Protein 5DBV (pdb70)

Structure (mmCIF, N/CA/C/O backbone):
data_5DBV
#
_entry.id   5DBV
#
_cell.length_a   138.264
_cell.length_b   138.264
_cell.length_c   84.445
_cell.angle_alpha   90.00
_cell.angle_beta   90.00
_cell.angle_gamma   90.00
#
_symmetry.space_group_name_H-M   'I 41 2 2'
#
loop_
_entity.id
_entity.type
_entity.pdbx_description
1 polymer 'Aldehyde Dehydrogenase'
2 non-polymer 'SULFATE ION'
3 non-polymer 'COENZYME A'
4 non-polymer 'ACETATE ION'
5 water water
#
loop_
_atom_site.group_PDB
_atom_site.id
_atom_site.type_symbol
_atom_site.label_atom_id
_atom_site.label_alt_id
_atom_site.label_comp_id
_atom_site.label_asym_id
_atom_site.label_entity_id
_atom_site.label_seq_id
_atom_site.pdbx_PDB_ins_code
_atom_site.Cartn_x
_atom_site.Cartn_y
_atom_site.Cartn_z
_atom_site.occupancy
_atom_site.B_iso_or_equiv
_atom_site.auth_seq_id
_atom_site.auth_comp_id
_atom_site.auth_asym_id
_atom_site.auth_atom_id
_atom_site.pdbx_PDB_model_num
ATOM 1 N N . LEU A 1 12 ? -13.908 23.412 30.598 1.00 45.64 29 LEU A N 1
ATOM 2 C CA . LEU A 1 12 ? -12.598 23.059 30.046 1.00 49.03 29 LEU A CA 1
ATOM 3 C C . LEU A 1 12 ? -12.708 22.572 28.595 1.00 48.02 29 LEU A C 1
ATOM 4 O O . LEU A 1 12 ? -13.094 21.436 28.326 1.00 40.76 29 LEU A O 1
ATOM 19 N N . GLY A 1 13 ? -12.320 23.441 27.667 1.00 30.53 30 GLY A N 1
ATOM 20 C CA . GLY A 1 13 ? -12.621 23.285 26.260 1.00 27.98 30 GLY A CA 1
ATOM 21 C C . GLY A 1 13 ? -14.033 23.719 25.907 1.00 26.20 30 GLY A C 1
ATOM 22 O O . GLY A 1 13 ? -14.386 23.766 24.735 1.00 25.89 30 GLY A O 1
ATOM 26 N N . VAL A 1 14 ? -14.833 24.040 26.918 1.00 30.92 31 VAL A N 1
ATOM 27 C CA . VAL A 1 14 ? -16.217 24.450 26.703 1.00 30.40 31 VAL A CA 1
ATOM 28 C C . VAL A 1 14 ? -16.357 25.943 26.903 1.00 33.06 31 VAL A C 1
ATOM 29 O O . VAL A 1 14 ? -15.940 26.490 27.930 1.00 35.57 31 VAL A O 1
ATOM 42 N N . PHE A 1 15 ? -16.977 26.596 25.921 1.00 35.11 32 PHE A N 1
ATOM 43 C CA . PHE A 1 15 ? -17.082 28.058 25.894 1.00 31.64 32 PHE A CA 1
ATOM 44 C C . PHE A 1 15 ? -18.533 28.530 25.880 1.00 36.63 32 PHE A C 1
ATOM 45 O O . PHE A 1 15 ? -19.455 27.759 25.604 1.00 34.33 32 PHE A O 1
ATOM 62 N N . ASP A 1 16 ? -18.722 29.807 26.192 1.00 35.48 33 ASP A N 1
ATOM 63 C CA . ASP A 1 16 ? -20.046 30.411 26.218 1.00 55.57 33 ASP A CA 1
ATOM 64 C C . ASP A 1 16 ? -20.594 30.626 24.812 1.00 40.34 33 ASP A C 1
ATOM 65 O O . ASP A 1 16 ? -21.796 30.542 24.604 1.00 46.38 33 ASP A O 1
ATOM 74 N N . ASP A 1 17 ? -19.732 30.921 23.846 1.00 36.02 34 ASP A N 1
ATOM 75 C CA . ASP A 1 17 ? -20.223 31.146 22.484 1.00 39.98 34 ASP A CA 1
ATOM 76 C C . ASP A 1 17 ? -19.288 30.545 21.455 1.00 33.80 34 ASP A C 1
ATOM 77 O O . ASP A 1 17 ? -18.116 30.289 21.730 1.00 32.90 34 ASP A O 1
ATOM 86 N N . MET A 1 18 ? -19.843 30.320 20.271 1.00 33.50 35 MET A N 1
ATOM 87 C CA . MET A 1 18 ? -19.209 29.494 19.253 1.00 31.80 35 MET A CA 1
ATOM 88 C C . MET A 1 18 ? -17.976 30.193 18.688 1.00 32.01 35 MET A C 1
ATOM 89 O O . MET A 1 18 ? -16.984 29.553 18.354 1.00 30.63 35 MET A O 1
ATOM 103 N N . ASN A 1 19 ? -18.013 31.513 18.596 1.00 33.91 36 ASN A N 1
ATOM 104 C CA . ASN A 1 19 ? -16.849 32.221 18.060 1.00 34.37 36 ASN A CA 1
ATOM 105 C C . ASN A 1 19 ? -15.628 32.059 18.972 1.00 33.60 36 ASN A C 1
ATOM 106 O O . ASN A 1 19 ? -14.523 31.846 18.489 1.00 32.78 36 ASN A O 1
ATOM 117 N N . GLN A 1 20 ? -15.844 32.162 20.288 1.00 34.13 37 GLN A N 1
ATOM 118 C CA . GLN A 1 20 ? -14.792 31.876 21.268 1.00 33.61 37 GLN A CA 1
ATOM 119 C C . GLN A 1 20 ? -14.223 30.461 21.091 1.00 31.36 37 GLN A C 1
ATOM 120 O O . GLN A 1 20 ? -13.003 30.272 21.070 1.00 30.78 37 GLN A O 1
ATOM 134 N N . ALA A 1 21 ? -15.109 29.466 20.995 1.00 30.28 38 ALA A N 1
ATOM 135 C CA . ALA A 1 21 ? -14.682 28.076 20.823 1.00 28.36 38 ALA A CA 1
ATOM 136 C C . ALA A 1 21 ? -13.769 27.910 19.632 1.00 27.62 38 ALA A C 1
ATOM 137 O O . ALA A 1 21 ? -12.759 27.223 19.694 1.00 26.64 38 ALA A O 1
ATOM 144 N N . ILE A 1 22 ? -14.170 28.521 18.525 1.00 28.27 39 ILE A N 1
ATOM 145 C CA . ILE A 1 22 ? -13.436 28.390 17.273 1.00 27.83 39 ILE A CA 1
ATOM 146 C C . ILE A 1 22 ? -12.072 29.086 17.371 1.00 28.33 39 ILE A C 1
ATOM 147 O O . ILE A 1 22 ? -11.047 28.534 16.952 1.00 27.50 39 ILE A O 1
ATOM 163 N N . GLU A 1 23 ? -12.039 30.287 17.941 1.00 29.87 40 GLU A N 1
ATOM 164 C CA . GLU A 1 23 ? -10.766 30.971 18.075 1.00 30.55 40 GLU A CA 1
ATOM 165 C C . GLU A 1 23 ? -9.821 30.137 18.953 1.00 29.52 40 GLU A C 1
ATOM 166 O O . GLU A 1 23 ? -8.636 30.013 18.655 1.00 29.25 40 GLU A O 1
ATOM 178 N N . ALA A 1 24 ? -10.366 29.539 20.009 1.00 29.09 41 ALA A N 1
ATOM 179 C CA . ALA A 1 24 ? -9.540 28.752 20.915 1.00 30.07 41 ALA A CA 1
ATOM 180 C C . ALA A 1 24 ? -8.967 27.554 20.205 1.00 26.83 41 ALA A C 1
ATOM 181 O O . ALA A 1 24 ? -7.789 27.213 20.348 1.00 27.71 41 ALA A O 1
ATOM 188 N N . ALA A 1 25 ? -9.802 26.908 19.418 1.00 25.94 42 ALA A N 1
ATOM 189 C CA . ALA A 1 25 ? -9.361 25.731 18.686 1.00 24.65 42 ALA A CA 1
ATOM 190 C C . ALA A 1 25 ? -8.336 26.129 17.644 1.00 24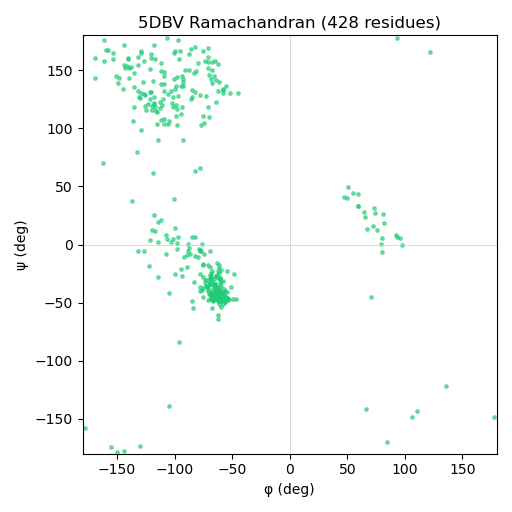.92 42 ALA A C 1
ATOM 191 O O . ALA A 1 25 ? -7.404 25.388 17.351 1.00 24.31 42 ALA A O 1
ATOM 198 N N . LYS A 1 26 ? -8.506 27.315 17.093 1.00 26.03 43 LYS A N 1
ATOM 199 C CA . LYS A 1 26 ? -7.612 27.804 16.049 1.00 26.55 43 LYS A CA 1
ATOM 200 C C . LYS A 1 26 ? -6.231 28.045 16.652 1.00 26.92 43 LYS A C 1
ATOM 201 O O . LYS A 1 26 ? -5.229 27.658 16.066 1.00 26.67 43 LYS A O 1
ATOM 220 N N . GLU A 1 27 ? -6.172 28.625 17.848 1.00 27.66 44 GLU A N 1
ATOM 221 C CA . GLU A 1 27 ? -4.890 28.844 18.527 1.00 28.25 44 GLU A CA 1
ATOM 222 C C . GLU A 1 27 ? -4.201 27.493 18.834 1.00 27.10 44 GLU A C 1
ATOM 223 O O . GLU A 1 27 ? -2.991 27.311 18.600 1.00 27.24 44 GLU A O 1
ATOM 235 N N . ALA A 1 28 ? -4.984 26.529 19.309 1.00 26.56 45 ALA A N 1
ATOM 236 C CA . ALA A 1 28 ? -4.450 25.225 19.675 1.00 26.01 45 ALA A CA 1
ATOM 237 C C . ALA A 1 28 ? -3.876 24.526 18.441 1.00 24.55 45 ALA A C 1
ATOM 238 O O . ALA A 1 28 ? -2.835 23.867 18.521 1.00 24.69 45 ALA A O 1
ATOM 245 N N . GLN A 1 29 ? -4.525 24.714 17.293 1.00 24.32 46 GLN A N 1
ATOM 246 C CA . GLN A 1 29 ? -4.154 23.996 16.084 1.00 23.85 46 GLN A CA 1
ATOM 247 C C . GLN A 1 29 ? -2.773 24.449 15.569 1.00 24.63 46 GLN A C 1
ATOM 248 O O . GLN A 1 29 ? -2.071 23.664 14.939 1.00 24.40 46 GLN A O 1
ATOM 262 N N . LEU A 1 30 ? -2.382 25.698 15.842 1.00 25.71 47 LEU A N 1
ATOM 263 C CA . LEU A 1 30 ? -1.056 26.171 15.441 1.00 26.61 47 LEU A CA 1
ATOM 264 C C . LEU A 1 30 ? 0.041 25.381 16.142 1.00 26.53 47 LEU A C 1
ATOM 265 O O . LEU A 1 30 ? 1.169 25.262 15.637 1.00 27.03 47 LEU A O 1
ATOM 281 N N . VAL A 1 31 ? -0.292 24.854 17.308 1.00 26.10 48 VAL A N 1
ATOM 282 C CA . VAL A 1 31 ? 0.634 23.996 18.043 1.00 26.28 48 VAL A CA 1
ATOM 283 C C . VAL A 1 31 ? 0.525 22.547 17.545 1.00 26.30 48 VAL A C 1
ATOM 284 O O . VAL A 1 31 ? 1.543 21.901 17.287 1.00 26.26 48 VAL A O 1
ATOM 297 N N . VAL A 1 32 ? -0.698 22.043 17.446 1.00 24.35 49 VAL A N 1
ATOM 298 C CA . VAL A 1 32 ? -0.910 20.652 17.044 1.00 23.92 49 VAL A CA 1
ATOM 299 C C . VAL A 1 32 ? -0.245 20.373 15.696 1.00 25.10 49 VAL A C 1
ATOM 300 O O . VAL A 1 32 ? 0.346 19.308 15.498 1.00 25.64 49 VAL A O 1
ATOM 313 N N . LYS A 1 33 ? -0.333 21.312 14.762 1.00 23.97 50 LYS A N 1
ATOM 314 C CA . LYS A 1 33 ? 0.139 21.037 13.412 1.00 24.31 50 LYS A CA 1
ATOM 315 C C . LYS A 1 33 ? 1.641 20.879 13.383 1.00 28.74 50 LYS A C 1
ATOM 316 O O . LYS A 1 33 ? 2.210 20.264 12.456 1.00 26.77 50 LYS A O 1
ATOM 335 N N . LYS A 1 34 ? 2.285 21.456 14.388 1.00 25.64 51 LYS A N 1
ATOM 336 C CA . LYS A 1 34 ? 3.744 21.392 14.499 1.00 26.64 51 LYS A CA 1
ATOM 337 C C . LYS A 1 34 ? 4.206 20.300 15.455 1.00 31.72 51 LYS A C 1
ATOM 338 O O . LYS A 1 34 ? 5.410 20.069 15.595 1.00 34.81 51 LYS A O 1
ATOM 357 N N . MET A 1 35 ? 3.261 19.629 16.108 1.00 26.44 52 MET A N 1
ATOM 358 C CA . MET A 1 35 ? 3.590 18.508 16.967 1.00 25.76 52 MET A CA 1
ATOM 359 C C . MET A 1 35 ? 4.048 17.303 16.175 1.00 26.74 52 MET A C 1
ATOM 360 O O . MET A 1 35 ? 3.545 17.057 15.074 1.00 25.65 52 MET A O 1
ATOM 374 N N . SER A 1 36 ? 4.976 16.545 16.756 1.00 28.87 53 SER A N 1
ATOM 375 C CA . SER A 1 36 ? 5.425 15.286 16.168 1.00 30.22 53 SER A CA 1
ATOM 376 C C . SER A 1 36 ? 4.303 14.271 16.290 1.00 26.45 53 SER A C 1
ATOM 377 O O . SER A 1 36 ? 3.376 14.445 17.091 1.00 26.54 53 SER A O 1
ATOM 385 N N . MET A 1 37 ? 4.379 13.208 15.487 1.00 26.46 54 MET A N 1
ATOM 386 C CA . MET A 1 37 ? 3.424 12.111 15.592 1.00 25.86 54 MET A CA 1
ATOM 387 C C . MET A 1 37 ? 3.530 11.479 16.981 1.00 26.16 54 MET A C 1
ATOM 388 O O . MET A 1 37 ? 2.509 11.127 17.583 1.00 25.40 54 MET A O 1
ATOM 402 N N . ASP A 1 38 ? 4.741 11.391 17.529 1.00 28.31 55 ASP A N 1
ATOM 403 C CA A ASP A 1 38 ? 4.912 10.826 18.863 0.47 30.09 55 ASP A CA 1
ATOM 404 C CA B ASP A 1 38 ? 4.897 10.821 18.864 0.53 30.06 55 ASP A CA 1
ATOM 405 C C . ASP A 1 38 ? 4.180 11.687 19.894 1.00 29.57 55 ASP A C 1
ATOM 406 O O . ASP A 1 38 ? 3.523 11.157 20.792 1.00 27.21 55 ASP A O 1
ATOM 423 N N . GLN A 1 39 ? 4.264 13.013 19.741 1.00 27.59 56 GLN A N 1
ATOM 424 C CA . GLN A 1 39 ? 3.587 13.950 20.662 1.00 35.91 56 GLN A CA 1
ATOM 425 C C . GLN A 1 39 ? 2.064 13.826 20.558 1.00 32.19 56 GLN A C 1
ATOM 426 O O . GLN A 1 39 ? 1.375 13.742 21.578 1.00 30.74 56 GLN A O 1
ATOM 440 N N . ARG A 1 40 ? 1.541 13.813 19.330 1.00 24.34 57 ARG A N 1
ATOM 441 C CA . ARG A 1 40 ? 0.106 13.579 19.115 1.00 25.70 57 ARG A CA 1
ATOM 442 C C . ARG A 1 40 ? -0.331 12.260 19.727 1.00 30.89 57 ARG A C 1
ATOM 443 O O . ARG A 1 40 ? -1.371 12.172 20.371 1.00 26.80 57 ARG A O 1
ATOM 464 N N . GLU A 1 41 ? 0.473 11.226 19.518 1.00 28.17 58 GLU A N 1
ATOM 465 C CA . GLU A 1 41 ? 0.122 9.889 19.948 1.00 29.46 58 GLU A CA 1
ATOM 466 C C . GLU A 1 41 ? 0.139 9.802 21.482 1.00 29.26 58 GLU A C 1
ATOM 467 O O . GLU A 1 41 ? -0.637 9.046 22.074 1.00 32.00 58 GLU A O 1
ATOM 479 N N . LYS A 1 42 ? 0.975 10.603 22.136 1.00 31.21 59 LYS A N 1
ATOM 480 C CA . LYS A 1 42 ? 0.989 10.637 23.603 1.00 37.14 59 LYS A CA 1
ATOM 481 C C . LYS A 1 42 ? -0.359 11.161 24.115 1.00 28.65 59 LYS A C 1
ATOM 482 O O . LYS A 1 42 ? -0.941 10.629 25.074 1.00 31.82 59 LYS A O 1
ATOM 501 N N . ILE A 1 43 ? -0.860 12.196 23.468 1.00 28.58 60 ILE A N 1
ATOM 502 C CA . ILE A 1 43 ? -2.159 12.746 23.827 1.00 28.45 60 ILE A CA 1
ATOM 503 C C . ILE A 1 43 ? -3.265 11.745 23.496 1.00 27.48 60 ILE A C 1
ATOM 504 O O . ILE A 1 43 ? -4.166 11.503 24.301 1.00 27.84 60 ILE A O 1
ATOM 520 N N . ILE A 1 44 ? -3.206 11.183 22.297 1.00 24.47 61 ILE A N 1
ATOM 521 C CA . ILE A 1 44 ? -4.202 10.196 21.893 1.00 25.02 61 ILE A CA 1
ATOM 522 C C . ILE A 1 44 ? -4.233 9.022 22.879 1.00 26.28 61 ILE A C 1
ATOM 523 O O . ILE A 1 44 ? -5.296 8.550 23.260 1.00 25.41 61 ILE A O 1
ATOM 539 N N . SER A 1 45 ? -3.065 8.552 23.301 1.00 25.94 62 SER A N 1
ATOM 540 C CA . SER A 1 45 ? -3.007 7.464 24.273 1.00 27.48 62 SER A CA 1
ATOM 541 C C . SER A 1 45 ? -3.680 7.855 25.574 1.00 27.41 62 SER A C 1
ATOM 542 O O . SER A 1 45 ? -4.391 7.036 26.186 1.00 27.07 62 SER A O 1
ATOM 550 N N . ALA A 1 46 ? -3.456 9.095 25.994 1.00 26.33 63 ALA A N 1
ATOM 551 C CA . ALA A 1 46 ? -4.070 9.598 27.216 1.00 28.13 63 ALA A CA 1
ATOM 552 C C . ALA A 1 46 ? -5.588 9.648 27.053 1.00 26.69 63 ALA A C 1
ATOM 553 O O . ALA A 1 46 ? -6.324 9.312 27.980 1.00 28.48 63 ALA A O 1
ATOM 560 N N . ILE A 1 47 ? -6.057 10.037 25.873 1.00 23.47 64 ILE A N 1
ATOM 561 C CA . ILE A 1 47 ? -7.499 10.069 25.591 1.00 28.76 64 ILE A CA 1
ATOM 562 C C . ILE A 1 47 ? -8.110 8.656 25.628 1.00 23.16 64 ILE A C 1
ATOM 563 O O . ILE A 1 47 ? -9.190 8.446 26.199 1.00 24.93 64 ILE A O 1
ATOM 579 N N . ARG A 1 48 ? -7.423 7.691 25.026 1.00 23.89 65 ARG A N 1
ATOM 580 C CA . ARG A 1 48 ? -7.893 6.318 25.041 1.00 24.88 65 ARG A CA 1
ATOM 581 C C . ARG A 1 48 ? -8.011 5.825 26.477 1.00 25.73 65 ARG A C 1
ATOM 582 O O . ARG A 1 48 ? -8.991 5.189 26.834 1.00 23.98 65 ARG A O 1
ATOM 603 N N . LYS A 1 49 ? -6.981 6.101 27.275 1.00 24.86 66 LYS A N 1
ATOM 604 C CA . LYS A 1 49 ? -6.925 5.644 28.667 1.00 26.29 66 LYS A CA 1
ATOM 605 C C . LYS A 1 49 ? -8.066 6.253 29.461 1.00 26.08 66 LYS A C 1
ATOM 606 O O . LYS A 1 49 ? -8.737 5.548 30.231 1.00 26.80 66 LYS A O 1
ATOM 625 N N . LYS A 1 50 ? -8.293 7.551 29.274 1.00 30.42 67 LYS A N 1
ATOM 626 C CA . LYS A 1 50 ? -9.322 8.254 30.053 1.00 32.81 67 LYS A CA 1
ATOM 627 C C . LYS A 1 50 ? -10.721 7.815 29.641 1.00 32.55 67 LYS A C 1
ATOM 628 O O . LYS A 1 50 ? -11.625 7.734 30.479 1.00 32.02 67 LYS A O 1
ATOM 647 N N . THR A 1 51 ? -10.886 7.534 28.355 1.00 27.91 68 THR A N 1
ATOM 648 C CA . THR A 1 51 ? -12.145 7.041 27.843 1.00 25.27 68 THR A CA 1
ATOM 649 C C . THR A 1 51 ? -12.489 5.704 28.518 1.00 24.52 68 THR A C 1
ATOM 650 O O . THR A 1 51 ? -13.623 5.482 28.966 1.00 27.41 68 THR A O 1
ATOM 661 N N . ILE A 1 52 ? -11.513 4.815 28.615 1.00 26.51 69 ILE A N 1
ATOM 662 C CA . ILE A 1 52 ? -11.740 3.548 29.313 1.00 26.09 69 ILE A CA 1
ATOM 663 C C . ILE A 1 52 ? -12.032 3.771 30.794 1.00 27.51 69 ILE A C 1
ATOM 664 O O . ILE A 1 52 ? -12.969 3.180 31.357 1.00 29.50 69 ILE A O 1
ATOM 680 N N . GLU A 1 53 ? -11.242 4.637 31.413 1.00 27.34 70 GLU A N 1
ATOM 681 C CA . GLU A 1 53 ? -11.379 4.910 32.838 1.00 29.87 70 GLU A CA 1
ATOM 682 C C . GLU A 1 53 ? -12.773 5.474 33.182 1.00 30.15 70 GLU A C 1
ATOM 683 O O . GLU A 1 53 ? -13.325 5.194 34.270 1.00 29.72 70 GLU A O 1
ATOM 695 N N . HIS A 1 54 ? -13.345 6.239 32.259 1.00 27.12 71 HIS A N 1
ATOM 696 C CA . HIS A 1 54 ? -14.611 6.915 32.516 1.00 33.37 71 HIS A CA 1
ATOM 697 C C . HIS A 1 54 ? -15.748 6.402 31.645 1.00 28.05 71 HIS A C 1
ATOM 698 O O . HIS A 1 54 ? -16.762 7.079 31.489 1.00 28.17 71 HIS A O 1
ATOM 712 N N . ALA A 1 55 ? -15.591 5.204 31.084 1.00 27.81 72 ALA A N 1
ATOM 713 C CA . ALA A 1 55 ? -16.602 4.642 30.198 1.00 26.28 72 ALA A CA 1
ATOM 714 C C . ALA A 1 55 ? -17.928 4.442 30.947 1.00 27.07 72 ALA A C 1
ATOM 715 O O . ALA A 1 55 ? -18.998 4.694 30.403 1.00 25.10 72 ALA A O 1
ATOM 722 N N . GLU A 1 56 ? -17.859 3.970 32.192 1.00 27.06 73 GLU A N 1
ATOM 723 C CA . GLU A 1 56 ? -19.087 3.752 32.965 1.00 29.55 73 GLU A CA 1
ATOM 724 C C . GLU A 1 56 ? -19.808 5.083 33.180 1.00 27.75 73 GLU A C 1
ATOM 725 O O . GLU A 1 56 ? -21.036 5.161 33.054 1.00 27.72 73 GLU A O 1
ATOM 737 N N . THR A 1 57 ? -19.048 6.131 33.480 1.00 29.03 74 THR A N 1
ATOM 738 C CA . THR A 1 57 ? -19.645 7.435 33.725 1.00 28.46 74 THR A CA 1
ATOM 739 C C . THR A 1 57 ? -20.287 7.980 32.425 1.00 32.99 74 THR A C 1
ATOM 740 O O . THR A 1 57 ? -21.442 8.431 32.442 1.00 30.90 74 THR A O 1
ATOM 751 N N . LEU A 1 58 ? -19.546 7.937 31.319 1.00 26.37 75 LEU A N 1
ATOM 752 C CA . LEU A 1 58 ? -20.057 8.400 30.032 1.00 24.06 75 LEU A CA 1
ATOM 753 C C . LEU A 1 58 ? -21.326 7.634 29.667 1.00 27.47 75 LEU A C 1
ATOM 754 O O . LEU A 1 58 ? -22.296 8.218 29.173 1.00 25.24 75 LEU A O 1
ATOM 770 N N . ALA A 1 59 ? -21.326 6.331 29.934 1.00 24.51 76 ALA A N 1
ATOM 771 C CA . ALA A 1 59 ? -22.444 5.480 29.530 1.00 25.67 76 ALA A CA 1
ATOM 772 C C . ALA A 1 59 ? -23.670 5.834 30.374 1.00 25.62 76 ALA A C 1
ATOM 773 O O . ALA A 1 59 ? -24.767 6.040 29.838 1.00 25.55 76 ALA A O 1
ATOM 780 N N . ARG A 1 60 ? -23.474 5.951 31.692 1.00 26.70 77 ARG A N 1
ATOM 781 C CA . ARG A 1 60 ? -24.560 6.281 32.610 1.00 35.16 77 ARG A CA 1
ATOM 782 C C . ARG A 1 60 ? -25.140 7.650 32.279 1.00 28.97 77 ARG A C 1
ATOM 783 O O . ARG A 1 60 ? -26.364 7.857 32.323 1.00 28.42 77 ARG A O 1
ATOM 804 N N . MET A 1 61 ? -24.257 8.597 31.950 1.00 27.42 78 MET A N 1
ATOM 805 C CA . MET A 1 61 ? -24.687 9.956 31.692 1.00 26.99 78 MET A CA 1
ATOM 806 C C . MET A 1 61 ? -25.596 10.011 30.492 1.00 26.33 78 MET A C 1
ATOM 807 O O . MET A 1 61 ? -26.606 10.699 30.499 1.00 27.82 78 MET A O 1
ATOM 821 N N . ALA A 1 62 ? -25.236 9.277 29.447 1.00 25.25 79 ALA A N 1
ATOM 822 C CA . ALA A 1 62 ? -26.032 9.287 28.226 1.00 24.80 79 ALA A CA 1
ATOM 823 C C . ALA A 1 62 ? -27.439 8.735 28.424 1.00 25.71 79 ALA A C 1
ATOM 824 O O . ALA A 1 62 ? -28.429 9.277 27.906 1.00 26.06 79 ALA A O 1
ATOM 831 N N . VAL A 1 63 ? -27.542 7.626 29.142 1.00 27.60 80 VAL A N 1
ATOM 832 C CA . VAL A 1 63 ? -28.860 7.046 29.401 1.00 27.26 80 VAL A CA 1
ATOM 833 C C . VAL A 1 63 ? -29.681 7.979 30.276 1.00 28.44 80 VAL A C 1
ATOM 834 O O . VAL A 1 63 ? -30.872 8.167 30.046 1.00 29.15 80 VAL A O 1
ATOM 847 N N . GLU A 1 64 ? -29.059 8.565 31.296 1.00 28.89 81 GLU A N 1
ATOM 848 C CA . GLU A 1 64 ? -29.785 9.446 32.177 1.00 30.27 81 GLU A CA 1
ATOM 849 C C . GLU A 1 64 ? -30.264 10.680 31.434 1.00 30.20 81 GLU A C 1
ATOM 850 O O . GLU A 1 64 ? -31.406 11.125 31.607 1.00 31.38 81 GLU A O 1
ATOM 862 N N . GLU A 1 65 ? -29.380 11.243 30.621 1.00 29.00 82 GLU A N 1
ATOM 863 C CA . GLU A 1 65 ? -29.676 12.510 29.989 1.00 31.07 82 GLU A CA 1
ATOM 864 C C . GLU A 1 65 ? -30.670 12.369 28.851 1.00 29.04 82 GLU A C 1
ATOM 865 O O . GLU A 1 65 ? -31.589 13.165 28.750 1.00 30.09 82 GLU A O 1
ATOM 877 N N . THR A 1 66 ? -30.473 11.362 27.993 1.00 28.02 83 THR A N 1
ATOM 878 C CA . THR A 1 66 ? -31.287 11.190 26.793 1.00 28.02 83 THR A CA 1
ATOM 879 C C . THR A 1 66 ? -32.453 10.239 26.981 1.00 33.56 83 THR A C 1
ATOM 880 O O . THR A 1 66 ? -33.423 10.280 26.202 1.00 29.52 83 THR A O 1
ATOM 891 N N . GLY A 1 67 ? -32.353 9.378 27.990 1.00 29.19 84 GLY A N 1
ATOM 892 C CA . GLY A 1 67 ? -33.373 8.375 28.245 1.00 30.13 84 GLY A CA 1
ATOM 893 C C . GLY A 1 67 ? -33.236 7.169 27.316 1.00 29.45 84 GLY A C 1
ATOM 894 O O . GLY A 1 67 ? -34.013 6.210 27.409 1.00 30.24 84 GLY A O 1
ATOM 898 N N . MET A 1 68 ? -32.226 7.211 26.455 1.00 28.18 85 MET A N 1
ATOM 899 C CA . MET A 1 68 ? -32.048 6.201 25.393 1.00 27.69 85 MET A CA 1
ATOM 900 C C . MET A 1 68 ? -30.865 5.271 25.624 1.00 26.92 85 MET A C 1
ATOM 901 O O . MET A 1 68 ? -29.850 5.681 26.185 1.00 29.77 85 MET A O 1
ATOM 915 N N . GLY A 1 69 ? -30.997 4.030 25.163 1.00 27.15 86 GLY A N 1
ATOM 916 C CA . GLY A 1 69 ? -29.890 3.098 25.146 1.00 26.63 86 GLY A CA 1
ATOM 917 C C . GLY A 1 69 ? -29.746 2.412 26.486 1.00 27.26 86 GLY A C 1
ATOM 918 O O . GLY A 1 69 ? -30.632 2.522 27.372 1.00 28.21 86 GLY A O 1
ATOM 922 N N . ASN A 1 70 ? -28.642 1.693 26.656 1.00 26.95 87 ASN A N 1
ATOM 923 C CA . ASN A 1 70 ? -28.402 1.073 27.945 1.00 31.45 87 ASN A CA 1
ATOM 924 C C . ASN A 1 70 ? -26.942 1.095 28.329 1.00 27.20 87 ASN A C 1
ATOM 925 O O . ASN A 1 70 ? -26.032 1.108 27.492 1.00 26.33 87 ASN A O 1
ATOM 936 N N . VAL A 1 71 ? -26.724 1.111 29.638 1.00 24.86 88 VAL A N 1
ATOM 937 C CA . VAL A 1 71 ? -25.394 1.430 30.136 1.00 25.43 88 VAL A CA 1
ATOM 938 C C . VAL A 1 71 ? -24.339 0.402 29.744 1.00 24.61 88 VAL A C 1
ATOM 939 O O . VAL A 1 71 ? -23.239 0.778 29.349 1.00 24.16 88 VAL A O 1
ATOM 952 N N . GLY A 1 72 ? -24.647 -0.884 29.887 1.00 25.11 89 GLY A N 1
ATOM 953 C CA . GLY A 1 72 ? -23.648 -1.892 29.595 1.00 25.19 89 GLY A CA 1
ATOM 954 C C . GLY A 1 72 ? -23.172 -1.816 28.150 1.00 24.89 89 GLY A C 1
ATOM 955 O O . GLY A 1 72 ? -21.977 -1.931 27.879 1.00 24.20 89 GLY A O 1
ATOM 959 N N . HIS A 1 73 ? -24.087 -1.601 27.210 1.00 23.99 90 HIS A N 1
ATOM 960 C CA . HIS A 1 73 ? -23.667 -1.561 25.807 1.00 23.33 90 HIS A CA 1
ATOM 961 C C . HIS A 1 73 ? -22.887 -0.292 25.490 1.00 25.42 90 HIS A C 1
ATOM 962 O O . HIS A 1 73 ? -21.906 -0.329 24.741 1.00 22.93 90 HIS A O 1
ATOM 976 N N . LYS A 1 74 ? -23.270 0.828 26.086 1.00 22.56 91 LYS A N 1
ATOM 977 C CA . LYS A 1 74 ? -22.508 2.034 25.885 1.00 22.04 91 LYS A CA 1
ATOM 978 C C . LYS A 1 74 ? -21.104 1.911 26.487 1.00 22.18 91 LYS A C 1
ATOM 979 O O . LYS A 1 74 ? -20.164 2.497 25.965 1.00 21.72 91 LYS A O 1
ATOM 998 N N . ILE A 1 75 ? -20.938 1.133 27.548 1.00 24.02 92 ILE A N 1
ATOM 999 C CA . ILE A 1 75 ? -19.575 0.892 28.039 1.00 23.20 92 ILE A CA 1
ATOM 1000 C C . ILE A 1 75 ? -18.761 0.189 26.948 1.00 22.85 92 ILE A C 1
ATOM 1001 O O . ILE A 1 75 ? -17.633 0.609 26.617 1.00 22.57 92 ILE A O 1
ATOM 1017 N N . LEU A 1 76 ? -19.338 -0.834 26.328 1.00 24.30 93 LEU A N 1
ATOM 1018 C CA . LEU A 1 76 ? -18.591 -1.551 25.290 1.00 23.26 93 LEU A CA 1
ATOM 1019 C C . LEU A 1 76 ? -18.288 -0.658 24.104 1.00 28.07 93 LEU A C 1
ATOM 1020 O O . LEU A 1 76 ? -17.202 -0.767 23.499 1.00 21.99 93 LEU A O 1
ATOM 1036 N N . LYS A 1 77 ? -19.223 0.226 23.752 1.00 22.23 94 LYS A N 1
ATOM 1037 C CA . LYS A 1 77 ? -18.997 1.127 22.608 1.00 20.59 94 LYS A CA 1
ATOM 1038 C C . LYS A 1 77 ? -17.810 2.065 22.871 1.00 25.18 94 LYS A C 1
ATOM 1039 O O . LYS A 1 77 ? -17.016 2.356 21.960 1.00 22.55 94 LYS A O 1
ATOM 1058 N N . HIS A 1 78 ? -17.679 2.545 24.105 1.00 23.48 95 HIS A N 1
ATOM 1059 C CA . HIS A 1 78 ? -16.566 3.431 24.455 1.00 24.67 95 HIS A CA 1
ATOM 1060 C C . HIS A 1 78 ? -15.239 2.664 24.520 1.00 24.32 95 HIS A C 1
ATOM 1061 O O . HIS A 1 78 ? -14.167 3.199 24.178 1.00 23.68 95 HIS A O 1
ATOM 1075 N N . GLN A 1 79 ? -15.295 1.423 24.986 1.00 24.48 96 GLN A N 1
ATOM 1076 C CA . GLN A 1 79 ? -14.113 0.559 24.974 1.00 22.25 96 GLN A CA 1
ATOM 1077 C C . GLN A 1 79 ? -13.639 0.318 23.541 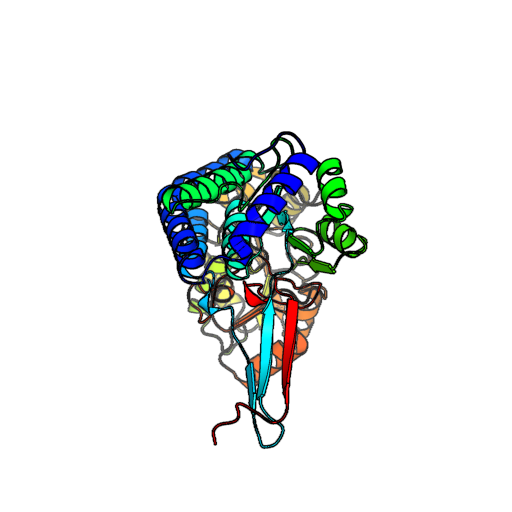1.00 21.56 96 GLN A C 1
ATOM 1078 O O . GLN A 1 79 ? -12.452 0.394 23.244 1.00 23.92 96 GLN A O 1
ATOM 1092 N N . LEU A 1 80 ? -14.595 0.092 22.654 1.00 25.15 97 LEU A N 1
ATOM 1093 C CA . LEU A 1 80 ? -14.308 -0.057 21.232 1.00 23.19 97 LEU A CA 1
ATOM 1094 C C . LEU A 1 80 ? -13.672 1.201 20.624 1.00 24.95 97 LEU A C 1
ATOM 1095 O O . LEU A 1 80 ? -12.696 1.139 19.869 1.00 23.91 97 LEU A O 1
ATOM 1111 N N . VAL A 1 81 ? -14.233 2.356 20.938 1.00 20.37 98 VAL A N 1
ATOM 1112 C CA . VAL A 1 81 ? -13.664 3.612 20.473 1.00 19.89 98 VAL A CA 1
ATOM 1113 C C . VAL A 1 81 ? -12.226 3.721 20.951 1.00 22.47 98 VAL A C 1
ATOM 1114 O O . VAL A 1 81 ? -11.313 4.003 20.179 1.00 21.95 98 VAL A O 1
ATOM 1127 N N . ALA A 1 82 ? -12.019 3.512 22.240 1.00 21.72 99 ALA A N 1
ATOM 1128 C CA . ALA A 1 82 ? -10.672 3.636 22.771 1.00 20.57 99 ALA A CA 1
ATOM 1129 C C . ALA A 1 82 ? -9.680 2.653 22.154 1.00 22.97 99 ALA A C 1
ATOM 1130 O O . ALA A 1 82 ? -8.554 3.029 21.894 1.00 25.50 99 ALA A O 1
ATOM 1137 N N . GLU A 1 83 ? -10.079 1.397 21.962 1.00 21.10 100 GLU A N 1
ATOM 1138 C CA . GLU A 1 83 ? -9.161 0.370 21.463 1.00 21.58 100 GLU A CA 1
ATOM 1139 C C . GLU A 1 83 ? -8.920 0.436 19.964 1.00 23.00 100 GLU A C 1
ATOM 1140 O O . GLU A 1 83 ? -7.801 0.165 19.515 1.00 26.51 100 GLU A O 1
ATOM 1152 N N . LYS A 1 84 ? -9.961 0.775 19.201 1.00 21.46 101 LYS A N 1
ATOM 1153 C CA . LYS A 1 84 ? -9.937 0.559 17.752 1.00 20.08 101 LYS A CA 1
ATOM 1154 C C . LYS A 1 84 ? -10.116 1.782 16.845 1.00 22.63 101 LYS A C 1
ATOM 1155 O O . LYS A 1 84 ? -10.126 1.646 15.628 1.00 22.28 101 LYS A O 1
ATOM 1174 N N . THR A 1 85 ? -10.199 2.977 17.407 1.00 19.82 102 THR A N 1
ATOM 1175 C CA . THR A 1 85 ? -10.127 4.173 16.592 1.00 18.35 102 THR A CA 1
ATOM 1176 C C . THR A 1 85 ? -8.683 4.371 16.118 1.00 19.25 102 THR A C 1
ATOM 1177 O O . THR A 1 85 ? -7.752 4.401 16.943 1.00 21.53 102 THR A O 1
ATOM 1188 N N . PRO A 1 86 ? -8.483 4.539 14.795 1.00 20.79 103 PRO A N 1
ATOM 1189 C CA . PRO A 1 86 ? -7.077 4.729 14.405 1.00 21.55 103 PRO A CA 1
ATOM 1190 C C . PRO A 1 86 ? -6.453 6.025 14.923 1.00 17.53 103 PRO A C 1
ATOM 1191 O O . PRO A 1 86 ? -7.103 7.079 14.976 1.00 19.72 103 PRO A O 1
ATOM 1202 N N . GLY A 1 87 ? -5.162 5.941 15.256 1.00 20.48 104 GLY A N 1
ATOM 1203 C CA . GLY A 1 87 ? -4.354 7.114 15.585 1.00 23.22 104 GLY A CA 1
ATOM 1204 C C . GLY A 1 87 ? -3.390 7.520 14.473 1.00 25.35 104 GLY A C 1
ATOM 1205 O O . GLY A 1 87 ? -3.739 7.484 13.285 1.00 20.23 104 GLY A O 1
ATOM 1209 N N . THR A 1 88 ? -2.167 7.902 14.836 1.00 21.48 105 THR A N 1
ATOM 1210 C CA . THR A 1 88 ? -1.298 8.512 13.851 1.00 19.83 105 THR A CA 1
ATOM 1211 C C . THR A 1 88 ? -0.825 7.498 12.818 1.00 21.16 105 THR A C 1
ATOM 1212 O O . THR A 1 88 ? -0.375 7.898 11.744 1.00 20.44 105 THR A O 1
ATOM 1223 N N . GLU A 1 89 ? -0.938 6.206 13.122 1.00 23.68 106 GLU A N 1
ATOM 1224 C CA . GLU A 1 89 ? -0.594 5.166 12.161 1.00 25.28 106 GLU A CA 1
ATOM 1225 C C . GLU A 1 89 ? -1.478 5.228 10.895 1.00 26.62 106 GLU A C 1
ATOM 1226 O O . GLU A 1 89 ? -1.120 4.707 9.843 1.00 24.36 106 GLU A O 1
ATOM 1238 N N . ASP A 1 90 ? -2.603 5.911 10.993 1.00 24.60 107 ASP A N 1
ATOM 1239 C CA . ASP A 1 90 ? -3.518 6.064 9.865 1.00 18.07 107 ASP A CA 1
ATOM 1240 C C . ASP A 1 90 ? -3.113 7.185 8.921 1.00 18.81 107 ASP A C 1
ATOM 1241 O O . ASP A 1 90 ? -3.677 7.329 7.829 1.00 21.22 107 ASP A O 1
ATOM 1250 N N . ILE A 1 91 ? -2.131 7.977 9.345 1.00 20.18 108 ILE A N 1
ATOM 1251 C CA . ILE A 1 91 ? -1.579 9.045 8.503 1.00 17.87 108 ILE A CA 1
ATOM 1252 C C . ILE A 1 91 ? -0.362 8.501 7.771 1.00 19.39 108 ILE A C 1
ATOM 1253 O O . ILE A 1 91 ? 0.645 8.143 8.382 1.00 22.49 108 ILE A O 1
ATOM 1269 N N . THR A 1 92 ? -0.503 8.372 6.458 1.00 17.54 109 THR A N 1
ATOM 1270 C CA . THR A 1 92 ? 0.449 7.627 5.653 1.00 18.09 109 THR A CA 1
ATOM 1271 C C . THR A 1 92 ? 0.903 8.482 4.467 1.00 20.18 109 THR A C 1
ATOM 1272 O O . THR A 1 92 ? 0.277 9.471 4.108 1.00 20.83 109 THR A O 1
ATOM 1283 N N . THR A 1 93 ? 1.994 8.031 3.868 1.00 17.35 110 THR A N 1
ATOM 1284 C CA . THR A 1 93 ? 2.713 8.745 2.835 1.00 17.31 110 THR A CA 1
ATOM 1285 C C . THR A 1 93 ? 2.891 7.843 1.626 1.00 20.44 110 THR A C 1
ATOM 1286 O O . THR A 1 93 ? 3.154 6.647 1.803 1.00 21.31 110 THR A O 1
ATOM 1297 N N . THR A 1 94 ? 2.747 8.387 0.417 1.00 20.26 111 THR A N 1
ATOM 1298 C CA . THR A 1 94 ? 3.121 7.617 -0.775 1.00 22.32 111 THR A CA 1
ATOM 1299 C C . THR A 1 94 ? 4.332 8.241 -1.414 1.00 22.19 111 THR A C 1
ATOM 1300 O O . THR A 1 94 ? 4.552 9.457 -1.337 1.00 21.73 111 THR A O 1
ATOM 1311 N N . ALA A 1 95 ? 5.134 7.390 -2.036 1.00 20.02 112 ALA A N 1
ATOM 1312 C CA . ALA A 1 95 ? 6.334 7.825 -2.723 1.00 19.37 112 ALA A CA 1
ATOM 1313 C C . ALA A 1 95 ? 6.447 7.152 -4.078 1.00 21.00 112 ALA A C 1
ATOM 1314 O O . ALA A 1 95 ? 6.249 5.936 -4.196 1.00 21.62 112 ALA A O 1
ATOM 1321 N N . TRP A 1 96 ? 6.801 7.951 -5.079 1.00 19.91 113 TRP A N 1
ATOM 1322 C CA . TRP A 1 96 ? 7.118 7.481 -6.415 1.00 20.60 113 TRP A CA 1
ATOM 1323 C C . TRP A 1 96 ? 8.502 8.021 -6.777 1.00 20.97 113 TRP A C 1
ATOM 1324 O O . TRP A 1 96 ? 8.749 9.224 -6.662 1.00 20.92 113 TRP A O 1
ATOM 1345 N N . SER A 1 97 ? 9.396 7.153 -7.215 1.00 21.96 114 SER A N 1
ATOM 1346 C CA . SER A 1 97 ? 10.735 7.599 -7.523 1.00 22.43 114 SER A CA 1
ATOM 1347 C C . SER A 1 97 ? 11.260 6.980 -8.783 1.00 23.41 114 SER A C 1
ATOM 1348 O O . SER A 1 97 ? 10.907 5.858 -9.141 1.00 24.07 114 SER A O 1
ATOM 1356 N N . GLY A 1 98 ? 12.161 7.724 -9.403 1.00 23.61 115 GLY A N 1
ATOM 1357 C CA . GLY A 1 98 ? 12.858 7.282 -10.601 1.00 24.63 115 GLY A CA 1
ATOM 1358 C C . GLY A 1 98 ? 13.862 8.312 -11.069 1.00 30.71 115 GLY A C 1
ATOM 1359 O O . GLY A 1 98 ? 14.326 9.162 -10.294 1.00 24.38 115 GLY A O 1
ATOM 1363 N N . ASP A 1 99 ? 14.217 8.241 -12.345 1.00 28.47 116 ASP A N 1
ATOM 1364 C CA . ASP A 1 99 ? 15.228 9.124 -12.873 1.00 27.84 116 ASP A CA 1
ATOM 1365 C C . ASP A 1 99 ? 14.824 10.599 -12.741 1.00 30.33 116 ASP A C 1
ATOM 1366 O O . ASP A 1 99 ? 15.689 11.482 -12.621 1.00 31.43 116 ASP A O 1
ATOM 1375 N N . ARG A 1 100 ? 13.524 10.869 -12.783 1.00 23.74 117 ARG A N 1
ATOM 1376 C CA . ARG A 1 100 ? 13.021 12.249 -12.643 1.00 27.94 117 ARG A CA 1
ATOM 1377 C C . ARG A 1 100 ? 12.907 12.704 -11.202 1.00 27.24 117 ARG A C 1
ATOM 1378 O O . ARG A 1 100 ? 12.387 13.803 -10.925 1.00 26.60 117 ARG A O 1
ATOM 1399 N N . GLY A 1 101 ? 13.394 11.881 -10.274 1.00 25.76 118 GLY A N 1
ATOM 1400 C CA . GLY A 1 101 ? 13.445 12.286 -8.879 1.00 22.24 118 GLY A CA 1
ATOM 1401 C C . GLY A 1 101 ? 12.491 11.559 -7.962 1.00 21.53 118 GLY A C 1
ATOM 1402 O O . GLY A 1 101 ? 12.272 10.354 -8.094 1.00 23.40 118 GLY A O 1
ATOM 1406 N N . LEU A 1 102 ? 11.954 12.289 -6.998 1.00 20.82 119 LEU A N 1
ATOM 1407 C CA . LEU A 1 102 ? 11.119 11.715 -5.948 1.00 20.43 119 LEU A CA 1
ATOM 1408 C C . LEU A 1 102 ? 9.868 12.522 -5.824 1.00 19.55 119 LEU A C 1
ATOM 1409 O O . LEU A 1 102 ? 9.961 13.739 -5.691 1.00 19.27 119 LEU A O 1
ATOM 1425 N N . THR A 1 103 ? 8.704 11.875 -5.883 1.00 19.26 120 THR A N 1
ATOM 1426 C CA . THR A 1 103 ? 7.434 12.546 -5.607 1.00 18.52 120 THR A CA 1
ATOM 1427 C C . THR A 1 103 ? 6.753 11.904 -4.393 1.00 20.80 120 THR A C 1
ATOM 1428 O O . THR A 1 103 ? 6.575 10.678 -4.295 1.00 18.54 120 THR A O 1
ATOM 1439 N N . LEU A 1 104 ? 6.410 12.753 -3.441 1.00 17.78 121 LEU A N 1
ATOM 1440 C CA . LEU A 1 104 ? 5.719 12.347 -2.224 1.00 19.68 121 LEU A CA 1
ATOM 1441 C C . LEU A 1 104 ? 4.311 12.848 -2.242 1.00 20.73 121 LEU A C 1
ATOM 1442 O O . LEU A 1 104 ? 4.061 13.930 -2.770 1.00 18.39 121 LEU A O 1
ATOM 1458 N N . VAL A 1 105 ? 3.395 12.072 -1.680 1.00 17.82 122 VAL A N 1
ATOM 1459 C CA . VAL A 1 105 ? 2.034 12.556 -1.441 1.00 18.82 122 VAL A CA 1
ATOM 1460 C C . VAL A 1 105 ? 1.806 12.382 0.060 1.00 21.52 122 VAL A C 1
ATOM 1461 O O . VAL A 1 105 ? 1.886 11.261 0.598 1.00 20.84 122 VAL A O 1
ATOM 1474 N N . GLU A 1 106 ? 1.512 13.500 0.707 1.00 18.63 123 GLU A N 1
ATOM 1475 C CA . GLU A 1 106 ? 1.316 13.563 2.145 1.00 18.88 123 GLU A CA 1
ATOM 1476 C C . GLU A 1 106 ? -0.097 13.990 2.506 1.00 22.37 123 GLU A C 1
ATOM 1477 O O . GLU A 1 106 ? -0.813 14.600 1.702 1.00 19.51 123 GLU A O 1
ATOM 1489 N N . MET A 1 107 ? -0.475 13.662 3.742 1.00 19.00 124 MET A N 1
ATOM 1490 C CA . MET A 1 107 ? -1.747 14.043 4.304 1.00 16.84 124 MET A CA 1
ATOM 1491 C C . MET A 1 107 ? -1.540 15.172 5.294 1.00 18.15 124 MET A C 1
ATOM 1492 O O . MET A 1 107 ? -1.041 14.936 6.391 1.00 22.83 124 MET A O 1
ATOM 1506 N N . GLY A 1 108 ? -1.922 16.387 4.921 1.00 19.26 125 GLY A N 1
ATOM 1507 C CA . GLY A 1 108 ? -1.750 17.541 5.793 1.00 20.12 125 GLY A CA 1
ATOM 1508 C C . GLY A 1 108 ? -3.043 17.912 6.487 1.00 19.28 125 GLY A C 1
ATOM 1509 O O . GLY A 1 108 ? -4.127 17.459 6.131 1.00 18.86 125 GLY A O 1
ATOM 1513 N N . PRO A 1 109 ? -2.938 18.729 7.530 1.00 18.65 126 PRO A N 1
ATOM 1514 C CA . PRO A 1 109 ? -4.167 19.129 8.205 1.00 20.76 126 PRO A CA 1
ATOM 1515 C C . PRO A 1 109 ? -5.046 20.025 7.344 1.00 21.89 126 PRO A C 1
ATOM 1516 O O . PRO A 1 109 ? -4.541 20.774 6.502 1.00 21.41 126 PRO A O 1
ATOM 1527 N N . PHE A 1 110 ? -6.353 19.934 7.565 1.00 20.04 127 PHE A N 1
ATOM 1528 C CA . PHE A 1 110 ? -7.260 21.000 7.178 1.00 18.77 127 PHE A CA 1
ATOM 1529 C C . PHE A 1 110 ? -7.115 22.255 8.041 1.00 21.33 127 PHE A C 1
ATOM 1530 O O . PHE A 1 110 ? -7.046 23.369 7.517 1.00 21.10 127 PHE A O 1
ATOM 1547 N N . GLY A 1 111 ? -7.080 22.069 9.358 1.00 20.82 128 GLY A N 1
ATOM 1548 C CA . GLY A 1 111 ? -7.055 23.175 10.305 1.00 18.81 128 GLY A CA 1
ATOM 1549 C C . GLY A 1 111 ? -8.006 22.916 11.453 1.00 20.75 128 GLY A C 1
ATOM 1550 O O . GLY A 1 111 ? -7.886 21.913 12.153 1.00 20.26 128 GLY A O 1
ATOM 1554 N N . VAL A 1 112 ? -8.953 23.830 11.634 1.00 24.50 129 VAL A N 1
ATOM 1555 C CA . VAL A 1 112 ? -10.024 23.653 12.601 1.00 21.52 129 VAL A CA 1
ATOM 1556 C C . VAL A 1 112 ? -11.241 23.036 11.903 1.00 23.67 129 VAL A C 1
ATOM 1557 O O . VAL A 1 112 ? -11.821 23.645 11.015 1.00 25.11 129 VAL A O 1
ATOM 1570 N N . ILE A 1 113 ? -11.633 21.847 12.348 1.00 21.58 130 ILE A N 1
ATOM 1571 C CA . ILE A 1 113 ? -12.757 21.135 11.787 1.00 20.98 130 ILE A CA 1
ATOM 1572 C C . ILE A 1 113 ? -13.976 21.331 12.679 1.00 22.69 130 ILE A C 1
ATOM 1573 O O . ILE A 1 113 ? -13.890 21.265 13.923 1.00 22.83 130 ILE A O 1
ATOM 1589 N N . GLY A 1 114 ? -15.113 21.635 12.073 1.00 19.68 131 GLY A N 1
ATOM 1590 C CA . GLY A 1 114 ? -16.341 21.696 12.837 1.00 20.27 131 GLY A CA 1
ATOM 1591 C C . GLY A 1 114 ? -17.005 20.335 12.820 1.00 22.17 131 GLY A C 1
ATOM 1592 O O . GLY A 1 114 ? -16.845 19.573 11.871 1.00 23.11 131 GLY A O 1
ATOM 1596 N N . ALA A 1 115 ? -17.747 20.008 13.871 1.00 23.02 132 ALA A N 1
ATOM 1597 C CA . ALA A 1 115 ? -18.358 18.695 13.919 1.00 20.67 132 ALA A CA 1
ATOM 1598 C C . ALA A 1 115 ? -19.700 18.826 14.602 1.00 24.18 132 ALA A C 1
ATOM 1599 O O . ALA A 1 115 ? -19.839 19.478 15.637 1.00 24.55 132 ALA A O 1
ATOM 1606 N N . ILE A 1 116 ? -20.679 18.208 13.980 1.00 21.43 133 ILE A N 1
ATOM 1607 C CA . ILE A 1 116 ? -22.042 18.169 14.485 1.00 23.03 133 ILE A CA 1
ATOM 1608 C C . ILE A 1 116 ? -22.332 16.719 14.864 1.00 30.33 133 ILE A C 1
ATOM 1609 O O . ILE A 1 116 ? -22.202 15.803 14.045 1.00 27.59 133 ILE A O 1
ATOM 1625 N N . THR A 1 117 ? -22.693 16.510 16.120 1.00 23.11 134 THR A N 1
ATOM 1626 C CA . THR A 1 117 ? -22.735 15.156 16.678 1.00 24.12 134 THR A CA 1
ATOM 1627 C C . THR A 1 117 ? -24.137 14.784 17.189 1.00 22.93 134 THR A C 1
ATOM 1628 O O . THR A 1 117 ? -24.967 15.655 17.393 1.00 24.13 134 THR A O 1
ATOM 1639 N N . PRO A 1 118 ? -24.400 13.468 17.349 1.00 21.05 135 PRO A N 1
ATOM 1640 C CA . PRO A 1 118 ? -25.768 13.003 17.587 1.00 24.86 135 PRO A CA 1
ATOM 1641 C C . PRO A 1 118 ? -26.050 12.791 19.064 1.00 27.60 135 PRO A C 1
ATOM 1642 O O . PRO A 1 118 ? -25.142 12.949 19.882 1.00 23.84 135 PRO A O 1
ATOM 1653 N N . CYS A 1 119 ? -27.287 12.448 19.408 1.00 22.11 136 CYS A N 1
ATOM 1654 C CA . CYS A 1 119 ? -27.604 12.142 20.792 1.00 22.50 136 CYS A CA 1
ATOM 1655 C C . CYS A 1 119 ? -27.726 10.636 21.048 1.00 23.85 136 CYS A C 1
ATOM 1656 O O . CYS A 1 119 ? -27.948 10.208 22.185 1.00 24.16 136 CYS A O 1
ATOM 1664 N N . THR A 1 120 ? -27.487 9.846 20.006 1.00 25.95 137 THR A N 1
ATOM 1665 C CA . THR A 1 120 ? -27.508 8.391 20.091 1.00 23.52 137 THR A CA 1
ATOM 1666 C C . THR A 1 120 ? -26.162 7.834 20.577 1.00 21.85 137 THR A C 1
ATOM 1667 O O . THR A 1 120 ? -26.112 7.065 21.570 1.00 22.88 137 THR A O 1
ATOM 1678 N N . ASN A 1 121 ? -25.085 8.209 19.872 1.00 22.86 138 ASN A N 1
ATOM 1679 C CA . ASN A 1 121 ? -23.709 7.898 20.279 1.00 23.84 138 ASN A CA 1
ATOM 1680 C C . ASN A 1 121 ? -22.914 9.196 20.518 1.00 19.76 138 ASN A C 1
ATOM 1681 O O . ASN A 1 121 ? -21.920 9.465 19.848 1.00 22.95 138 ASN A O 1
ATOM 1692 N N . PRO A 1 122 ? -23.352 10.015 21.485 1.00 20.66 139 PRO A N 1
ATOM 1693 C CA . PRO A 1 122 ? -22.801 11.383 21.608 1.00 20.45 139 PRO A CA 1
ATOM 1694 C C . PRO A 1 122 ? -21.299 11.451 21.902 1.00 22.47 139 PRO A C 1
ATOM 1695 O O . PRO A 1 122 ? -20.515 11.976 21.100 1.00 21.42 139 PRO A O 1
ATOM 1706 N N . SER A 1 123 ? -20.893 10.886 23.027 1.00 21.41 140 SER A N 1
ATOM 1707 C CA . SER A 1 123 ? -19.497 10.927 23.425 1.00 23.29 140 SER A CA 1
ATOM 1708 C C . SER A 1 123 ? -18.654 9.968 22.569 1.00 19.75 140 SER A C 1
ATOM 1709 O O . SER A 1 123 ? -17.481 10.239 22.311 1.00 21.76 140 SER A O 1
ATOM 1717 N N . GLU A 1 124 ? -19.248 8.868 22.112 1.00 20.81 141 GLU A N 1
ATOM 1718 C CA . GLU A 1 124 ? -18.519 7.981 21.204 1.00 18.88 141 GLU A CA 1
ATOM 1719 C C . GLU A 1 124 ? -18.089 8.748 19.976 1.00 19.77 141 GLU A C 1
ATOM 1720 O O . GLU A 1 124 ? -16.944 8.625 19.522 1.00 23.61 141 GLU A O 1
ATOM 1732 N N . THR A 1 125 ? -19.013 9.524 19.403 1.00 19.51 142 THR A N 1
ATOM 1733 C CA . THR A 1 125 ? -18.691 10.269 18.190 1.00 21.20 142 THR A CA 1
ATOM 1734 C C . THR A 1 125 ? -17.639 11.347 18.462 1.00 21.10 142 THR A C 1
ATOM 1735 O O . THR A 1 125 ? -16.688 11.524 17.717 1.00 20.00 142 THR A O 1
ATOM 1746 N N . ILE A 1 126 ? -17.807 12.062 19.550 1.00 19.85 143 ILE A N 1
ATOM 1747 C CA . ILE A 1 126 ? -16.899 13.134 19.899 1.00 21.40 143 ILE A CA 1
ATOM 1748 C C . ILE A 1 126 ? -15.479 12.616 20.108 1.00 22.21 143 ILE A C 1
ATOM 1749 O O . ILE A 1 126 ? -14.525 13.171 19.558 1.00 23.03 143 ILE A O 1
ATOM 1765 N N . ILE A 1 127 ? -15.339 11.562 20.894 1.00 20.23 144 ILE A N 1
ATOM 1766 C CA . ILE A 1 127 ? -14.018 11.020 21.198 1.00 18.94 144 ILE A CA 1
ATOM 1767 C C . ILE A 1 127 ? -13.411 10.399 19.923 1.00 22.41 144 ILE A C 1
ATOM 1768 O O . ILE A 1 127 ? -12.244 10.610 19.635 1.00 20.44 144 ILE A O 1
ATOM 1784 N N . CYS A 1 128 ? -14.213 9.678 19.142 1.00 19.41 145 CYS A N 1
ATOM 1785 C CA . CYS A 1 128 ? -13.711 9.014 17.950 1.00 17.85 145 CYS A CA 1
ATOM 1786 C C . CYS A 1 128 ? -13.243 10.061 16.907 1.00 20.18 145 CYS A C 1
ATOM 1787 O O . CYS A 1 128 ? -12.163 9.944 16.337 1.00 19.64 145 CYS A O 1
ATOM 1795 N N . ASN A 1 129 ? -14.064 11.084 16.699 1.00 18.31 146 ASN A N 1
ATOM 1796 C CA . ASN A 1 129 ? -13.718 12.189 15.798 1.00 21.84 146 ASN A CA 1
ATOM 1797 C C . ASN A 1 129 ? -12.409 12.838 16.268 1.00 21.87 146 ASN A C 1
ATOM 1798 O O . ASN A 1 129 ? -11.506 13.102 15.479 1.00 18.32 146 ASN A O 1
ATOM 1809 N N . THR A 1 130 ? -12.319 13.121 17.567 1.00 20.67 147 THR A N 1
ATOM 1810 C CA . THR A 1 130 ? -11.175 13.875 18.083 1.00 19.18 147 THR A CA 1
ATOM 1811 C C . THR A 1 130 ? -9.852 13.130 17.894 1.00 22.05 147 THR A C 1
ATOM 1812 O O . THR A 1 130 ? -8.841 13.714 17.474 1.00 20.61 147 THR A O 1
ATOM 1823 N N . ILE A 1 131 ? -9.844 11.839 18.227 1.00 20.25 148 ILE A N 1
ATOM 1824 C CA . ILE A 1 131 ? -8.645 11.031 18.052 1.00 19.41 148 ILE A CA 1
ATOM 1825 C C . ILE A 1 131 ? -8.197 11.108 16.603 1.00 21.74 148 ILE A C 1
ATOM 1826 O O . ILE A 1 131 ? -7.024 11.374 16.318 1.00 21.59 148 ILE A O 1
ATOM 1842 N N . GLY A 1 132 ? -9.137 10.888 15.686 1.00 18.49 149 GLY A N 1
ATOM 1843 C CA . GLY A 1 132 ? -8.805 10.920 14.266 1.00 18.60 149 GLY A CA 1
ATOM 1844 C C . GLY A 1 132 ? -8.316 12.297 13.819 1.00 17.27 149 GLY A C 1
ATOM 1845 O O . GLY A 1 132 ? -7.314 12.443 13.108 1.00 18.90 149 GLY A O 1
ATOM 1849 N N . MET A 1 133 ? -9.020 13.328 14.254 1.00 18.67 150 MET A N 1
ATOM 1850 C CA . MET A 1 133 ? -8.739 14.661 13.745 1.00 19.60 150 MET A CA 1
ATOM 1851 C C . MET A 1 133 ? -7.402 15.163 14.289 1.00 22.94 150 MET A C 1
ATOM 1852 O O . MET A 1 133 ? -6.622 15.786 13.559 1.00 21.43 150 MET A O 1
ATOM 1866 N N . LEU A 1 134 ? -7.134 14.889 15.563 1.00 21.35 151 LEU A N 1
ATOM 1867 C CA . LEU A 1 134 ? -5.861 15.263 16.197 1.00 19.09 151 LEU A CA 1
ATOM 1868 C C . LEU A 1 134 ? -4.686 14.557 15.516 1.00 19.50 151 LEU A C 1
ATOM 1869 O O . LEU A 1 134 ? -3.640 15.151 15.298 1.00 21.49 151 LEU A O 1
ATOM 1885 N N . ALA A 1 135 ? -4.867 13.283 15.174 1.00 20.08 152 ALA A N 1
ATOM 1886 C CA . ALA A 1 135 ? -3.792 12.526 14.543 1.00 19.10 152 ALA A CA 1
ATOM 1887 C C . ALA A 1 135 ? -3.300 13.191 13.263 1.00 24.75 152 ALA A C 1
ATOM 1888 O O . ALA A 1 135 ? -2.089 13.206 12.954 1.00 21.27 152 ALA A O 1
ATOM 1895 N N . GLY A 1 136 ? -4.236 13.751 12.521 1.00 19.42 153 GLY A N 1
ATOM 1896 C CA . GLY A 1 136 ? -3.894 14.440 11.290 1.00 21.58 153 GLY A CA 1
ATOM 1897 C C . GLY A 1 136 ? -3.470 15.887 11.438 1.00 21.86 153 GLY A C 1
ATOM 1898 O O . GLY A 1 136 ? -3.284 16.572 10.420 1.00 20.27 153 GLY A O 1
ATOM 1902 N N . GLY A 1 137 ? -3.310 16.386 12.666 1.00 20.70 154 GLY A N 1
ATOM 1903 C CA . GLY A 1 137 ? -2.826 17.742 12.842 1.00 19.99 154 GLY A CA 1
ATOM 1904 C C . GLY A 1 137 ? -3.889 18.831 12.961 1.00 21.82 154 GLY A C 1
ATOM 1905 O O . GLY A 1 137 ? -3.577 20.037 12.947 1.00 24.08 154 GLY A O 1
ATOM 1909 N N . ASN A 1 138 ? -5.141 18.401 13.065 1.00 20.22 155 ASN A N 1
ATOM 1910 C CA . ASN A 1 138 ? -6.272 19.295 13.235 1.00 17.86 155 ASN A CA 1
ATOM 1911 C C . ASN A 1 138 ? -6.679 19.487 14.707 1.00 22.15 155 ASN A C 1
ATOM 1912 O O . ASN A 1 138 ? -6.288 18.714 15.589 1.00 21.38 155 ASN A O 1
ATOM 1923 N N . THR A 1 139 ? -7.508 20.498 14.952 1.00 19.05 156 THR A N 1
ATOM 1924 C CA . THR A 1 139 ? -8.317 20.558 16.160 1.00 19.80 156 THR A CA 1
ATOM 1925 C C . THR A 1 139 ? -9.765 20.532 15.730 1.00 19.76 156 THR A C 1
ATOM 1926 O O . THR A 1 139 ? -10.061 20.608 14.517 1.00 21.13 156 THR A O 1
ATOM 1937 N N . VAL A 1 140 ? -10.664 20.408 16.696 1.00 20.86 157 VAL A N 1
ATOM 1938 C CA . VAL A 1 140 ? -12.082 20.253 16.395 1.00 20.38 157 VAL A CA 1
ATOM 1939 C C . VAL A 1 140 ? -12.951 21.062 17.352 1.00 20.60 157 VAL A C 1
ATOM 1940 O O . VAL A 1 140 ? -12.640 21.217 18.561 1.00 23.16 157 VAL A O 1
ATOM 1953 N N . VAL A 1 141 ? -14.032 21.599 16.793 1.00 21.89 158 VAL A N 1
ATOM 1954 C CA . VAL A 1 141 ? -15.057 22.324 17.535 1.00 22.61 158 VAL A CA 1
ATOM 1955 C C . VAL A 1 141 ? -16.360 21.604 17.302 1.00 22.85 158 VAL A C 1
ATOM 1956 O O . VAL A 1 141 ? -16.772 21.382 16.133 1.00 22.83 158 VAL A O 1
ATOM 1969 N N . PHE A 1 142 ? -17.001 21.226 18.402 1.00 23.47 159 PHE A N 1
ATOM 1970 C CA . PHE A 1 142 ? -18.297 20.573 18.375 1.00 24.14 159 PHE A CA 1
ATOM 1971 C C . PHE A 1 142 ? -19.468 21.477 18.620 1.00 27.39 159 PHE A C 1
ATOM 1972 O O . PHE A 1 142 ? -19.420 22.386 19.439 1.00 25.91 159 PHE A O 1
ATOM 1989 N N . ASN A 1 143 ? -20.545 21.171 17.917 1.00 24.24 160 ASN A N 1
ATOM 1990 C CA . ASN A 1 143 ? -21.863 21.646 18.290 1.00 23.94 160 ASN A CA 1
ATOM 1991 C C . ASN A 1 143 ? -22.688 20.436 18.686 1.00 24.86 160 ASN A C 1
ATOM 1992 O O . ASN A 1 143 ? -23.332 19.820 17.840 1.00 26.25 160 ASN A O 1
ATOM 2003 N N . PRO A 1 144 ? -22.660 20.071 19.984 1.00 26.35 161 PRO A N 1
ATOM 2004 C CA . PRO A 1 144 ? -23.316 18.818 20.358 1.00 28.64 161 PRO A CA 1
ATOM 2005 C C . PRO A 1 144 ? -24.827 18.824 20.151 1.00 25.09 161 PRO A C 1
ATOM 2006 O O . PRO A 1 144 ? -25.452 19.878 20.123 1.00 28.03 161 PRO A O 1
ATOM 2017 N N . HIS A 1 145 ? -25.407 17.634 20.036 1.00 27.10 162 HIS A N 1
ATOM 2018 C CA . HIS A 1 145 ? -26.857 17.514 20.013 1.00 24.31 162 HIS A CA 1
ATOM 2019 C C . HIS A 1 145 ? -27.498 18.108 21.278 1.00 28.46 162 HIS A C 1
ATOM 2020 O O . HIS A 1 145 ? -27.060 17.811 22.387 1.00 31.44 162 HIS A O 1
ATOM 2034 N N . PRO A 1 146 ? -28.560 18.912 21.120 1.00 34.60 163 PRO A N 1
ATOM 2035 C CA . PRO A 1 146 ? -29.152 19.563 22.305 1.00 33.37 163 PRO A CA 1
ATOM 2036 C C . PRO A 1 146 ? -29.753 18.588 23.352 1.00 32.90 163 PRO A C 1
ATOM 2037 O O . PRO A 1 146 ? -30.000 18.993 24.498 1.00 37.68 163 PRO A O 1
ATOM 2048 N N . ALA A 1 147 ? -29.971 17.333 22.967 1.00 27.87 164 ALA A N 1
ATOM 2049 C CA . ALA A 1 147 ? -30.543 16.340 23.886 1.00 31.97 164 ALA A CA 1
ATOM 2050 C C . ALA A 1 147 ? -29.462 15.618 24.689 1.00 30.27 164 ALA A C 1
ATOM 2051 O O . ALA A 1 147 ? -29.770 14.881 25.634 1.00 35.04 164 ALA A O 1
ATOM 2058 N N . ALA A 1 148 ? -28.202 15.845 24.326 1.00 27.90 165 ALA A N 1
ATOM 2059 C CA . ALA A 1 148 ? -27.086 15.128 24.927 1.00 26.44 165 ALA A CA 1
ATOM 2060 C C . ALA A 1 148 ? -25.934 16.089 25.223 1.00 27.05 165 ALA A C 1
ATOM 2061 O O . ALA A 1 148 ? -24.755 15.721 25.096 1.00 28.15 165 ALA A O 1
ATOM 2068 N N . ILE A 1 149 ? -26.283 17.309 25.641 1.00 30.31 166 ILE A N 1
ATOM 2069 C CA . ILE A 1 149 ? -25.285 18.358 25.845 1.00 29.65 166 ILE A CA 1
ATOM 2070 C C . ILE A 1 149 ? -24.353 18.034 26.996 1.00 32.79 166 ILE A C 1
ATOM 20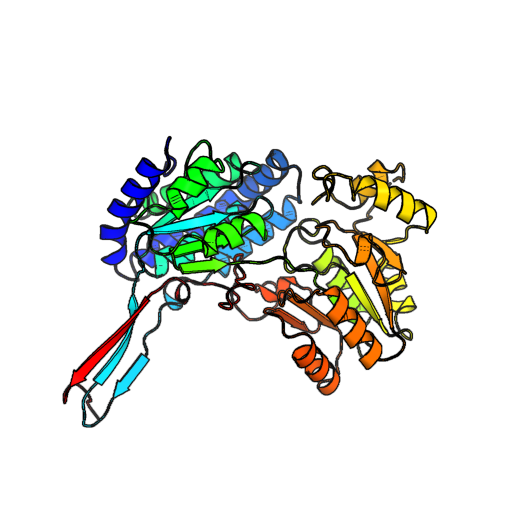71 O O . ILE A 1 149 ? -23.146 18.170 26.849 1.00 27.56 166 ILE A O 1
ATOM 2087 N N . LYS A 1 150 ? -24.893 17.627 28.147 1.00 27.79 167 LYS A N 1
ATOM 2088 C CA . LYS A 1 150 ? -24.032 17.394 29.299 1.00 34.23 167 LYS A CA 1
ATOM 2089 C C . LYS A 1 150 ? -23.083 16.222 29.050 1.00 27.13 167 LYS A C 1
ATOM 2090 O O . LYS A 1 150 ? -21.891 16.295 29.374 1.00 30.14 167 LYS A O 1
ATOM 2109 N N . THR A 1 151 ? -23.601 15.146 28.465 1.00 29.63 168 THR A N 1
ATOM 2110 C CA . THR A 1 151 ? -22.775 13.988 28.127 1.00 26.43 168 THR A CA 1
ATOM 2111 C C . THR A 1 151 ? -21.673 14.382 27.155 1.00 30.19 168 THR A C 1
ATOM 2112 O O . THR A 1 151 ? -20.506 14.045 27.367 1.00 26.46 168 THR A O 1
ATOM 2123 N N . SER A 1 152 ? -22.049 15.099 26.100 1.00 26.52 169 SER A N 1
ATOM 2124 C CA . SER A 1 152 ? -21.098 15.539 25.073 1.00 24.32 169 SER A CA 1
ATOM 2125 C C . SER A 1 152 ? -19.989 16.432 25.643 1.00 26.92 169 SER A C 1
ATOM 2126 O O . SER A 1 152 ? -18.800 16.211 25.378 1.00 28.03 169 SER A O 1
ATOM 2134 N N . ASN A 1 153 ? -20.372 17.435 26.432 1.00 27.92 170 ASN A N 1
ATOM 2135 C CA . ASN A 1 153 ? -19.382 18.350 26.998 1.00 26.81 170 ASN A CA 1
ATOM 2136 C C . ASN A 1 153 ? -18.512 17.688 28.051 1.00 29.35 170 ASN A C 1
ATOM 2137 O O . ASN A 1 153 ? -17.345 18.046 28.182 1.00 30.36 170 ASN A O 1
ATOM 2148 N N . PHE A 1 154 ? -19.038 16.683 28.747 1.00 29.40 171 PHE A N 1
ATOM 2149 C CA . PHE A 1 154 ? -18.210 15.901 29.664 1.00 29.62 171 PHE A CA 1
ATOM 2150 C C . PHE A 1 154 ? -17.084 15.226 28.888 1.00 24.82 171 PHE A C 1
ATOM 2151 O O . PHE A 1 154 ? -15.913 15.218 29.322 1.00 29.64 171 PHE A O 1
ATOM 2168 N N . ALA A 1 155 ? -17.439 14.663 27.736 1.00 25.15 172 ALA A N 1
ATOM 2169 C CA . ALA A 1 155 ? -16.437 14.029 26.876 1.00 28.42 172 ALA A CA 1
ATOM 2170 C C . ALA A 1 155 ? -15.378 15.028 26.390 1.00 25.75 172 ALA A C 1
ATOM 2171 O O . ALA A 1 155 ? -14.179 14.734 26.411 1.00 26.17 172 ALA A O 1
ATOM 2178 N N . VAL A 1 156 ? -15.813 16.205 25.950 1.00 26.91 173 VAL A N 1
ATOM 2179 C CA . VAL A 1 156 ? -14.878 17.283 25.634 1.00 28.51 173 VAL A CA 1
ATOM 2180 C C . VAL A 1 156 ? -13.950 17.619 26.799 1.00 32.14 173 VAL A C 1
ATOM 2181 O O . VAL A 1 156 ? -12.732 17.748 26.610 1.00 29.15 173 VAL A O 1
ATOM 2194 N N . GLN A 1 157 ? -14.510 17.746 28.005 1.00 27.70 174 GLN A N 1
ATOM 2195 C CA . GLN A 1 157 ? -13.698 18.045 29.174 1.00 30.29 174 GLN A CA 1
ATOM 2196 C C . GLN A 1 157 ? -12.672 16.939 29.431 1.00 29.68 174 GLN A C 1
ATOM 2197 O O . GLN A 1 157 ? -11.506 17.222 29.713 1.00 31.17 174 GLN A O 1
ATOM 2211 N N . LEU A 1 158 ? -13.094 15.685 29.303 1.00 30.53 175 LEU A N 1
ATOM 2212 C CA . LEU A 1 158 ? -12.194 14.543 29.472 1.00 26.51 175 LEU A CA 1
ATOM 2213 C C . LEU A 1 158 ? -11.027 14.618 28.475 1.00 26.76 175 LEU A C 1
ATOM 2214 O O . LEU A 1 158 ? -9.851 14.442 28.829 1.00 26.38 175 LEU A O 1
ATOM 2230 N N . ILE A 1 159 ? -11.353 14.929 27.238 1.00 25.74 176 ILE A N 1
ATOM 2231 C CA . ILE A 1 159 ? -10.358 15.037 26.190 1.00 27.82 176 ILE A CA 1
ATOM 2232 C C . ILE A 1 159 ? -9.316 16.093 26.556 1.00 24.61 176 ILE A C 1
ATOM 2233 O O . ILE A 1 159 ? -8.099 15.865 26.441 1.00 27.43 176 ILE A O 1
ATOM 2249 N N . ASN A 1 160 ? -9.776 17.253 27.014 1.00 27.26 177 ASN A N 1
ATOM 2250 C CA . ASN A 1 160 ? -8.849 18.296 27.410 1.00 26.24 177 ASN A CA 1
ATOM 2251 C C . ASN A 1 160 ? -8.041 17.926 28.670 1.00 27.36 177 ASN A C 1
ATOM 2252 O O . ASN A 1 160 ? -6.872 18.275 28.753 1.00 32.11 177 ASN A O 1
ATOM 2263 N N . GLU A 1 161 ? -8.636 17.195 29.608 1.00 27.41 178 GLU A N 1
ATOM 2264 C CA . GLU A 1 161 ? -7.884 16.706 30.774 1.00 29.30 178 GLU A CA 1
ATOM 2265 C C . GLU A 1 161 ? -6.765 15.761 30.312 1.00 32.25 178 GLU A C 1
ATOM 2266 O O . GLU A 1 161 ? -5.622 15.838 30.795 1.00 34.08 178 GLU A O 1
ATOM 2278 N N . ALA A 1 162 ? -7.089 14.894 29.356 1.00 30.68 179 ALA A N 1
ATOM 2279 C CA . ALA A 1 162 ? -6.111 13.970 28.797 1.00 30.73 179 ALA A CA 1
ATOM 2280 C C . ALA A 1 162 ? -4.964 14.745 28.184 1.00 31.95 179 ALA A C 1
ATOM 2281 O O . ALA A 1 162 ? -3.799 14.428 28.426 1.00 33.80 179 ALA A O 1
ATOM 2288 N N . SER A 1 163 ? -5.279 15.775 27.402 1.00 31.62 180 SER A N 1
ATOM 2289 C CA . SER A 1 163 ? -4.232 16.565 26.769 1.00 33.31 180 SER A CA 1
ATOM 2290 C C . SER A 1 163 ? -3.367 17.298 27.813 1.00 31.19 180 SER A C 1
ATOM 2291 O O . SER A 1 163 ? -2.135 17.329 27.705 1.00 37.67 180 SER A O 1
ATOM 2299 N N . LEU A 1 164 ? -4.005 17.910 28.801 1.00 36.63 181 LEU A N 1
ATOM 2300 C CA . LEU A 1 164 ? -3.272 18.505 29.913 1.00 36.91 181 LEU A CA 1
ATOM 2301 C C . LEU A 1 164 ? -2.342 17.502 30.580 1.00 42.50 181 LEU A C 1
ATOM 2302 O O . LEU A 1 164 ? -1.207 17.845 30.918 1.00 43.02 181 LEU A O 1
ATOM 2318 N N . SER A 1 165 ? -2.802 16.262 30.754 1.00 37.95 182 SER A N 1
ATOM 2319 C CA . SER A 1 165 ? -2.009 15.280 31.486 1.00 42.06 182 SER A CA 1
ATOM 2320 C C . SER A 1 165 ? -0.765 14.917 30.695 1.00 44.89 182 SER A C 1
ATOM 2321 O O . SER A 1 165 ? 0.232 14.485 31.268 1.00 45.42 182 SER A O 1
ATOM 2329 N N . ALA A 1 166 ? -0.846 15.106 29.380 1.00 39.52 183 ALA A N 1
ATOM 2330 C CA . ALA A 1 166 ? 0.253 14.815 28.467 1.00 36.57 183 ALA A CA 1
ATOM 2331 C C . ALA A 1 166 ? 1.031 16.092 28.073 1.00 40.44 183 ALA A C 1
ATOM 2332 O O . ALA A 1 166 ? 1.822 16.076 27.143 1.00 48.99 183 ALA A O 1
ATOM 2339 N N . GLY A 1 167 ? 0.807 17.186 28.801 1.00 45.04 184 GLY A N 1
ATOM 2340 C CA . GLY A 1 167 ? 1.546 18.422 28.579 1.00 48.74 184 GLY A CA 1
ATOM 2341 C C . GLY A 1 167 ? 0.911 19.491 27.681 1.00 47.86 184 GLY A C 1
ATOM 2342 O O . GLY A 1 167 ? 1.551 20.508 27.389 1.00 40.91 184 GLY A O 1
ATOM 2346 N N . GLY A 1 168 ? -0.327 19.282 27.238 1.00 32.21 185 GLY A N 1
ATOM 2347 C CA . GLY A 1 168 ? -1.042 20.283 26.482 1.00 30.01 185 GLY A CA 1
ATOM 2348 C C . GLY A 1 168 ? -0.866 20.080 24.994 1.00 30.98 185 GLY A C 1
ATOM 2349 O O . GLY A 1 168 ? -0.101 19.208 24.571 1.00 43.82 185 GLY A O 1
ATOM 2353 N N . PRO A 1 169 ? -1.515 20.919 24.182 1.00 32.33 186 PRO A N 1
ATOM 2354 C CA . PRO A 1 169 ? -2.198 22.122 24.663 1.00 35.82 186 PRO A CA 1
ATOM 2355 C C . PRO A 1 169 ? -3.616 21.843 25.087 1.00 31.44 186 PRO A C 1
ATOM 2356 O O . PRO A 1 169 ? -4.199 20.812 24.743 1.00 34.10 186 PRO A O 1
ATOM 2367 N N . VAL A 1 170 ? -4.170 22.785 25.821 1.00 26.48 187 VAL A N 1
ATOM 2368 C CA . VAL A 1 170 ? -5.594 22.830 26.049 1.00 25.38 187 VAL A CA 1
ATOM 2369 C C . VAL A 1 170 ? -6.286 23.241 24.742 1.00 30.93 187 VAL A C 1
ATOM 2370 O O . VAL A 1 170 ? -5.657 23.871 23.868 1.00 25.39 187 VAL A O 1
ATOM 2383 N N . ASN A 1 171 ? -7.570 22.889 24.629 1.00 23.52 188 ASN A N 1
ATOM 2384 C CA . ASN A 1 171 ? -8.477 23.313 23.545 1.00 27.77 188 ASN A CA 1
ATOM 2385 C C . ASN A 1 171 ? -8.234 22.618 22.198 1.00 29.54 188 ASN A C 1
ATOM 2386 O O . ASN A 1 171 ? -8.543 23.166 21.145 1.00 25.97 188 ASN A O 1
ATOM 2397 N N . ILE A 1 172 ? -7.701 21.400 22.244 1.00 23.45 189 ILE A N 1
ATOM 2398 C CA . ILE A 1 172 ? -7.583 20.587 21.048 1.00 20.20 189 ILE A CA 1
ATOM 2399 C C . ILE A 1 172 ? -8.978 20.176 20.575 1.00 24.64 189 ILE A C 1
ATOM 2400 O O . ILE A 1 172 ? -9.203 19.906 19.401 1.00 27.24 189 ILE A O 1
ATOM 2416 N N . ALA A 1 173 ? -9.902 20.103 21.518 1.00 24.71 190 ALA A N 1
ATOM 2417 C CA . ALA A 1 173 ? -11.323 19.915 21.240 1.00 21.12 190 ALA A CA 1
ATOM 2418 C C . ALA A 1 173 ? -12.094 20.965 21.991 1.00 26.37 190 ALA A C 1
ATOM 2419 O O . ALA A 1 173 ? -11.870 21.140 23.183 1.00 27.27 190 ALA A O 1
ATOM 2426 N N . CYS A 1 174 ? -12.992 21.662 21.313 1.00 21.15 191 CYS A N 1
ATOM 2427 C CA . CYS A 1 174 ? -13.784 22.696 21.965 1.00 21.74 191 CYS A CA 1
ATOM 2428 C C . CYS A 1 174 ? -15.265 22.477 21.733 1.00 25.94 191 CYS A C 1
ATOM 2429 O O . CYS A 1 174 ? -15.675 21.813 20.777 1.00 27.24 191 CYS A O 1
ATOM 2437 N N . SER A 1 175 ? -16.072 23.050 22.610 1.00 27.13 192 SER A N 1
ATOM 2438 C CA . SER A 1 175 ? -17.513 22.978 22.458 1.00 26.57 192 SER A CA 1
ATOM 2439 C C . SER A 1 175 ? -18.143 24.217 23.063 1.00 26.87 192 SER A C 1
ATOM 2440 O O . SER A 1 175 ? -17.426 25.140 23.509 1.00 27.56 192 SER A O 1
ATOM 2448 N N . VAL A 1 176 ? -19.471 24.274 23.031 1.00 27.52 193 VAL A N 1
ATOM 2449 C CA . VAL A 1 176 ? -20.205 25.362 23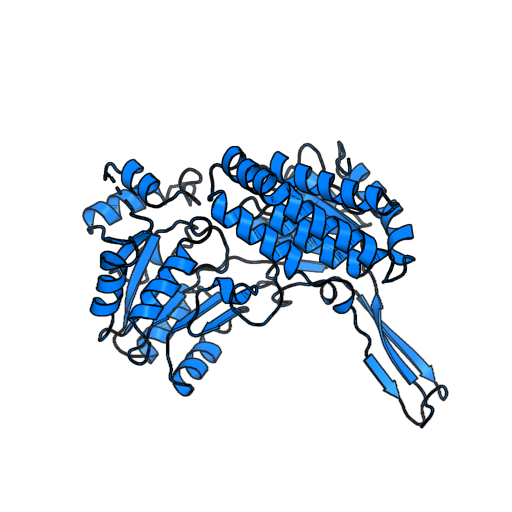.671 1.00 31.56 193 VAL A CA 1
ATOM 2450 C C . VAL A 1 176 ? -21.179 24.847 24.722 1.00 33.28 193 VAL A C 1
ATOM 2451 O O . VAL A 1 176 ? -21.676 23.723 24.626 1.00 31.37 193 VAL A O 1
ATOM 2464 N N . ARG A 1 177 ? -21.437 25.679 25.736 1.00 37.24 194 ARG A N 1
ATOM 2465 C CA . ARG A 1 177 ? -22.306 25.296 26.856 1.00 41.98 194 ARG A CA 1
ATOM 2466 C C . ARG A 1 177 ? -23.746 25.039 26.440 1.00 34.76 194 ARG A C 1
ATOM 2467 O O . ARG A 1 177 ? -24.407 24.171 26.988 1.00 34.47 194 ARG A O 1
ATOM 2488 N N . LYS A 1 178 ? -24.238 25.829 25.498 1.00 37.90 195 LYS A N 1
ATOM 2489 C CA . LYS A 1 178 ? -25.638 25.774 25.095 1.00 40.31 195 LYS A CA 1
ATOM 2490 C C . LYS A 1 178 ? -25.704 25.733 23.583 1.00 39.84 195 LYS A C 1
ATOM 2491 O O . LYS A 1 178 ? -25.918 26.752 22.930 1.00 39.01 195 LYS A O 1
ATOM 2510 N N . PRO A 1 179 ? -25.480 24.547 23.009 1.00 36.62 196 PRO A N 1
ATOM 2511 C CA . PRO A 1 179 ? -25.544 24.423 21.557 1.00 35.41 196 PRO A CA 1
ATOM 2512 C C . PRO A 1 179 ? -26.962 24.598 21.052 1.00 29.28 196 PRO A C 1
ATOM 2513 O O . PRO A 1 179 ? -27.923 24.164 21.695 1.00 34.41 196 PRO A O 1
ATOM 2524 N N . THR A 1 180 ? -27.078 25.256 19.907 1.00 34.61 197 THR A N 1
ATOM 2525 C CA . THR A 1 180 ? -28.363 25.587 19.307 1.00 32.48 197 THR A CA 1
ATOM 2526 C C . THR A 1 180 ? -28.249 25.475 17.803 1.00 36.65 197 THR A C 1
ATOM 2527 O O . THR A 1 180 ? -27.145 25.318 17.248 1.00 36.66 197 THR A O 1
ATOM 2538 N N . LEU A 1 181 ? -29.390 25.585 17.134 1.00 42.30 198 LEU A N 1
ATOM 2539 C CA . LEU A 1 181 ? -29.376 25.726 15.693 1.00 53.79 198 LEU A CA 1
ATOM 2540 C C . LEU A 1 181 ? -28.559 26.972 15.334 1.00 44.16 198 LEU A C 1
ATOM 2541 O O . LEU A 1 181 ? -27.720 26.920 14.442 1.00 40.93 198 LEU A O 1
ATOM 2557 N N . ASP A 1 182 ? -28.787 28.077 16.043 1.00 39.89 199 ASP A N 1
ATOM 2558 C CA . ASP A 1 182 ? -28.018 29.304 15.809 1.00 42.75 199 ASP A CA 1
ATOM 2559 C C . ASP A 1 182 ? -26.502 29.119 15.925 1.00 35.86 199 ASP A C 1
ATOM 2560 O O . ASP A 1 182 ? -25.761 29.632 15.087 1.00 34.80 199 ASP A O 1
ATOM 2569 N N . SER A 1 183 ? -26.024 28.420 16.952 1.00 32.91 200 SER A N 1
ATOM 2570 C CA . SER A 1 183 ? -24.575 28.254 17.115 1.00 31.11 200 SER A CA 1
ATOM 2571 C C . SER A 1 183 ? -24.026 27.299 16.042 1.00 26.31 200 SER A C 1
ATOM 2572 O O . SER A 1 183 ? -22.886 27.444 15.570 1.00 25.64 200 SER A O 1
ATOM 2580 N N . SER A 1 184 ? -24.846 26.346 15.615 1.00 33.13 201 SER A N 1
ATOM 2581 C CA . SER A 1 184 ? -24.437 25.469 14.522 1.00 30.94 201 SER A CA 1
ATOM 2582 C C . SER A 1 184 ? -24.281 26.294 13.244 1.00 33.25 201 SER A C 1
ATOM 2583 O O . SER A 1 184 ? -23.392 26.043 12.426 1.00 33.94 201 SER A O 1
ATOM 2591 N N . LYS A 1 185 ? -25.114 27.315 13.091 1.00 34.34 202 LYS A N 1
ATOM 2592 C CA . LYS A 1 185 ? -25.024 28.162 11.905 1.00 31.41 202 LYS A CA 1
ATOM 2593 C C . LYS A 1 185 ? -23.788 29.073 11.954 1.00 30.84 202 LYS A C 1
ATOM 2594 O O . LYS A 1 185 ? -23.166 29.326 10.931 1.00 33.92 202 LYS A O 1
ATOM 2613 N N . ILE A 1 186 ? -23.408 29.556 13.129 1.00 31.36 203 ILE A N 1
ATOM 2614 C CA . ILE A 1 186 ? -22.143 30.285 13.235 1.00 32.68 203 ILE A CA 1
ATOM 2615 C C . ILE A 1 186 ? -20.962 29.414 12.783 1.00 31.75 203 ILE A C 1
ATOM 2616 O O . ILE A 1 186 ? -20.076 29.878 12.050 1.00 28.45 203 ILE A O 1
ATOM 2632 N N . MET A 1 187 ? -20.962 28.149 13.188 1.00 30.32 204 MET A N 1
ATOM 2633 C CA . MET A 1 187 ? -19.904 27.233 12.800 1.00 27.78 204 MET A CA 1
ATOM 2634 C C . MET A 1 187 ? -19.902 27.034 11.295 1.00 30.51 204 MET A C 1
ATOM 2635 O O . MET A 1 187 ? -18.862 27.074 10.657 1.00 30.25 204 MET A O 1
ATOM 2649 N N . MET A 1 188 ? -21.086 26.797 10.744 1.00 32.45 205 MET A N 1
ATOM 2650 C CA . MET A 1 188 ? -21.213 26.468 9.325 1.00 34.41 205 MET A CA 1
ATOM 2651 C C . MET A 1 188 ? -20.777 27.601 8.433 1.00 40.30 205 MET A C 1
ATOM 2652 O O . MET A 1 188 ? -20.361 27.364 7.310 1.00 44.09 205 MET A O 1
ATOM 2666 N N . SER A 1 189 ? -20.883 28.833 8.916 1.00 27.81 206 SER A N 1
ATOM 2667 C CA . SER A 1 189 ? -20.580 29.995 8.070 1.00 31.27 206 SER A CA 1
ATOM 2668 C C . SER A 1 189 ? -19.240 30.638 8.484 1.00 34.71 206 SER A C 1
ATOM 2669 O O . SER A 1 189 ? -18.844 31.668 7.944 1.00 34.33 206 SER A O 1
ATOM 2677 N N . HIS A 1 190 ? -18.533 30.014 9.427 1.00 29.98 207 HIS A N 1
ATOM 2678 C CA . HIS A 1 190 ? -17.304 30.599 9.951 1.00 25.39 207 HIS A CA 1
ATOM 2679 C C . HIS A 1 190 ? -16.169 30.381 8.961 1.00 26.84 207 HIS A C 1
ATOM 2680 O O . HIS A 1 190 ? -15.917 29.263 8.553 1.00 29.81 207 HIS A O 1
ATOM 2694 N N . GLN A 1 191 ? -15.461 31.442 8.606 1.00 25.88 208 GLN A N 1
ATOM 2695 C CA . GLN A 1 191 ? -14.456 31.326 7.568 1.00 25.30 208 GLN A CA 1
ATOM 2696 C C . GLN A 1 191 ? -13.166 30.662 8.036 1.00 30.92 208 GLN A C 1
ATOM 2697 O O . GLN A 1 191 ? -12.283 30.407 7.230 1.00 30.55 208 GLN A O 1
ATOM 2711 N N . ASP A 1 192 ? -13.051 30.370 9.325 1.00 27.16 209 ASP A N 1
ATOM 2712 C CA . ASP A 1 192 ? -11.859 29.681 9.820 1.00 33.19 209 ASP A CA 1
ATOM 2713 C C . ASP A 1 192 ? -12.111 28.195 9.926 1.00 32.09 209 ASP A C 1
ATOM 2714 O O . ASP A 1 192 ? -11.293 27.482 10.494 1.00 28.09 209 ASP A O 1
ATOM 2723 N N . ILE A 1 193 ? -13.262 27.733 9.444 1.00 24.53 210 ILE A N 1
ATOM 2724 C CA . ILE A 1 193 ? -13.572 26.305 9.459 1.00 23.88 210 ILE A CA 1
ATOM 2725 C C . ILE A 1 193 ? -13.681 25.814 8.004 1.00 27.77 210 ILE A C 1
ATOM 2726 O O . ILE A 1 193 ? -14.659 26.106 7.330 1.00 25.39 210 ILE A O 1
ATOM 2742 N N . PRO A 1 194 ? -12.654 25.110 7.490 1.00 24.88 211 PRO A N 1
ATOM 2743 C CA . PRO A 1 194 ? -12.752 24.696 6.086 1.00 23.97 211 PRO A CA 1
ATOM 2744 C C . PRO A 1 194 ? -13.450 23.348 5.853 1.00 21.75 211 PRO A C 1
ATOM 2745 O O . PRO A 1 194 ? -13.662 22.990 4.706 1.00 25.57 211 PRO A O 1
ATOM 2756 N N . LEU A 1 195 ? -13.793 22.636 6.922 1.00 23.37 212 LEU A N 1
ATOM 2757 C CA . LEU A 1 195 ? -14.383 21.310 6.814 1.00 22.70 212 LEU A CA 1
ATOM 2758 C C . LEU A 1 195 ? -15.324 21.075 7.987 1.00 19.35 212 LEU A C 1
ATOM 2759 O O . LEU A 1 195 ? -15.014 21.464 9.125 1.00 21.00 212 LEU A O 1
ATOM 2775 N N . ILE A 1 196 ? -16.472 20.462 7.712 1.00 21.49 213 ILE A N 1
ATOM 2776 C CA . ILE A 1 196 ? -17.392 20.086 8.770 1.00 19.87 213 ILE A CA 1
ATOM 2777 C C . ILE A 1 196 ? -17.701 18.620 8.634 1.00 19.97 213 ILE A C 1
ATOM 2778 O O . ILE A 1 196 ? -18.054 18.161 7.555 1.00 22.41 213 ILE A O 1
ATOM 2794 N N . ALA A 1 197 ? -17.566 17.905 9.745 1.00 19.50 214 ALA A N 1
ATOM 2795 C CA . ALA A 1 197 ? -17.993 16.495 9.832 1.00 21.38 214 ALA A CA 1
ATOM 2796 C C . ALA A 1 197 ? -19.370 16.439 10.475 1.00 20.79 214 ALA A C 1
ATOM 2797 O O . ALA A 1 197 ? -19.547 16.808 11.648 1.00 24.90 214 ALA A O 1
ATOM 2804 N N . ALA A 1 198 ? -20.352 15.974 9.723 1.00 22.21 215 ALA A N 1
ATOM 2805 C CA . ALA A 1 198 ? -21.724 16.030 10.166 1.00 30.72 215 ALA A CA 1
ATOM 2806 C C . ALA A 1 198 ? -22.230 14.624 10.424 1.00 24.10 215 ALA A C 1
ATOM 2807 O O . ALA A 1 198 ? -22.482 13.867 9.490 1.00 25.62 215 ALA A O 1
ATOM 2814 N N . THR A 1 199 ? -22.384 14.291 11.710 1.00 23.10 216 THR A N 1
ATOM 2815 C CA . THR A 1 199 ? -22.908 13.006 12.108 1.00 25.06 216 THR A CA 1
ATOM 2816 C C . THR A 1 199 ? -24.312 13.200 12.686 1.00 32.35 216 THR A C 1
ATOM 2817 O O . THR A 1 199 ? -24.460 13.639 13.815 1.00 31.93 216 THR A O 1
ATOM 2828 N N . GLY A 1 200 ? -25.327 12.856 11.907 1.00 39.79 217 GLY A N 1
ATOM 2829 C CA . GLY A 1 200 ? -26.698 13.140 12.298 1.00 70.91 217 GLY A CA 1
ATOM 2830 C C . GLY A 1 200 ? -27.722 12.739 11.250 1.00 93.41 217 GLY A C 1
ATOM 2831 O O . GLY A 1 200 ? -27.528 11.765 10.521 1.00 84.15 217 GLY A O 1
ATOM 2835 N N . GLY A 1 201 ? -28.818 13.494 11.188 1.00 129.19 218 GLY A N 1
ATOM 2836 C CA . GLY A 1 201 ? -29.894 13.230 10.246 1.00 141.39 218 GLY A CA 1
ATOM 2837 C C . GLY A 1 201 ? -29.815 14.126 9.023 1.00 125.48 218 GLY A C 1
ATOM 2838 O O . GLY A 1 201 ? -29.077 15.109 9.031 1.00 119.10 218 GLY A O 1
ATOM 2842 N N . PRO A 1 202 ? -30.584 13.796 7.966 1.00 77.36 219 PRO A N 1
ATOM 2843 C CA . PRO A 1 202 ? -30.592 14.549 6.703 1.00 72.99 219 PRO A CA 1
ATOM 2844 C C . PRO A 1 202 ? -30.726 16.052 6.896 1.00 77.65 219 PRO A C 1
ATOM 2845 O O . PRO A 1 202 ? -30.287 16.815 6.033 1.00 75.27 219 PRO A O 1
ATOM 2856 N N . GLY A 1 203 ? -31.321 16.461 8.015 1.00 106.30 220 GLY A N 1
ATOM 2857 C CA . GLY A 1 203 ? -31.526 17.865 8.303 1.00 93.45 220 GLY A CA 1
ATOM 2858 C C . GLY A 1 203 ? -30.211 18.598 8.429 1.00 71.36 220 GLY A C 1
ATOM 2859 O O . GLY A 1 203 ? -29.897 19.475 7.627 1.00 50.84 220 GLY A O 1
ATOM 2863 N N . VAL A 1 204 ? -29.429 18.229 9.434 1.00 85.14 221 VAL A N 1
ATOM 2864 C CA . VAL A 1 204 ? -28.138 18.866 9.666 1.00 74.39 221 VAL A CA 1
ATOM 2865 C C . VAL A 1 204 ? -27.176 18.690 8.481 1.00 53.02 221 VAL A C 1
ATOM 2866 O O . VAL A 1 204 ? -26.464 19.617 8.110 1.00 46.83 221 VAL A O 1
ATOM 2879 N N . VAL A 1 205 ? -27.187 17.514 7.867 1.00 40.80 222 VAL A N 1
ATOM 2880 C CA . VAL A 1 205 ? -26.228 17.179 6.818 1.00 43.61 222 VAL A CA 1
ATOM 2881 C C . VAL A 1 205 ? -26.466 17.985 5.554 1.00 42.03 222 VAL A C 1
ATOM 2882 O O . VAL A 1 205 ? -25.524 18.462 4.916 1.00 39.89 222 VAL A O 1
ATOM 2895 N N . THR A 1 206 ? -27.723 18.138 5.164 1.00 45.66 223 THR A N 1
ATOM 2896 C CA . THR A 1 206 ? -27.992 18.938 3.983 1.00 45.91 223 THR A CA 1
ATOM 2897 C C . THR A 1 206 ? -27.547 20.381 4.241 1.00 37.44 223 THR A C 1
ATOM 2898 O O . THR A 1 206 ? -26.971 21.027 3.360 1.00 40.27 223 THR A O 1
ATOM 2909 N N . ALA A 1 207 ? -27.796 20.874 5.454 1.00 42.78 224 ALA A N 1
ATOM 2910 C CA . ALA A 1 207 ? -27.410 22.241 5.796 1.00 42.40 224 ALA A CA 1
ATOM 2911 C C . ALA A 1 207 ? -25.902 22.391 5.656 1.00 33.02 224 ALA A C 1
ATOM 2912 O O . ALA A 1 207 ? -25.403 23.396 5.159 1.00 33.10 224 ALA A O 1
ATOM 2919 N N . VAL A 1 208 ? -25.183 21.366 6.093 1.00 35.31 225 VAL A N 1
ATOM 2920 C CA . VAL A 1 208 ? -23.736 21.392 6.002 1.00 35.51 225 VAL A CA 1
ATOM 2921 C C . VAL A 1 208 ? -23.308 21.369 4.553 1.00 33.01 225 VAL A C 1
ATOM 2922 O O . VAL A 1 208 ? -22.393 22.088 4.186 1.00 33.40 225 VAL A O 1
ATOM 2935 N N . LEU A 1 209 ? -23.976 20.569 3.725 1.00 37.48 226 LEU A N 1
ATOM 2936 C CA . LEU A 1 209 ? -23.642 20.518 2.297 1.00 36.95 226 LEU A CA 1
ATOM 2937 C C . LEU A 1 209 ? -24.152 21.704 1.509 1.00 42.55 226 LEU A C 1
ATOM 2938 O O . LEU A 1 209 ? -23.958 21.770 0.287 1.00 46.21 226 LEU A O 1
ATOM 2954 N N . GLN A 1 210 ? -24.810 22.633 2.199 1.00 43.56 227 GLN A N 1
ATOM 2955 C CA . GLN A 1 210 ? -25.194 23.916 1.613 1.00 40.77 227 GLN A CA 1
ATOM 2956 C C . GLN A 1 210 ? -24.344 25.049 2.160 1.00 35.53 227 GLN A C 1
ATOM 2957 O O . GLN A 1 210 ? -24.601 26.214 1.886 1.00 35.01 227 GLN A O 1
ATOM 2971 N N . SER A 1 211 ? -23.309 24.721 2.921 1.00 33.49 228 SER A N 1
ATOM 2972 C CA . SER A 1 211 ? -22.561 25.764 3.646 1.00 37.81 228 SER A CA 1
ATOM 2973 C C . SER A 1 211 ? -21.419 26.446 2.877 1.00 42.90 228 SER A C 1
ATOM 2974 O O . SER A 1 211 ? -20.833 27.414 3.368 1.00 41.46 228 SER A O 1
ATOM 2982 N N . GLY A 1 212 ? -21.080 25.951 1.693 1.00 39.35 229 GLY A N 1
ATOM 2983 C CA . GLY A 1 212 ? -19.939 26.496 0.975 1.00 39.84 229 GLY A CA 1
ATOM 2984 C C . GLY A 1 212 ? -18.607 25.958 1.473 1.00 38.63 229 GLY A C 1
ATOM 2985 O O . GLY A 1 212 ? -17.553 26.404 1.037 1.00 47.63 229 GLY A O 1
ATOM 2989 N N . LYS A 1 213 ? -18.675 24.992 2.388 1.00 35.52 230 LYS A N 1
ATOM 2990 C CA . LYS A 1 213 ? -17.524 24.276 2.928 1.00 38.03 230 LYS A CA 1
ATOM 2991 C C . LYS A 1 213 ? -17.598 22.844 2.442 1.00 35.76 230 LYS A C 1
ATOM 2992 O O . LYS A 1 213 ? -18.685 22.330 2.167 1.00 35.97 230 LYS A O 1
ATOM 3011 N N . ARG A 1 214 ? -16.473 22.160 2.389 1.00 27.86 231 ARG A N 1
ATOM 3012 C CA . ARG A 1 214 ? -16.582 20.718 2.316 1.00 27.72 231 ARG A CA 1
ATOM 3013 C C . ARG A 1 214 ? -17.267 20.118 3.554 1.00 26.56 231 ARG A C 1
ATOM 3014 O O . ARG A 1 214 ? -16.886 20.402 4.703 1.00 24.07 231 ARG A O 1
ATOM 3035 N N . GLY A 1 215 ? -18.232 19.244 3.307 1.00 25.84 232 GLY A N 1
ATOM 3036 C CA . GLY A 1 215 ? -18.924 18.546 4.382 1.00 24.19 232 GLY A CA 1
ATOM 3037 C C . GLY A 1 215 ? -18.754 17.058 4.224 1.00 24.60 232 GLY A C 1
ATOM 3038 O O . GLY A 1 215 ? -18.947 16.525 3.145 1.00 26.06 232 GLY A O 1
ATOM 3042 N N . ILE A 1 216 ? -18.379 16.382 5.308 1.00 21.35 233 ILE A N 1
ATOM 3043 C CA . ILE A 1 216 ? -18.340 14.939 5.327 1.00 19.54 233 ILE A CA 1
ATOM 3044 C C . ILE A 1 216 ? -19.617 14.562 6.060 1.00 24.91 233 ILE A C 1
ATOM 3045 O O . ILE A 1 216 ? -19.798 14.937 7.215 1.00 24.89 233 ILE A O 1
ATOM 3061 N N . GLY A 1 217 ? -20.484 13.844 5.359 1.00 20.69 234 GLY A N 1
ATOM 3062 C CA . GLY A 1 217 ? -21.877 13.699 5.731 1.00 22.98 234 GLY A CA 1
ATOM 3063 C C . GLY A 1 217 ? -22.290 12.275 5.992 1.00 23.85 234 GLY A C 1
ATOM 3064 O O . GLY A 1 217 ? -22.272 11.401 5.116 1.00 22.89 234 GLY A O 1
ATOM 3068 N N . ALA A 1 218 ? -22.669 12.024 7.233 1.00 20.88 235 ALA A N 1
ATOM 3069 C CA . ALA A 1 218 ? -23.310 10.771 7.552 1.00 27.02 235 ALA A CA 1
ATOM 3070 C C . ALA A 1 218 ? -24.708 10.872 6.987 1.00 36.44 235 ALA A C 1
ATOM 3071 O O . ALA A 1 218 ? -25.197 11.966 6.725 1.00 47.83 235 ALA A O 1
ATOM 3078 N N . GLY A 1 219 ? -25.334 9.735 6.750 1.00 34.34 236 GLY A N 1
ATOM 3079 C CA . GLY A 1 219 ? -26.744 9.728 6.412 1.00 34.25 236 GLY A CA 1
ATOM 3080 C C . GLY A 1 219 ? -27.497 8.731 7.266 1.00 35.32 236 GLY A C 1
ATOM 3081 O O . GLY A 1 219 ? -26.957 8.125 8.196 1.00 32.07 236 GLY A O 1
ATOM 3085 N N . ALA A 1 220 ? -28.763 8.568 6.920 1.00 33.04 237 ALA A N 1
ATOM 3086 C CA . ALA A 1 220 ? -29.640 7.624 7.581 1.00 39.03 237 ALA A CA 1
ATOM 3087 C C . ALA A 1 220 ? -29.427 6.233 6.999 1.00 28.00 237 ALA A C 1
ATOM 3088 O O . ALA A 1 220 ? -28.727 6.058 6.001 1.00 25.32 237 ALA A O 1
ATOM 3095 N N . GLY A 1 221 ? -30.007 5.235 7.654 1.00 30.52 238 GLY A N 1
ATOM 3096 C CA . GLY A 1 221 ? -29.999 3.900 7.110 1.00 27.03 238 GLY A CA 1
ATOM 3097 C C . GLY A 1 221 ? -31.313 3.244 7.467 1.00 27.55 238 GLY A C 1
ATOM 3098 O O . GLY A 1 221 ? -32.192 3.868 8.060 1.00 23.18 238 GLY A O 1
ATOM 3102 N N . ASN A 1 222 ? -31.439 1.988 7.070 1.00 20.55 239 ASN A N 1
ATOM 3103 C CA . ASN A 1 222 ? -32.518 1.119 7.509 1.00 22.29 239 ASN A CA 1
ATOM 3104 C C . ASN A 1 222 ? -32.079 -0.295 7.205 1.00 23.20 239 ASN A C 1
ATOM 3105 O O . ASN A 1 222 ? -32.596 -0.916 6.275 1.00 20.37 239 ASN A O 1
ATOM 3116 N N . PRO A 1 223 ? -31.084 -0.784 7.956 1.00 20.17 240 PRO A N 1
ATOM 3117 C CA . PRO A 1 223 ? -30.290 -1.915 7.451 1.00 18.94 240 PRO A CA 1
ATOM 3118 C C . PRO A 1 223 ? -31.063 -3.229 7.443 1.00 22.28 240 PRO A C 1
ATOM 3119 O O . PRO A 1 223 ? -31.506 -3.702 8.491 1.00 20.63 240 PRO A O 1
ATOM 3130 N N . PRO A 1 224 ? -31.253 -3.820 6.248 1.00 20.02 241 PRO A N 1
ATOM 3131 C CA . PRO A 1 224 ? -31.863 -5.155 6.209 1.00 19.15 241 PRO A CA 1
ATOM 3132 C C . PRO A 1 224 ? -30.839 -6.240 6.494 1.00 19.40 241 PRO A C 1
ATOM 3133 O O . PRO A 1 224 ? -29.654 -6.062 6.199 1.00 20.61 241 PRO A O 1
ATOM 3144 N N . VAL A 1 225 ? -31.284 -7.339 7.095 1.00 22.08 242 VAL A N 1
ATOM 3145 C CA . VAL A 1 225 ? -30.446 -8.520 7.170 1.00 21.06 242 VAL A CA 1
ATOM 3146 C C . VAL A 1 225 ? -31.162 -9.652 6.459 1.00 24.34 242 VAL A C 1
ATOM 3147 O O . VAL A 1 225 ? -32.286 -10.011 6.791 1.00 24.27 242 VAL A O 1
ATOM 3160 N N . LEU A 1 226 ? -30.509 -10.155 5.423 1.00 20.21 243 LEU A N 1
ATOM 3161 C CA . LEU A 1 226 ? -31.068 -11.215 4.584 1.00 21.10 243 LEU A CA 1
ATOM 3162 C C . LEU A 1 226 ? -30.527 -12.548 5.060 1.00 24.35 243 LEU A C 1
ATOM 3163 O O . LEU A 1 226 ? -29.316 -12.696 5.227 1.00 24.71 243 LEU A O 1
ATOM 3179 N N . VAL A 1 227 ? -31.420 -13.497 5.317 1.00 23.67 244 VAL A N 1
ATOM 3180 C CA . VAL A 1 227 ? -31.013 -14.842 5.707 1.00 22.65 244 VAL A CA 1
ATOM 3181 C C . VAL A 1 227 ? -31.500 -15.811 4.654 1.00 25.88 244 VAL A C 1
ATOM 3182 O O . VAL A 1 227 ? -32.696 -15.892 4.389 1.00 24.11 244 VAL A O 1
ATOM 3195 N N . ASP A 1 228 ? -30.579 -16.554 4.051 1.00 26.60 245 ASP A N 1
ATOM 3196 C CA . ASP A 1 228 ? -30.979 -17.521 3.038 1.00 27.92 245 ASP A CA 1
ATOM 3197 C C . ASP A 1 228 ? -30.860 -18.928 3.604 1.00 29.90 245 ASP A C 1
ATOM 3198 O O . ASP A 1 228 ? -30.499 -19.128 4.774 1.00 28.30 245 ASP A O 1
ATOM 3207 N N . GLU A 1 229 ? -31.242 -19.904 2.788 1.00 31.49 246 GLU A N 1
ATOM 3208 C CA . GLU A 1 229 ? -31.449 -21.251 3.270 1.00 32.39 246 GLU A CA 1
ATOM 3209 C C . GLU A 1 229 ? -30.145 -22.015 3.474 1.00 38.45 246 GLU A C 1
ATOM 3210 O O . GLU A 1 229 ? -30.164 -23.146 3.991 1.00 36.25 246 GLU A O 1
ATOM 3222 N N . THR A 1 230 ? -29.032 -21.402 3.082 1.00 34.05 247 THR A N 1
ATOM 3223 C CA . THR A 1 230 ? -27.706 -21.995 3.279 1.00 30.89 247 THR A CA 1
ATOM 3224 C C . THR A 1 230 ? -27.080 -21.563 4.594 1.00 33.89 247 THR A C 1
ATOM 3225 O O . THR A 1 230 ? -26.055 -22.117 5.007 1.00 35.95 247 THR A O 1
ATOM 3236 N N . ALA A 1 231 ? -27.695 -20.582 5.248 1.00 29.18 248 ALA A N 1
ATOM 3237 C CA . ALA A 1 231 ? -27.144 -20.018 6.479 1.00 28.05 248 ALA A CA 1
ATOM 3238 C C . ALA A 1 231 ? -27.162 -20.981 7.651 1.00 31.39 248 ALA A C 1
ATOM 3239 O O . ALA A 1 231 ? -27.955 -21.921 7.701 1.00 28.46 248 ALA A O 1
ATOM 3246 N N . ASP A 1 232 ? -26.286 -20.713 8.608 1.00 32.88 249 ASP A N 1
ATOM 3247 C CA . ASP A 1 232 ? -26.352 -21.338 9.920 1.00 33.10 249 ASP A CA 1
ATOM 3248 C C . ASP A 1 232 ? -27.476 -20.600 10.651 1.00 28.58 249 ASP A C 1
ATOM 3249 O O . ASP A 1 232 ? -27.295 -19.455 11.094 1.00 26.63 249 ASP A O 1
ATOM 3258 N N . ILE A 1 233 ? -28.641 -21.228 10.748 1.00 26.93 250 ILE A N 1
ATOM 3259 C CA . ILE A 1 233 ? -29.840 -20.500 11.135 1.00 26.33 250 ILE A CA 1
ATOM 3260 C C . ILE A 1 233 ? -29.818 -20.228 12.648 1.00 30.81 250 ILE A C 1
ATOM 3261 O O . ILE A 1 233 ? -30.195 -19.143 13.103 1.00 27.76 250 ILE A O 1
ATOM 3277 N N . ARG A 1 234 ? -29.358 -21.201 13.430 1.00 27.91 251 ARG A N 1
ATOM 3278 C CA . ARG A 1 234 ? -29.264 -20.994 14.881 1.00 29.90 251 ARG A CA 1
ATOM 3279 C C . ARG A 1 234 ? -28.351 -19.812 15.205 1.00 26.32 251 ARG A C 1
ATOM 3280 O O . ARG A 1 234 ? -28.684 -18.946 16.006 1.00 25.83 251 ARG A O 1
ATOM 3301 N N . LYS A 1 235 ? -27.189 -19.772 14.575 1.00 26.13 252 LYS A N 1
ATOM 3302 C CA . LYS A 1 235 ? -26.272 -18.660 14.770 1.00 26.23 252 LYS A CA 1
ATOM 3303 C C . LYS A 1 235 ? -26.807 -17.367 14.158 1.00 25.02 252 LYS A C 1
ATOM 3304 O O . LYS A 1 235 ? -26.573 -16.288 14.697 1.00 23.39 252 LYS A O 1
ATOM 3323 N N . ALA A 1 236 ? -27.539 -17.453 13.054 1.00 25.35 253 ALA A N 1
ATOM 3324 C CA . ALA A 1 236 ? -28.061 -16.221 12.463 1.00 22.92 253 ALA A CA 1
ATOM 3325 C C . ALA A 1 236 ? -29.061 -15.568 13.430 1.00 24.67 253 ALA A C 1
ATOM 3326 O O . ALA A 1 236 ? -29.096 -14.355 13.563 1.00 23.71 253 ALA A O 1
ATOM 3333 N N . ALA A 1 237 ? -29.836 -16.384 14.133 1.00 23.49 254 ALA A N 1
ATOM 3334 C CA . ALA A 1 237 ? -30.806 -15.848 15.090 1.00 23.66 254 ALA A CA 1
ATOM 3335 C C . ALA A 1 237 ? -30.075 -15.089 16.192 1.00 23.26 254 ALA A C 1
ATOM 3336 O O . ALA A 1 237 ? -30.451 -13.953 16.538 1.00 22.79 254 ALA A O 1
ATOM 3343 N N . GLU A 1 238 ? -29.027 -15.715 16.730 1.00 23.74 255 GLU A N 1
ATOM 3344 C CA . GLU A 1 238 ? -28.225 -15.122 17.794 1.00 23.70 255 GLU A CA 1
ATOM 3345 C C . GLU A 1 238 ? -27.579 -13.826 17.321 1.00 23.66 255 GLU A C 1
ATOM 3346 O O . GLU A 1 238 ? -27.664 -12.805 17.980 1.00 23.10 255 GLU A O 1
ATOM 3358 N N . ASP A 1 239 ? -26.907 -13.879 16.176 1.00 24.80 256 ASP A N 1
ATOM 3359 C CA . ASP A 1 239 ? -26.200 -12.707 15.657 1.00 21.48 256 ASP A CA 1
ATOM 3360 C C . ASP A 1 239 ? -27.151 -11.544 15.393 1.00 21.66 256 ASP A C 1
ATOM 3361 O O . ASP A 1 239 ? -26.855 -10.387 15.716 1.00 21.90 256 ASP A O 1
ATOM 3370 N N . ILE A 1 240 ? -28.293 -11.854 14.775 1.00 20.84 257 ILE A N 1
ATOM 3371 C CA . ILE A 1 240 ? -29.218 -10.802 14.382 1.00 20.38 257 ILE A CA 1
ATOM 3372 C C . ILE A 1 240 ? -29.840 -10.127 15.605 1.00 20.60 257 ILE A C 1
ATOM 3373 O O . ILE A 1 240 ? -29.924 -8.909 15.660 1.00 22.39 257 ILE A O 1
ATOM 3389 N N . ILE A 1 241 ? -30.271 -10.898 16.599 1.00 22.04 258 ILE A N 1
ATOM 3390 C CA . ILE A 1 241 ? -30.861 -10.253 17.769 1.00 22.46 258 ILE A CA 1
ATOM 3391 C C . ILE A 1 241 ? -29.778 -9.530 18.576 1.00 21.52 258 ILE A C 1
ATOM 3392 O O . ILE A 1 241 ? -30.012 -8.416 19.072 1.00 21.82 258 ILE A O 1
ATOM 3408 N N . ASN A 1 242 ? -28.593 -10.109 18.683 1.00 24.13 259 ASN A N 1
ATOM 3409 C CA . ASN A 1 242 ? -27.491 -9.371 19.335 1.00 24.34 259 ASN A CA 1
ATOM 3410 C C . ASN A 1 242 ? -27.214 -8.021 18.653 1.00 21.81 259 ASN A C 1
ATOM 3411 O O . ASN A 1 242 ? -27.024 -6.997 19.312 1.00 21.21 259 ASN A O 1
ATOM 3422 N N . GLY A 1 243 ? -27.170 -8.020 17.329 1.00 22.96 260 GLY A N 1
ATOM 3423 C CA . GLY A 1 243 ? -26.896 -6.793 16.589 1.00 22.07 260 GLY A CA 1
ATOM 3424 C C . GLY A 1 243 ? -28.032 -5.781 16.644 1.00 21.31 260 GLY A C 1
ATOM 3425 O O . GLY A 1 243 ? -27.814 -4.579 16.847 1.00 21.70 260 GLY A O 1
ATOM 3429 N N . CYS A 1 244 ? -29.254 -6.266 16.512 1.00 20.69 261 CYS A N 1
ATOM 3430 C CA . CYS A 1 244 ? -30.413 -5.396 16.529 1.00 19.82 261 CYS A CA 1
ATOM 3431 C C . CYS A 1 244 ? -30.527 -4.694 17.880 1.00 20.35 261 CYS A C 1
ATOM 3432 O O . CYS A 1 244 ? -30.763 -3.485 17.957 1.00 21.68 261 CYS A O 1
ATOM 3440 N N . THR A 1 245 ? -30.365 -5.463 18.936 1.00 20.90 262 THR A N 1
ATOM 3441 C CA . THR A 1 245 ? -30.707 -4.948 20.277 1.00 21.69 262 THR A CA 1
ATOM 3442 C C . THR A 1 245 ? -29.525 -4.220 20.952 1.00 21.64 262 THR A C 1
ATOM 3443 O O . THR A 1 245 ? -29.639 -3.727 22.073 1.00 22.38 262 THR A O 1
ATOM 3454 N N . PHE A 1 246 ? -28.399 -4.150 20.263 1.00 24.07 263 PHE A N 1
ATOM 3455 C CA . PHE A 1 246 ? -27.210 -3.498 20.798 1.00 29.75 263 PHE A CA 1
ATOM 3456 C C . PHE A 1 246 ? -27.493 -2.013 20.989 1.00 22.47 263 PHE A C 1
ATOM 3457 O O . PHE A 1 246 ? -27.888 -1.314 20.055 1.00 20.84 263 PHE A O 1
ATOM 3474 N N . ASP A 1 247 ? -27.318 -1.545 22.228 1.00 21.79 264 ASP A N 1
ATOM 3475 C CA . ASP A 1 247 ? -27.695 -0.191 22.667 1.00 22.28 264 ASP A CA 1
ATOM 3476 C C . ASP A 1 247 ? -29.112 0.169 22.205 1.00 22.44 264 ASP A C 1
ATOM 3477 O O . ASP A 1 247 ? -29.389 1.308 21.800 1.00 22.44 264 ASP A O 1
ATOM 3486 N N . ASN A 1 248 ? -29.984 -0.832 22.314 1.00 22.73 265 ASN A N 1
ATOM 3487 C CA . ASN A 1 248 ? -31.417 -0.690 22.080 1.00 23.17 265 ASN A CA 1
ATOM 3488 C C . ASN A 1 248 ? -31.721 -0.209 20.656 1.00 22.45 265 ASN A C 1
ATOM 3489 O O . ASN A 1 248 ? -32.692 0.500 20.451 1.00 22.93 265 ASN A O 1
ATOM 3500 N N . ASN A 1 249 ? -30.878 -0.633 19.714 1.00 21.46 266 ASN A N 1
ATOM 3501 C CA . ASN A 1 249 ? -31.025 -0.362 18.284 1.00 22.36 266 ASN A CA 1
ATOM 3502 C C . ASN A 1 249 ? -30.653 1.068 17.887 1.00 25.61 266 ASN A C 1
ATOM 3503 O O . ASN A 1 249 ? -30.916 1.484 16.774 1.00 20.69 266 ASN A O 1
ATOM 3514 N N . LEU A 1 250 ? -30.005 1.820 18.772 1.00 20.96 267 LEU A N 1
ATOM 3515 C CA . LEU A 1 250 ? -29.576 3.182 18.435 1.00 20.92 267 LEU A CA 1
ATOM 3516 C C . LEU A 1 250 ? -28.576 3.306 17.267 1.00 19.95 267 LEU A C 1
ATOM 3517 O O . LEU A 1 250 ? -28.678 4.259 16.523 1.00 19.93 267 LEU A O 1
ATOM 3533 N N . PRO A 1 251 ? -27.583 2.410 17.150 1.00 21.73 268 PRO A N 1
ATOM 3534 C CA . PRO A 1 251 ? -26.587 2.602 16.076 1.00 22.83 268 PRO A CA 1
ATOM 3535 C C . PRO A 1 251 ? -27.179 2.568 14.682 1.00 20.48 268 PRO A C 1
ATOM 3536 O O . PRO A 1 251 ? -28.058 1.722 14.399 1.00 18.32 268 PRO A O 1
ATOM 3547 N N . ALA A 1 252 ? -26.692 3.460 13.811 1.00 21.32 269 ALA A N 1
ATOM 3548 C CA . ALA A 1 252 ? -27.129 3.478 12.415 1.00 20.55 269 ALA A CA 1
ATOM 3549 C C . ALA A 1 252 ? -26.879 2.166 11.690 1.00 19.54 269 ALA A C 1
ATOM 3550 O O . ALA A 1 252 ? -27.629 1.822 10.776 1.00 20.79 269 ALA A O 1
ATOM 3557 N N . ILE A 1 253 ? -25.826 1.444 12.068 1.00 18.49 270 ILE A N 1
ATOM 3558 C CA . ILE A 1 253 ? -25.504 0.170 11.433 1.00 18.57 270 ILE A CA 1
ATOM 3559 C C . ILE A 1 253 ? -26.380 -1.007 11.820 1.00 20.64 270 ILE A C 1
ATOM 3560 O O . ILE A 1 253 ? -26.372 -2.030 11.139 1.00 20.03 270 ILE A O 1
ATOM 3576 N N . ALA A 1 254 ? -27.122 -0.886 12.921 1.00 20.77 271 ALA A N 1
ATOM 3577 C CA . ALA A 1 254 ? -27.824 -2.056 13.476 1.00 23.55 271 ALA A CA 1
ATOM 3578 C C . ALA A 1 254 ? -28.887 -2.591 12.540 1.00 23.29 271 ALA A C 1
ATOM 3579 O O . ALA A 1 254 ? -29.600 -1.826 11.882 1.00 21.29 271 ALA A O 1
ATOM 3586 N N . GLU A 1 255 ? -28.987 -3.915 12.499 1.00 23.00 272 GLU A N 1
ATOM 3587 C CA . GLU A 1 255 ? -30.125 -4.600 11.902 1.00 19.50 272 GLU A CA 1
ATOM 3588 C C . GLU A 1 255 ? -31.452 -3.979 12.324 1.00 22.82 272 GLU A C 1
ATOM 3589 O O . GLU A 1 255 ? -31.686 -3.841 13.522 1.00 20.21 272 GLU A O 1
ATOM 3601 N N . LYS A 1 256 ? -32.337 -3.673 11.364 1.00 22.36 273 LYS A N 1
ATOM 3602 C CA . LYS A 1 256 ? -33.638 -3.077 11.697 1.00 20.55 273 LYS A CA 1
ATOM 3603 C C . LYS A 1 256 ? -34.809 -3.771 10.994 1.00 20.92 273 LYS A C 1
ATOM 3604 O O . LYS A 1 256 ? -35.976 -3.458 11.253 1.00 21.48 273 LYS A O 1
ATOM 3623 N N . GLU A 1 257 ? -34.503 -4.719 10.110 1.00 20.74 274 GLU A N 1
ATOM 3624 C CA . GLU A 1 257 ? -35.533 -5.636 9.627 1.00 21.26 274 GLU A CA 1
ATOM 3625 C C . GLU A 1 257 ? -34.858 -6.876 9.019 1.00 24.22 274 GLU A C 1
ATOM 3626 O O . GLU A 1 257 ? -33.665 -6.837 8.654 1.00 21.47 274 GLU A O 1
ATOM 3638 N N . VAL A 1 258 ? -35.610 -7.974 8.958 1.00 22.93 275 VAL A N 1
ATOM 3639 C CA . VAL A 1 258 ? -35.121 -9.244 8.404 1.00 21.86 275 VAL A CA 1
ATOM 3640 C C . VAL A 1 258 ? -35.839 -9.585 7.106 1.00 22.71 275 VAL A C 1
ATOM 3641 O O . VAL A 1 258 ? -37.044 -9.416 7.005 1.00 23.28 275 VAL A O 1
ATOM 3654 N N . VAL A 1 259 ? -35.098 -10.064 6.111 1.00 22.32 276 VAL A N 1
ATOM 3655 C CA . VAL A 1 259 ? -35.688 -10.683 4.938 1.00 23.05 276 VAL A CA 1
ATOM 3656 C C . VAL A 1 259 ? -35.225 -12.134 4.945 1.00 23.49 276 VAL A C 1
ATOM 3657 O O . VAL A 1 259 ? -34.039 -12.416 4.842 1.00 23.06 276 VAL A O 1
ATOM 3670 N N . ALA A 1 260 ? -36.165 -13.054 5.102 1.00 24.47 277 ALA A N 1
ATOM 3671 C CA . ALA A 1 260 ? -35.820 -14.461 5.297 1.00 27.07 277 ALA A CA 1
ATOM 3672 C C . ALA A 1 260 ? -36.428 -15.346 4.228 1.00 26.25 277 ALA A C 1
ATOM 3673 O O . ALA A 1 260 ? -37.635 -15.288 3.965 1.00 30.34 277 ALA A O 1
ATOM 3680 N N . ILE A 1 261 ? -35.594 -16.202 3.654 1.00 29.33 278 ILE A N 1
ATOM 3681 C CA . ILE A 1 261 ? -36.063 -17.209 2.696 1.00 27.85 278 ILE A CA 1
ATOM 3682 C C . ILE A 1 261 ? -37.107 -18.093 3.359 1.00 29.05 278 ILE A C 1
ATOM 3683 O O . ILE A 1 261 ? -36.919 -18.571 4.491 1.00 31.12 278 ILE A O 1
ATOM 3699 N N . ASP A 1 262 ? -38.214 -18.309 2.644 1.00 30.20 279 ASP A N 1
ATOM 3700 C CA . ASP A 1 262 ? -39.384 -18.997 3.195 1.00 31.50 279 ASP A CA 1
ATOM 3701 C C . ASP A 1 262 ? -39.001 -20.263 3.942 1.00 32.21 279 ASP A C 1
ATOM 3702 O O . ASP A 1 262 ? -39.445 -20.511 5.063 1.00 32.48 279 ASP A O 1
ATOM 3711 N N . ALA A 1 263 ? -38.150 -21.058 3.315 1.00 35.61 280 ALA A N 1
ATOM 3712 C CA . ALA A 1 263 ? -37.849 -22.383 3.825 1.00 41.10 280 ALA A CA 1
ATOM 3713 C C . ALA A 1 263 ? -37.211 -22.387 5.222 1.00 37.73 280 ALA A C 1
ATOM 3714 O O . ALA A 1 263 ? -37.333 -23.383 5.931 1.00 33.88 280 ALA A O 1
ATOM 3721 N N . ILE A 1 264 ? -36.544 -21.302 5.617 1.00 34.43 281 ILE A N 1
ATOM 3722 C CA . ILE A 1 264 ? -35.909 -21.249 6.946 1.00 31.08 281 ILE A CA 1
ATOM 3723 C C . ILE A 1 264 ? -36.528 -20.200 7.886 1.00 32.70 281 ILE A C 1
ATOM 3724 O O . ILE A 1 264 ? -36.093 -20.045 9.021 1.00 29.18 281 ILE A O 1
ATOM 3740 N N . ALA A 1 265 ? -37.565 -19.503 7.436 1.00 29.74 282 ALA A N 1
ATOM 3741 C CA . ALA A 1 265 ? -38.102 -18.390 8.215 1.00 32.34 282 ALA A CA 1
ATOM 3742 C C . ALA A 1 265 ? -38.660 -18.839 9.571 1.00 30.28 282 ALA A C 1
ATOM 3743 O O . ALA A 1 265 ? -38.424 -18.180 10.601 1.00 33.63 282 ALA A O 1
ATOM 3750 N N . ASN A 1 266 ? -39.406 -19.941 9.572 1.00 36.78 283 ASN A N 1
ATOM 3751 C CA . ASN A 1 266 ? -40.010 -20.462 10.805 1.00 32.76 283 ASN A CA 1
ATOM 3752 C C . ASN A 1 266 ? -38.937 -20.906 11.795 1.00 31.73 283 ASN A C 1
ATOM 3753 O O . ASN A 1 266 ? -38.996 -20.565 12.975 1.00 35.84 283 ASN A O 1
ATOM 3764 N N . GLU A 1 267 ? -37.946 -21.642 11.299 1.00 33.97 284 GLU A N 1
ATOM 3765 C CA . GLU A 1 267 ? -36.817 -22.077 12.119 1.00 35.07 284 GLU A CA 1
ATOM 3766 C C . GLU A 1 267 ? -36.116 -20.877 12.726 1.00 29.99 284 GLU A C 1
ATOM 3767 O O . GLU A 1 267 ? -35.795 -20.855 13.919 1.00 29.96 284 GLU A O 1
ATOM 3779 N N . LEU A 1 268 ? -35.881 -19.866 11.893 1.00 28.86 285 LEU A N 1
ATOM 3780 C CA . LEU A 1 268 ? -35.213 -18.666 12.351 1.00 27.48 285 LEU A CA 1
ATOM 3781 C C . LEU A 1 268 ? -35.999 -17.987 13.473 1.00 27.44 285 LEU A C 1
ATOM 3782 O O . LEU A 1 268 ? -35.464 -17.734 14.554 1.00 29.81 285 LEU A O 1
ATOM 3798 N N . MET A 1 269 ? -37.276 -17.708 13.234 1.00 30.22 286 MET A N 1
ATOM 3799 C CA . MET A 1 269 ? -38.094 -17.040 14.258 1.00 28.02 286 MET A CA 1
ATOM 3800 C C . MET A 1 269 ? -38.277 -17.905 15.513 1.00 29.00 286 MET A C 1
ATOM 3801 O O . MET A 1 269 ? -38.369 -17.386 16.646 1.00 33.34 286 MET A O 1
ATOM 3815 N N . ASN A 1 270 ? -38.357 -19.218 15.326 1.00 30.11 287 ASN A N 1
ATOM 3816 C CA . ASN A 1 270 ? -38.470 -20.101 16.474 1.00 31.18 287 ASN A CA 1
ATOM 3817 C C . ASN A 1 270 ? -37.251 -19.965 17.390 1.00 31.55 287 ASN A C 1
ATOM 3818 O O . ASN A 1 270 ? -37.388 -19.848 18.611 1.00 33.40 287 ASN A O 1
ATOM 3829 N N . TYR A 1 271 ? -36.067 -19.971 16.789 1.00 29.74 288 TYR A N 1
ATOM 3830 C CA . TYR A 1 271 ? -34.834 -19.771 17.530 1.00 30.37 288 TYR A CA 1
ATOM 3831 C C . TYR A 1 271 ? -34.840 -18.425 18.227 1.00 28.22 288 TYR A C 1
ATOM 3832 O O . TYR A 1 271 ? -34.441 -18.313 19.383 1.00 31.22 288 TYR A O 1
ATOM 3850 N N . MET A 1 272 ? -35.318 -17.398 17.531 1.00 27.45 289 MET A N 1
ATOM 3851 C CA . MET A 1 272 ? -35.330 -16.068 18.109 1.00 26.70 289 MET A CA 1
ATOM 3852 C C . MET A 1 272 ? -36.189 -16.029 19.370 1.00 28.84 289 MET A C 1
ATOM 3853 O O . MET A 1 272 ? -35.800 -15.431 20.373 1.00 27.32 289 MET A O 1
ATOM 3867 N N . VAL A 1 273 ? -37.321 -16.723 19.355 1.00 28.75 290 VAL A N 1
ATOM 3868 C CA . VAL A 1 273 ? -38.212 -16.713 20.507 1.00 32.64 290 VAL A CA 1
ATOM 3869 C C . VAL A 1 273 ? -37.661 -17.631 21.598 1.00 33.80 290 VAL A C 1
ATOM 3870 O O . VAL A 1 273 ? -37.696 -17.297 22.790 1.00 33.22 290 VAL A O 1
ATOM 3883 N N . LYS A 1 274 ? -37.123 -18.775 21.188 1.00 32.37 291 LYS A N 1
ATOM 3884 C CA . LYS A 1 274 ? -36.841 -19.844 22.142 1.00 35.72 291 LYS A CA 1
ATOM 3885 C C . LYS A 1 274 ? -35.496 -19.595 22.833 1.00 31.98 291 LYS A C 1
ATOM 3886 O O . LYS A 1 274 ? -35.336 -19.924 24.007 1.00 34.94 291 LYS A O 1
ATOM 3905 N N . GLU A 1 275 ? -34.559 -18.975 22.116 1.00 33.73 292 GLU A N 1
ATOM 3906 C CA . GLU A 1 275 ? -33.180 -18.818 22.586 1.00 36.59 292 GLU A CA 1
ATOM 3907 C C . GLU A 1 275 ? -32.681 -17.371 22.685 1.00 30.38 292 GLU A C 1
ATOM 3908 O O . GLU A 1 275 ? -31.697 -17.110 23.377 1.00 31.49 292 GLU A O 1
ATOM 3920 N N . GLN A 1 276 ? -33.336 -16.421 22.014 1.00 27.63 293 GLN A N 1
ATOM 3921 C CA . GLN A 1 276 ? -32.769 -15.064 21.941 1.00 26.57 293 GLN A CA 1
ATOM 3922 C C . GLN A 1 276 ? -33.628 -13.979 22.605 1.00 26.61 293 GLN A C 1
ATOM 3923 O O . GLN A 1 276 ? -33.364 -12.791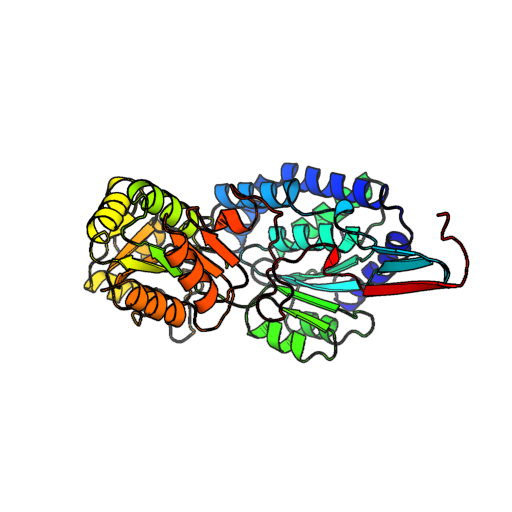 22.461 1.00 29.07 293 GLN A O 1
ATOM 3937 N N . GLY A 1 277 ? -34.635 -14.391 23.366 1.00 27.60 294 GLY A N 1
ATOM 3938 C CA . GLY A 1 277 ? -35.398 -13.449 24.155 1.00 27.87 294 GLY A CA 1
ATOM 3939 C C . GLY A 1 277 ? -36.318 -12.587 23.324 1.00 29.32 294 GLY A C 1
ATOM 3940 O O . GLY A 1 277 ? -36.561 -11.429 23.670 1.00 29.15 294 GLY A O 1
ATOM 3944 N N . CYS A 1 278 ? -36.825 -13.130 22.218 1.00 29.31 295 CYS A N 1
ATOM 3945 C CA . CYS A 1 278 ? -37.769 -12.387 21.401 1.00 27.13 295 CYS A CA 1
ATOM 3946 C C . CYS A 1 278 ? -39.192 -12.718 21.789 1.00 28.27 295 CYS A C 1
ATOM 3947 O O . CYS A 1 278 ? -39.500 -13.852 22.168 1.00 30.75 295 CYS A O 1
ATOM 3955 N N . TYR A 1 279 ? -40.038 -11.699 21.692 1.00 29.24 296 TYR A N 1
ATOM 3956 C CA . TYR A 1 279 ? -41.456 -11.814 21.974 1.00 30.23 296 TYR A CA 1
ATOM 3957 C C . TYR A 1 279 ? -42.206 -11.484 20.688 1.00 29.87 296 TYR A C 1
ATOM 3958 O O . TYR A 1 279 ? -42.017 -10.408 20.108 1.00 28.93 296 TYR A O 1
ATOM 3976 N N . ALA A 1 280 ? -43.004 -12.428 20.216 1.00 30.63 297 ALA A N 1
ATOM 3977 C CA . ALA A 1 280 ? -43.784 -12.218 19.008 1.00 30.87 297 ALA A CA 1
ATOM 3978 C C . ALA A 1 280 ? -45.108 -11.516 19.309 1.00 39.44 297 ALA A C 1
ATOM 3979 O O . ALA A 1 280 ? -45.879 -11.969 20.166 1.00 36.00 297 ALA A O 1
ATOM 3986 N N . ILE A 1 281 ? -45.374 -10.416 18.603 1.00 36.07 298 ILE A N 1
ATOM 3987 C CA . ILE A 1 281 ? -46.613 -9.666 18.804 1.00 35.75 298 ILE A CA 1
ATOM 3988 C C . ILE A 1 281 ? -47.634 -10.003 17.722 1.00 36.54 298 ILE A C 1
ATOM 3989 O O . ILE A 1 281 ? -47.288 -10.223 16.564 1.00 34.73 298 ILE A O 1
ATOM 4005 N N . THR A 1 282 ? -48.898 -10.077 18.127 1.00 40.54 299 THR A N 1
ATOM 4006 C CA . THR A 1 282 ? -49.998 -10.292 17.183 1.00 43.87 299 THR A CA 1
ATOM 4007 C C . THR A 1 282 ? -50.255 -9.070 16.307 1.00 34.35 299 THR A C 1
ATOM 4008 O O . THR A 1 282 ? -49.756 -7.980 16.586 1.00 34.02 299 THR A O 1
ATOM 4019 N N . LYS A 1 283 ? -51.079 -9.241 15.273 1.00 36.53 300 LYS A N 1
ATOM 4020 C CA . LYS A 1 283 ? -51.506 -8.111 14.444 1.00 46.82 300 LYS A CA 1
ATOM 4021 C C . LYS A 1 283 ? -52.092 -6.970 15.291 1.00 40.61 300 LYS A C 1
ATOM 4022 O O . LYS A 1 283 ? -51.741 -5.806 15.096 1.00 39.99 300 LYS A O 1
ATOM 4041 N N . GLU A 1 284 ? -52.976 -7.297 16.233 1.00 42.76 301 GLU A N 1
ATOM 4042 C CA . GLU A 1 284 ? -53.595 -6.268 17.064 1.00 46.65 301 GLU A CA 1
ATOM 4043 C C . GLU A 1 284 ? -52.536 -5.514 17.886 1.00 44.07 301 GLU A C 1
ATOM 4044 O O . GLU A 1 284 ? -52.553 -4.277 17.978 1.00 39.53 301 GLU A O 1
ATOM 4056 N N . GLN A 1 285 ? -51.601 -6.261 18.459 1.00 37.66 302 GLN A N 1
ATOM 4057 C CA . GLN A 1 285 ? -50.493 -5.659 19.195 1.00 37.36 302 GLN A CA 1
ATOM 4058 C C . GLN A 1 285 ? -49.585 -4.835 18.271 1.00 38.11 302 GLN A C 1
ATOM 4059 O O . GLN A 1 285 ? -49.091 -3.770 18.669 1.00 36.05 302 GLN A O 1
ATOM 4073 N N . GLN A 1 286 ? -49.378 -5.304 17.036 1.00 35.96 303 GLN A N 1
ATOM 4074 C CA . GLN A 1 286 ? -48.597 -4.531 16.056 1.00 39.47 303 GLN A CA 1
ATOM 4075 C C . GLN A 1 286 ? -49.261 -3.189 15.798 1.00 35.59 303 GLN A C 1
ATOM 4076 O O . GLN A 1 286 ? -48.596 -2.159 15.688 1.00 34.11 303 GLN A O 1
ATOM 4090 N N . GLU A 1 287 ? -50.583 -3.218 15.678 1.00 36.66 304 GLU A N 1
ATOM 4091 C CA . GLU A 1 287 ? -51.349 -2.006 15.437 1.00 38.96 304 GLU A CA 1
ATOM 4092 C C . GLU A 1 287 ? -51.203 -1.006 16.584 1.00 34.50 304 GLU A C 1
ATOM 4093 O O . GLU A 1 287 ? -51.017 0.188 16.351 1.00 37.71 304 GLU A O 1
ATOM 4105 N N . LYS A 1 288 ? -51.289 -1.497 17.820 1.00 37.71 305 LYS A N 1
ATOM 4106 C CA . LYS A 1 288 ? -51.143 -0.631 18.989 1.00 41.03 305 LYS A CA 1
ATOM 4107 C C . LYS A 1 288 ? -49.710 -0.053 19.059 1.00 39.21 305 LYS A C 1
ATOM 4108 O O . LYS A 1 288 ? -49.499 1.142 19.331 1.00 35.17 305 LYS A O 1
ATOM 4127 N N . LEU A 1 289 ? -48.728 -0.892 18.775 1.00 36.40 306 LEU A N 1
ATOM 4128 C CA . LEU A 1 289 ? -47.345 -0.450 18.861 1.00 31.36 306 LEU A CA 1
ATOM 4129 C C . LEU A 1 289 ? -47.024 0.591 17.788 1.00 35.14 306 LEU A C 1
ATOM 4130 O O . LEU A 1 289 ? -46.285 1.564 18.028 1.00 33.35 306 LEU A O 1
ATOM 4146 N N . THR A 1 290 ? -47.576 0.383 16.595 1.00 32.52 307 THR A N 1
ATOM 4147 C CA . THR A 1 290 ? -47.451 1.344 15.501 1.00 34.13 307 THR A CA 1
ATOM 4148 C C . THR A 1 290 ? -48.015 2.702 15.867 1.00 32.94 307 THR A C 1
ATOM 4149 O O . THR A 1 290 ? -47.417 3.724 15.555 1.00 35.70 307 THR A O 1
ATOM 4160 N N . ASN A 1 291 ? -49.174 2.721 16.519 1.00 33.15 308 ASN A N 1
ATOM 4161 C CA . ASN A 1 291 ? -49.829 3.976 16.857 1.00 39.25 308 ASN A CA 1
ATOM 4162 C C . ASN A 1 291 ? -49.033 4.702 17.923 1.00 38.11 308 ASN A C 1
ATOM 4163 O O . ASN A 1 291 ? -49.012 5.929 17.965 1.00 43.55 308 ASN A O 1
ATOM 4174 N N . LEU A 1 292 ? -48.399 3.926 18.792 1.00 36.98 309 LEU A N 1
ATOM 4175 C CA . LEU A 1 292 ? -47.521 4.482 19.815 1.00 43.99 309 LEU A CA 1
ATOM 4176 C C . LEU A 1 292 ? -46.265 5.102 19.199 1.00 39.95 309 LEU A C 1
ATOM 4177 O O . LEU A 1 292 ? -45.986 6.280 19.428 1.00 35.46 309 LEU A O 1
ATOM 4193 N N . VAL A 1 293 ? -45.525 4.334 18.401 1.00 33.39 310 VAL A N 1
ATOM 4194 C CA . VAL A 1 293 ? -44.168 4.764 18.037 1.00 37.30 310 VAL A CA 1
ATOM 4195 C C . VAL A 1 293 ? -44.080 5.627 16.787 1.00 35.88 310 VAL A C 1
ATOM 4196 O O . VAL A 1 293 ? -43.086 6.338 16.606 1.00 36.66 310 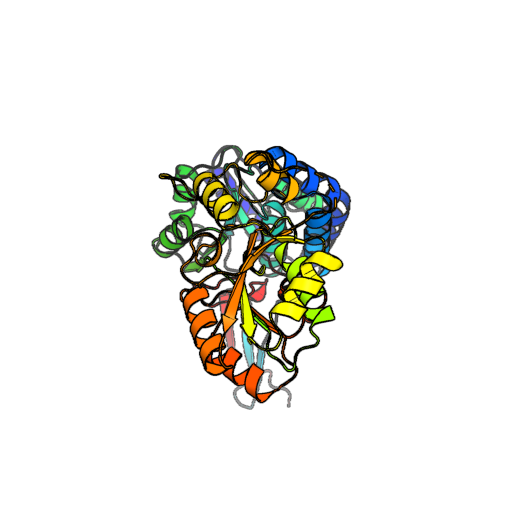VAL A O 1
ATOM 4209 N N . ILE A 1 294 ? -45.099 5.595 15.927 1.00 32.80 311 ILE A N 1
ATOM 4210 C CA . ILE A 1 294 ? -45.167 6.553 14.823 1.00 40.62 311 ILE A CA 1
ATOM 4211 C C . ILE A 1 294 ? -46.306 7.545 15.052 1.00 43.70 311 ILE A C 1
ATOM 4212 O O . ILE A 1 294 ? -47.455 7.142 15.228 1.00 42.04 311 ILE A O 1
ATOM 4228 N N . THR A 1 295 ? -45.961 8.836 15.019 1.00 44.94 312 THR A N 1
ATOM 4229 C CA . THR A 1 295 ? -46.860 9.927 15.424 1.00 50.92 312 THR A CA 1
ATOM 4230 C C . THR A 1 295 ? -46.943 11.015 14.353 1.00 56.13 312 THR A C 1
ATOM 4231 O O . THR A 1 295 ? -46.104 11.077 13.452 1.00 50.95 312 THR A O 1
ATOM 4242 N N . PRO A 1 296 ? -47.935 11.913 14.473 1.00 51.95 313 PRO A N 1
ATOM 4243 C CA . PRO A 1 296 ? -48.073 13.036 13.540 1.00 55.49 313 PRO A CA 1
ATOM 4244 C C . PRO A 1 296 ? -46.799 13.865 13.436 1.00 62.01 313 PRO A C 1
ATOM 4245 O O . PRO A 1 296 ? -46.576 14.554 12.431 1.00 74.66 313 PRO A O 1
ATOM 4256 N N . LYS A 1 297 ? -45.968 13.783 14.471 1.00 57.33 314 LYS A N 1
ATOM 4257 C CA . LYS A 1 297 ? -44.716 14.525 14.523 1.00 63.40 314 LYS A CA 1
ATOM 4258 C C . LYS A 1 297 ? -43.563 13.638 14.096 1.00 52.39 314 LYS A C 1
ATOM 4259 O O . LYS A 1 297 ? -42.403 14.067 14.080 1.00 51.54 314 LYS A O 1
ATOM 4278 N N . GLY A 1 298 ? -43.887 12.399 13.735 1.00 40.26 315 GLY A N 1
ATOM 4279 C CA . GLY A 1 298 ? -42.890 11.465 13.270 1.00 35.93 315 GLY A CA 1
ATOM 4280 C C . GLY A 1 298 ? -42.612 10.422 14.334 1.00 32.57 315 GLY A C 1
ATOM 4281 O O . GLY A 1 298 ? -43.493 10.040 15.090 1.00 37.63 315 GLY A O 1
ATOM 4285 N N . LEU A 1 299 ? -41.374 9.956 14.354 1.00 34.48 316 LEU A N 1
ATOM 4286 C CA . LEU A 1 299 ? -40.929 8.988 15.341 1.00 32.63 316 LEU A CA 1
ATOM 4287 C C . LEU A 1 299 ? -41.195 9.526 16.731 1.00 30.53 316 LEU A C 1
ATOM 4288 O O . LEU A 1 299 ? -40.947 10.698 17.008 1.00 31.41 316 LEU A O 1
ATOM 4304 N N . ASN A 1 300 ? -41.713 8.677 17.604 1.00 30.56 317 ASN A N 1
ATOM 4305 C CA . ASN A 1 300 ? -41.992 9.085 18.974 1.00 31.60 317 ASN A CA 1
ATOM 4306 C C . ASN A 1 300 ? -40.684 9.161 19.766 1.00 31.24 317 ASN A C 1
ATOM 4307 O O . ASN A 1 300 ? -40.086 8.139 20.037 1.00 30.30 317 ASN A O 1
ATOM 4318 N N . ARG A 1 301 ? -40.257 10.361 20.135 1.00 32.12 318 ARG A N 1
ATOM 4319 C CA . ARG A 1 301 ? -38.970 10.540 20.824 1.00 40.69 318 ARG A CA 1
ATOM 4320 C C . ARG A 1 301 ? -38.939 9.836 22.173 1.00 32.14 318 ARG A C 1
ATOM 4321 O O . ARG A 1 301 ? -37.872 9.510 22.674 1.00 32.08 318 ARG A O 1
ATOM 4342 N N . ASN A 1 302 ? -40.117 9.589 22.729 1.00 32.86 319 ASN A N 1
ATOM 4343 C CA . ASN A 1 302 ? -40.243 8.905 24.023 1.00 33.20 319 ASN A CA 1
ATOM 4344 C C . ASN A 1 302 ? -40.077 7.401 23.930 1.00 32.02 319 ASN A C 1
ATOM 4345 O O . ASN A 1 302 ? -40.078 6.705 24.960 1.00 32.20 319 ASN A O 1
ATOM 4356 N N . CYS A 1 303 ? -39.928 6.914 22.697 1.00 30.83 320 CYS A N 1
ATOM 4357 C CA . CYS A 1 303 ? -39.800 5.487 22.434 1.00 29.75 320 CYS A CA 1
ATOM 4358 C C . CYS A 1 303 ? -38.446 5.103 21.872 1.00 28.54 320 CYS A C 1
ATOM 4359 O O . CYS A 1 303 ? -37.994 3.960 22.039 1.00 27.84 320 CYS A O 1
ATOM 4367 N N . VAL A 1 304 ? -37.810 6.043 21.170 1.00 28.40 321 VAL A N 1
ATOM 4368 C CA . VAL A 1 304 ? -36.521 5.753 20.533 1.00 27.34 321 VAL A CA 1
ATOM 4369 C C . VAL A 1 304 ? -35.503 5.288 21.581 1.00 27.26 321 VAL A C 1
ATOM 4370 O O . VAL A 1 304 ? -35.364 5.919 22.639 1.00 28.20 321 VAL A O 1
ATOM 4383 N N . GLY A 1 305 ? -34.835 4.168 21.297 1.00 26.28 322 GLY A N 1
ATOM 4384 C CA . GLY A 1 305 ? -33.777 3.667 22.146 1.00 26.18 322 GLY A CA 1
ATOM 4385 C C . GLY A 1 305 ? -34.274 3.078 23.468 1.00 26.86 322 GLY A C 1
ATOM 4386 O O . GLY A 1 305 ? -33.485 2.890 24.390 1.00 27.15 322 GLY A O 1
ATOM 4390 N N . LYS A 1 306 ? -35.573 2.777 23.567 1.00 27.21 323 LYS A N 1
ATOM 4391 C CA . LYS A 1 306 ? -36.098 2.096 24.771 1.00 27.89 323 LYS A CA 1
ATOM 4392 C C . LYS A 1 306 ? -35.985 0.590 24.635 1.00 27.23 323 LYS A C 1
ATOM 4393 O O . LYS A 1 306 ? -36.063 0.067 23.522 1.00 26.40 323 LYS A O 1
ATOM 4412 N N . ASP A 1 307 ? -35.827 -0.136 25.741 1.00 27.70 324 ASP A N 1
ATOM 4413 C CA . ASP A 1 307 ? -35.725 -1.578 25.588 1.00 27.64 324 ASP A CA 1
ATOM 4414 C C . ASP A 1 307 ? -37.098 -2.199 25.293 1.00 27.46 324 ASP A C 1
ATOM 4415 O O . ASP A 1 307 ? -38.139 -1.545 25.420 1.00 28.13 324 ASP A O 1
ATOM 4424 N N . ALA A 1 308 ? -37.080 -3.456 24.866 1.00 27.39 325 ALA A N 1
ATOM 4425 C CA . ALA A 1 308 ? -38.279 -4.134 24.399 1.00 27.27 325 ALA A CA 1
ATOM 4426 C C . ALA A 1 308 ? -39.318 -4.300 25.502 1.00 28.61 325 ALA A C 1
ATOM 4427 O O . ALA A 1 308 ? -40.522 -4.183 25.252 1.00 29.01 325 ALA A O 1
ATOM 4434 N N . ARG A 1 309 ? -38.852 -4.595 26.712 1.00 29.04 326 ARG A N 1
ATOM 4435 C CA . ARG A 1 309 ? -39.769 -4.783 27.838 1.00 30.32 326 ARG A CA 1
ATOM 4436 C C . ARG A 1 309 ? -40.517 -3.479 28.133 1.00 31.01 326 ARG A C 1
ATOM 4437 O O . ARG A 1 309 ? -41.719 -3.481 28.426 1.00 31.94 326 ARG A O 1
ATOM 4458 N N . THR A 1 310 ? -39.816 -2.363 28.006 1.00 33.08 327 THR A N 1
ATOM 4459 C CA . THR A 1 310 ? -40.427 -1.059 28.218 1.00 34.32 327 THR A CA 1
ATOM 4460 C C . THR A 1 310 ? -41.476 -0.729 27.154 1.00 32.26 327 THR A C 1
ATOM 4461 O O . THR A 1 310 ? -42.579 -0.276 27.476 1.00 32.31 327 THR A O 1
ATOM 4472 N N . LEU A 1 311 ? -41.130 -0.937 25.888 1.00 31.58 328 LEU A N 1
ATOM 4473 C CA . LEU A 1 311 ? -42.048 -0.659 24.787 1.00 30.09 328 LEU A CA 1
ATOM 4474 C C . LEU A 1 311 ? -43.303 -1.504 24.883 1.00 32.32 328 LEU A C 1
ATOM 4475 O O . LEU A 1 311 ? -44.421 -1.005 24.659 1.00 32.53 328 LEU A O 1
ATOM 4491 N N . LEU A 1 312 ? -43.139 -2.778 25.221 1.00 30.76 329 LEU A N 1
ATOM 4492 C CA . LEU A 1 312 ? -44.289 -3.660 25.413 1.00 31.66 329 LEU A CA 1
ATOM 4493 C C . LEU A 1 312 ? -45.137 -3.184 26.582 1.00 33.07 329 LEU A C 1
ATOM 4494 O O . LEU A 1 312 ? -46.365 -3.177 26.505 1.00 34.00 329 LEU A O 1
ATOM 4510 N N . GLY A 1 313 ? -44.479 -2.763 27.653 1.00 33.33 330 GLY A N 1
ATOM 4511 C CA . GLY A 1 313 ? -45.196 -2.243 28.816 1.00 34.76 330 GLY A CA 1
ATOM 4512 C C . GLY A 1 313 ? -46.020 -1.030 28.445 1.00 35.33 330 GLY A C 1
ATOM 4513 O O . GLY A 1 313 ? -47.166 -0.882 28.875 1.00 36.61 330 GLY A O 1
ATOM 4517 N N . MET A 1 314 ? -45.439 -0.168 27.617 1.00 35.39 331 MET A N 1
ATOM 4518 C CA . MET A 1 314 ? -46.115 1.052 27.206 1.00 43.80 331 MET A CA 1
ATOM 4519 C C . MET A 1 314 ? -47.426 0.773 26.493 1.00 42.45 331 MET A C 1
ATOM 4520 O O . MET A 1 314 ? -48.289 1.648 26.451 1.00 42.59 331 MET A O 1
ATOM 4534 N N . ILE A 1 315 ? -47.595 -0.423 25.930 1.00 39.09 332 ILE A N 1
ATOM 4535 C CA . ILE A 1 315 ? -48.884 -0.749 25.322 1.00 40.27 332 ILE A CA 1
ATOM 4536 C C . ILE A 1 315 ? -49.584 -1.845 26.136 1.00 39.63 332 ILE A C 1
ATOM 4537 O O . ILE A 1 315 ? -50.472 -2.524 25.633 1.00 38.97 332 ILE A O 1
ATOM 4553 N N . GLY A 1 316 ? -49.190 -1.996 27.405 1.00 44.25 333 GLY A N 1
ATOM 4554 C CA . GLY A 1 316 ? -49.942 -2.810 28.358 1.00 48.69 333 GLY A CA 1
ATOM 4555 C C . GLY A 1 316 ? -49.678 -4.306 28.245 1.00 50.49 333 GLY A C 1
ATOM 4556 O O . GLY A 1 316 ? -50.524 -5.134 28.606 1.00 41.71 333 GLY A O 1
ATOM 4560 N N . ILE A 1 317 ? -48.494 -4.649 27.747 1.00 38.59 334 ILE A N 1
ATOM 4561 C CA . ILE A 1 317 ? -48.072 -6.040 27.623 1.00 45.53 334 ILE A CA 1
ATOM 4562 C C . ILE A 1 317 ? -46.928 -6.244 28.598 1.00 56.17 334 ILE A C 1
ATOM 4563 O O . ILE A 1 317 ? -45.898 -5.577 28.481 1.00 46.90 334 ILE A O 1
ATOM 4579 N N . ASP A 1 318 ? -47.123 -7.122 29.584 1.00 48.56 335 ASP A N 1
ATOM 4580 C CA . ASP A 1 318 ? -46.077 -7.423 30.569 1.00 79.03 335 ASP A CA 1
ATOM 4581 C C . ASP A 1 318 ? -45.527 -8.825 30.337 1.00 76.99 335 ASP A C 1
ATOM 4582 O O . ASP A 1 318 ? -46.178 -9.652 29.698 1.00 70.89 335 ASP A O 1
ATOM 4591 N N . ASN A 1 322 ? -36.353 -10.655 30.924 1.00 31.92 339 ASN A N 1
ATOM 4592 C CA . ASN A 1 322 ? -36.072 -11.760 29.975 1.00 47.98 339 ASN A CA 1
ATOM 4593 C C . ASN A 1 322 ? -36.158 -11.422 28.461 1.00 35.56 339 ASN A C 1
ATOM 4594 O O . ASN A 1 322 ? -35.315 -11.833 27.622 1.00 36.43 339 ASN A O 1
ATOM 4605 N N . ILE A 1 323 ? -37.215 -10.710 28.112 1.00 42.65 340 ILE A N 1
ATOM 4606 C CA . ILE A 1 323 ? -37.482 -10.350 26.728 1.00 35.31 340 ILE A CA 1
ATOM 4607 C C . ILE A 1 323 ? -36.664 -9.112 26.344 1.00 30.68 340 ILE A C 1
ATOM 4608 O O . ILE A 1 323 ? -36.635 -8.108 27.063 1.00 34.76 340 ILE A O 1
ATOM 4624 N N . ARG A 1 324 ? -35.984 -9.190 25.212 1.00 29.61 341 ARG A N 1
ATOM 4625 C CA . ARG A 1 324 ? -35.110 -8.095 24.780 1.00 26.79 341 ARG A CA 1
ATOM 4626 C C . ARG A 1 324 ? -35.409 -7.621 23.374 1.00 25.59 341 ARG A C 1
ATOM 4627 O O . ARG A 1 324 ? -34.794 -6.669 22.922 1.00 24.98 341 ARG A O 1
ATOM 4648 N N . CYS A 1 325 ? -36.310 -8.289 22.673 1.00 25.71 342 CYS A N 1
ATOM 4649 C CA . CYS A 1 325 ? -36.648 -7.855 21.318 1.00 25.10 342 CYS A CA 1
ATOM 4650 C C . CYS A 1 325 ? -38.090 -8.217 20.963 1.00 25.73 342 CYS A C 1
ATOM 4651 O O . CYS A 1 325 ? -38.609 -9.274 21.363 1.00 26.45 342 CYS A O 1
ATOM 4659 N N . ILE A 1 326 ? -38.708 -7.328 20.188 1.00 25.71 343 ILE A N 1
ATOM 4660 C CA . ILE A 1 326 ? -40.059 -7.515 19.676 1.00 30.28 343 ILE A CA 1
ATOM 4661 C C . ILE A 1 326 ? -39.946 -7.966 18.235 1.00 27.46 343 ILE A C 1
ATOM 4662 O O . ILE A 1 326 ? -39.251 -7.329 17.457 1.00 28.46 343 ILE A O 1
ATOM 4678 N N . ILE A 1 327 ? -40.587 -9.077 17.885 1.00 27.70 344 ILE A N 1
ATOM 4679 C CA . ILE A 1 327 ? -40.599 -9.537 16.492 1.00 26.04 344 ILE A CA 1
ATOM 4680 C C . ILE A 1 327 ? -42.001 -9.899 16.012 1.00 27.93 344 ILE A C 1
ATOM 4681 O O . ILE A 1 327 ? -42.922 -10.108 16.803 1.00 29.71 344 ILE A O 1
ATOM 4697 N N . PHE A 1 328 ? -42.142 -9.937 14.696 1.00 26.90 345 PHE A N 1
ATOM 4698 C CA . PHE A 1 328 ? -43.358 -10.386 14.047 1.00 27.92 345 PHE A CA 1
ATOM 4699 C C . PHE A 1 328 ? -43.070 -10.553 12.564 1.00 29.65 345 PHE A C 1
ATOM 4700 O O . PHE A 1 328 ? -42.101 -9.986 12.044 1.00 30.26 345 PHE A O 1
ATOM 4717 N N . GLU A 1 329 ? -43.915 -11.315 11.880 1.00 29.32 346 GLU A N 1
ATOM 4718 C CA . GLU A 1 329 ? -43.804 -11.472 10.445 1.00 33.49 346 GLU A CA 1
ATOM 4719 C C . GLU A 1 329 ? -44.720 -10.458 9.784 1.00 34.54 346 GLU A C 1
ATOM 4720 O O . GLU A 1 329 ? -45.861 -10.267 10.222 1.00 32.73 346 GLU A O 1
ATOM 4732 N N . GLY A 1 330 ? -44.225 -9.802 8.741 1.00 29.58 347 GLY A N 1
ATOM 4733 C CA . GLY A 1 330 ? -45.019 -8.811 8.040 1.00 28.66 347 GLY A CA 1
ATOM 4734 C C . GLY A 1 330 ? -44.508 -8.499 6.649 1.00 28.27 347 GLY A C 1
ATOM 4735 O O . GLY A 1 330 ? -43.482 -9.026 6.208 1.00 29.17 347 GLY A O 1
ATOM 4739 N N . GLU A 1 331 ? -45.254 -7.657 5.939 1.00 28.80 348 GLU A N 1
ATOM 4740 C CA . GLU A 1 331 ? -44.851 -7.184 4.604 1.00 31.87 348 GLU A CA 1
ATOM 4741 C C . GLU A 1 331 ? -43.835 -6.069 4.720 1.00 27.36 348 GLU A C 1
ATOM 4742 O O . GLU A 1 331 ? -43.835 -5.353 5.717 1.00 28.71 348 GLU A O 1
ATOM 4754 N N . LYS A 1 332 ? -43.025 -5.878 3.680 1.00 27.34 349 LYS A N 1
ATOM 4755 C CA . LYS A 1 332 ? -41.945 -4.888 3.734 1.00 25.80 349 LYS A CA 1
ATOM 4756 C C . LYS A 1 332 ? -42.496 -3.481 3.957 1.00 26.05 349 LYS A C 1
ATOM 4757 O O . LYS A 1 332 ? -41.845 -2.647 4.580 1.00 28.22 349 LYS A O 1
ATOM 4776 N N . GLU A 1 333 ? -43.722 -3.229 3.504 1.00 27.90 350 GLU A N 1
ATOM 4777 C CA . GLU A 1 333 ? -44.290 -1.890 3.619 1.00 28.85 350 GLU A CA 1
ATOM 4778 C C . GLU A 1 333 ? -44.840 -1.592 5.007 1.00 33.29 350 GLU A C 1
ATOM 4779 O O . GLU A 1 333 ? -45.228 -0.460 5.280 1.00 31.20 350 GLU A O 1
ATOM 4791 N N . HIS A 1 334 ? -44.935 -2.615 5.853 1.00 31.04 351 HIS A N 1
ATOM 4792 C CA . HIS A 1 334 ? -45.399 -2.416 7.233 1.00 32.04 351 HIS A CA 1
ATOM 4793 C C . HIS A 1 334 ? -44.571 -1.296 7.885 1.00 31.07 351 HIS A C 1
ATOM 4794 O O . HIS A 1 334 ? -43.352 -1.308 7.787 1.00 26.43 351 HIS A O 1
ATOM 4808 N N . PRO A 1 335 ? -45.230 -0.310 8.515 1.00 27.87 352 PRO A N 1
ATOM 4809 C CA . PRO A 1 335 ? -44.473 0.856 9.000 1.00 31.71 352 PRO A CA 1
ATOM 4810 C C . PRO A 1 335 ? -43.373 0.520 10.026 1.00 26.47 352 PRO A C 1
ATOM 4811 O O . PRO A 1 335 ? -42.329 1.155 9.997 1.00 30.85 352 PRO A O 1
ATOM 4822 N N . LEU A 1 336 ? -43.565 -0.499 10.856 1.00 28.58 353 LEU A N 1
ATOM 4823 C CA . LEU A 1 336 ? -42.491 -0.922 11.782 1.00 25.68 353 LEU A CA 1
ATOM 4824 C C . LEU A 1 336 ? -41.340 -1.679 11.098 1.00 28.80 353 LEU A C 1
ATOM 4825 O O . LEU A 1 336 ? -40.305 -1.942 11.729 1.00 26.22 353 LEU A O 1
ATOM 4841 N N . ILE A 1 337 ? -41.513 -2.009 9.812 1.00 24.74 354 ILE A N 1
ATOM 4842 C CA . ILE A 1 337 ? -40.469 -2.644 9.020 1.00 25.47 354 ILE A CA 1
ATOM 4843 C C . ILE A 1 337 ? -39.812 -1.655 8.038 1.00 25.02 354 ILE A C 1
ATOM 4844 O O . ILE A 1 337 ? -38.600 -1.654 7.889 1.00 23.20 354 ILE A O 1
ATOM 4860 N N . SER A 1 338 ? -40.608 -0.808 7.387 1.00 28.32 355 SER A N 1
ATOM 4861 C CA . SER A 1 338 ? -40.055 0.082 6.358 1.00 24.08 355 SER A CA 1
ATOM 4862 C C . SER A 1 338 ? -39.336 1.283 6.956 1.00 27.46 355 SER A C 1
ATOM 4863 O O . SER A 1 338 ? -38.472 1.873 6.307 1.00 26.52 355 SER A O 1
ATOM 4871 N N . GLU A 1 339 ? -39.727 1.662 8.171 1.00 24.12 356 GLU A N 1
ATOM 4872 C CA . GLU A 1 339 ? -39.171 2.844 8.819 1.00 27.44 356 GLU A CA 1
ATOM 4873 C C . GLU A 1 339 ? -38.072 2.504 9.822 1.00 25.99 356 GLU A C 1
ATOM 4874 O O . GLU A 1 339 ? -38.190 1.564 10.598 1.00 23.29 356 GLU A O 1
ATOM 4886 N N . GLU A 1 340 ? -37.012 3.293 9.769 1.00 25.49 357 GLU A N 1
ATOM 4887 C CA . GLU A 1 340 ? -35.905 3.218 10.709 1.00 23.15 357 GLU A CA 1
ATOM 4888 C C . GLU A 1 340 ? -36.382 3.732 12.072 1.00 24.38 357 GLU A C 1
ATOM 4889 O O . GLU A 1 340 ? -36.622 4.933 12.196 1.00 25.66 357 GLU A O 1
ATOM 4901 N N . LEU A 1 341 ? -36.530 2.849 13.071 1.00 23.52 358 LEU A N 1
ATOM 4902 C CA . LEU A 1 341 ? -37.093 3.232 14.372 1.00 23.96 358 LEU A CA 1
ATOM 4903 C C . LEU A 1 341 ? -36.055 3.488 15.449 1.00 23.91 358 LEU A C 1
ATOM 4904 O O . LEU A 1 341 ? -36.326 4.227 16.387 1.00 24.67 358 LEU A O 1
ATOM 4920 N N . MET A 1 342 ? -34.873 2.878 15.322 1.00 23.15 359 MET A N 1
ATOM 4921 C CA . MET A 1 342 ? -33.909 2.850 16.422 1.00 24.20 359 MET A CA 1
ATOM 4922 C C . MET A 1 342 ? -34.621 2.356 17.693 1.00 23.69 359 MET A C 1
ATOM 4923 O O . MET A 1 342 ? -34.539 2.975 18.766 1.00 24.95 359 MET A O 1
ATOM 4937 N N . MET A 1 343 ? -35.320 1.239 17.528 1.00 23.50 360 MET A N 1
ATOM 4938 C CA . MET A 1 343 ? -35.971 0.513 18.625 1.00 23.98 360 MET A CA 1
ATOM 4939 C C . MET A 1 343 ? -35.783 -0.986 18.400 1.00 25.27 360 MET A C 1
ATOM 4940 O O . MET A 1 343 ? -35.676 -1.435 17.254 1.00 22.91 360 MET A O 1
ATOM 4954 N N . PRO A 1 344 ? -35.759 -1.780 19.482 1.00 25.36 361 PRO A N 1
ATOM 4955 C CA . PRO A 1 344 ? -35.610 -3.228 19.293 1.00 24.20 361 PRO A CA 1
ATOM 4956 C C . PRO A 1 344 ? -36.930 -3.878 18.858 1.00 29.94 361 PRO A C 1
ATOM 4957 O O . PRO A 1 344 ? -37.564 -4.667 19.576 1.00 24.77 361 PRO A O 1
ATOM 4968 N N . ILE A 1 345 ? -37.341 -3.484 17.659 1.00 23.61 362 ILE A N 1
ATOM 4969 C CA . ILE A 1 345 ? -38.547 -3.949 17.001 1.00 24.02 362 ILE A CA 1
ATOM 4970 C C . ILE A 1 345 ? -38.085 -4.464 15.663 1.00 25.40 362 ILE A C 1
ATOM 4971 O O . ILE A 1 345 ? -37.515 -3.700 14.882 1.00 23.94 362 ILE A O 1
ATOM 4987 N N . LEU A 1 346 ? -38.307 -5.747 15.401 1.00 25.75 363 LEU A N 1
ATOM 4988 C CA . LEU A 1 346 ? -37.714 -6.392 14.234 1.00 24.09 363 LEU A CA 1
ATOM 4989 C C . LEU A 1 346 ? -38.723 -7.265 13.519 1.00 23.77 363 LEU A C 1
ATOM 4990 O O . LEU A 1 346 ? -39.081 -8.344 13.999 1.00 25.56 363 LEU A O 1
ATOM 5006 N N . GLY A 1 347 ? -39.187 -6.780 12.366 1.00 23.87 364 GLY A N 1
ATOM 5007 C CA . GLY A 1 347 ? -40.083 -7.535 11.517 1.00 29.26 364 GLY A CA 1
ATOM 5008 C C . GLY A 1 347 ? -39.313 -8.491 10.636 1.00 25.57 364 GLY A C 1
ATOM 5009 O O . GLY A 1 347 ? -38.173 -8.233 10.250 1.00 24.88 364 GLY A O 1
ATOM 5013 N N . ILE A 1 348 ? -39.948 -9.620 10.351 1.00 24.80 365 ILE A N 1
ATOM 5014 C CA . ILE A 1 348 ? -39.400 -10.622 9.450 1.00 24.83 365 ILE A CA 1
ATOM 5015 C C . ILE A 1 348 ? -40.254 -10.642 8.188 1.00 27.46 365 ILE A C 1
ATOM 5016 O O . ILE A 1 348 ? -41.465 -10.890 8.226 1.00 29.31 365 ILE A O 1
ATOM 5032 N N . VAL A 1 349 ? -39.601 -10.365 7.070 1.00 25.02 366 VAL A N 1
ATOM 5033 C CA . VAL A 1 349 ? -40.249 -10.355 5.765 1.00 25.66 366 VAL A CA 1
ATOM 5034 C C . VAL A 1 349 ? -39.894 -11.647 5.046 1.00 26.14 366 VAL A C 1
ATOM 5035 O O . VAL A 1 349 ? -38.712 -11.956 4.857 1.00 25.76 366 VAL A O 1
ATOM 5048 N N . ARG A 1 350 ? -40.915 -12.408 4.677 1.00 27.39 367 ARG A N 1
ATOM 5049 C CA . ARG A 1 350 ? -40.714 -13.714 4.055 1.00 28.25 367 ARG A CA 1
ATOM 5050 C C . ARG A 1 350 ? -40.515 -13.563 2.537 1.00 35.73 367 ARG A C 1
ATOM 5051 O O . ARG A 1 350 ? -41.271 -12.834 1.891 1.00 38.91 367 ARG A O 1
ATOM 5072 N N . ALA A 1 351 ? -39.495 -14.240 1.991 1.00 29.57 368 ALA A N 1
ATOM 5073 C CA . ALA A 1 351 ? -39.136 -14.173 0.563 1.00 29.88 368 ALA A CA 1
ATOM 5074 C C . ALA A 1 351 ? -39.243 -15.524 -0.107 1.00 29.83 368 ALA A C 1
ATOM 5075 O O . ALA A 1 351 ? -38.858 -16.530 0.483 1.00 33.49 368 ALA A O 1
ATOM 5082 N N . LYS A 1 352 ? -39.744 -15.527 -1.350 1.00 31.50 369 LYS A N 1
ATOM 5083 C CA . LYS A 1 352 ? -40.023 -16.739 -2.116 1.00 43.90 369 LYS A CA 1
ATOM 5084 C C . LYS A 1 352 ? -38.760 -17.384 -2.664 1.00 45.18 369 LYS A C 1
ATOM 5085 O O . LYS A 1 352 ? -38.716 -18.594 -2.915 1.00 47.81 369 LYS A O 1
ATOM 5104 N N . SER A 1 353 ? -37.750 -16.550 -2.891 1.00 35.88 370 SER A N 1
ATOM 5105 C CA . SER A 1 353 ? -36.564 -16.928 -3.659 1.00 38.61 370 SER A CA 1
ATOM 5106 C C . SER A 1 353 ? -35.459 -15.972 -3.311 1.00 34.18 370 SER A C 1
ATOM 5107 O O . SER A 1 353 ? -35.715 -14.928 -2.734 1.00 30.25 370 SER A O 1
ATOM 5115 N N . PHE A 1 354 ? -34.230 -16.282 -3.691 1.00 33.84 371 PHE A N 1
ATOM 5116 C CA . PHE A 1 354 ? -33.164 -15.351 -3.383 1.00 31.58 371 PHE A CA 1
ATOM 5117 C C . PHE A 1 354 ? -33.330 -14.036 -4.080 1.00 30.50 371 PHE A C 1
ATOM 5118 O O . PHE A 1 354 ? -33.150 -12.990 -3.468 1.00 33.29 371 PHE A O 1
ATOM 5135 N N . ASP A 1 355 ? -33.663 -14.063 -5.366 1.00 31.69 372 ASP A N 1
ATOM 5136 C CA . ASP A 1 355 ? -33.773 -12.809 -6.082 1.00 36.35 372 ASP A CA 1
ATOM 5137 C C . ASP A 1 355 ? -34.929 -11.981 -5.498 1.00 38.63 372 ASP A C 1
ATOM 5138 O O . ASP A 1 355 ? -34.816 -10.759 -5.391 1.00 32.13 372 ASP A O 1
ATOM 5147 N N . ASP A 1 356 ? -36.007 -12.646 -5.064 1.00 29.24 373 ASP A N 1
ATOM 5148 C CA . ASP A 1 356 ? -37.090 -11.954 -4.354 1.00 33.55 373 ASP A CA 1
ATOM 5149 C C . ASP A 1 356 ? -36.533 -11.287 -3.101 1.00 33.51 373 ASP A C 1
ATOM 5150 O O . ASP A 1 356 ? -36.799 -10.117 -2.835 1.00 29.04 373 ASP A O 1
ATOM 5159 N N . ALA A 1 357 ? -35.743 -12.031 -2.332 1.00 28.03 374 ALA A N 1
ATOM 5160 C CA . ALA A 1 357 ? -35.189 -11.504 -1.095 1.00 24.94 374 ALA A CA 1
ATOM 5161 C C . ALA A 1 357 ? -34.302 -10.280 -1.330 1.00 25.78 374 ALA A C 1
ATOM 5162 O O . ALA A 1 357 ? -34.355 -9.310 -0.567 1.00 25.39 374 ALA A O 1
ATOM 5169 N N . VAL A 1 358 ? -33.471 -10.335 -2.368 1.00 25.30 375 VAL A N 1
ATOM 5170 C CA . VAL A 1 358 ? -32.584 -9.220 -2.694 1.00 23.32 375 VAL A CA 1
ATOM 5171 C C . VAL A 1 358 ? -33.415 -8.002 -3.055 1.00 26.86 375 VAL A C 1
ATOM 5172 O O . VAL A 1 358 ? -33.142 -6.901 -2.590 1.00 25.19 375 VAL A O 1
ATOM 5185 N N . GLU A 1 359 ? -34.442 -8.194 -3.878 1.00 27.22 376 GLU A N 1
ATOM 5186 C CA . GLU A 1 359 ? -35.334 -7.088 -4.245 1.00 29.50 376 GLU A CA 1
ATOM 5187 C C . GLU A 1 359 ? -35.970 -6.441 -3.016 1.00 25.29 376 GLU A C 1
ATOM 5188 O O . GLU A 1 359 ? -35.980 -5.217 -2.895 1.00 25.91 376 GLU A O 1
ATOM 5200 N N . LYS A 1 360 ? -36.492 -7.255 -2.101 1.00 25.37 377 LYS A N 1
ATOM 5201 C CA . LYS A 1 360 ? -37.099 -6.731 -0.867 1.00 24.18 377 LYS A CA 1
ATOM 5202 C C . LYS A 1 360 ? -36.095 -5.960 -0.007 1.00 23.11 377 LYS A C 1
ATOM 5203 O O . LYS A 1 360 ? -36.397 -4.852 0.440 1.00 26.84 377 LYS A O 1
ATOM 5222 N N . ALA A 1 361 ? -34.902 -6.526 0.187 1.00 23.78 378 ALA A N 1
ATOM 5223 C CA . ALA A 1 361 ? -33.863 -5.884 0.978 1.00 26.24 378 ALA A CA 1
ATOM 5224 C C . ALA A 1 361 ? -33.445 -4.555 0.338 1.00 23.95 378 ALA A C 1
ATOM 5225 O O . ALA A 1 361 ? -33.231 -3.576 1.037 1.00 21.51 378 ALA A O 1
ATOM 5232 N N . VAL A 1 362 ? -33.349 -4.504 -0.987 1.00 23.57 379 VAL A N 1
ATOM 5233 C CA . VAL A 1 362 ? -32.946 -3.275 -1.643 1.00 21.99 379 VAL A CA 1
ATOM 5234 C C . VAL A 1 362 ? -34.004 -2.193 -1.414 1.00 25.02 379 VAL A C 1
ATOM 5235 O O . VAL A 1 362 ? -33.667 -1.040 -1.126 1.00 23.69 379 VAL A O 1
ATOM 5248 N N . TRP A 1 363 ? -35.288 -2.548 -1.525 1.00 23.22 380 TRP A N 1
ATOM 5249 C CA . TRP A 1 363 ? -36.317 -1.551 -1.264 1.00 23.37 380 TRP A CA 1
ATOM 5250 C C . TRP A 1 363 ? -36.193 -1.078 0.165 1.00 24.04 380 TRP A C 1
ATOM 5251 O O . TRP A 1 363 ? -36.265 0.124 0.435 1.00 23.08 380 TRP A O 1
ATOM 5272 N N . LEU A 1 364 ? -36.030 -2.023 1.085 1.00 22.43 381 LEU A N 1
ATOM 5273 C CA . LEU A 1 364 ? -36.020 -1.694 2.489 1.00 22.08 381 LEU A CA 1
ATOM 5274 C C . LEU A 1 364 ? -34.858 -0.793 2.873 1.00 24.19 381 LEU A C 1
ATOM 5275 O O . LEU A 1 364 ? -34.968 -0.015 3.816 1.00 22.30 381 LEU A O 1
ATOM 5291 N N . GLU A 1 365 ? -33.755 -0.859 2.133 1.00 24.94 382 GLU A N 1
ATOM 5292 C CA . GLU A 1 365 ? -32.600 -0.004 2.467 1.00 22.44 382 GLU A CA 1
ATOM 5293 C C . GLU A 1 365 ? -32.832 1.458 2.041 1.00 23.57 382 GLU A C 1
ATOM 5294 O O . GLU A 1 365 ? -32.143 2.396 2.491 1.00 24.15 382 GLU A O 1
ATOM 5306 N N . HIS A 1 366 ? -33.806 1.633 1.155 1.00 24.24 383 HIS A N 1
ATOM 5307 C CA . HIS A 1 366 ? -34.263 2.938 0.714 1.00 24.23 383 HIS A CA 1
ATOM 5308 C C . HIS A 1 366 ? -33.178 3.813 0.060 1.00 24.97 383 HIS A C 1
ATOM 5309 O O . HIS A 1 366 ? -33.221 5.041 0.169 1.00 28.80 383 HIS A O 1
ATOM 5323 N N . GLY A 1 367 ? -32.235 3.214 -0.642 1.00 24.64 384 GLY A N 1
ATOM 5324 C CA . GLY A 1 367 ? -31.278 4.014 -1.370 1.00 30.35 384 GLY A CA 1
ATOM 5325 C C . GLY A 1 367 ? -30.345 4.803 -0.468 1.00 31.99 384 GLY A C 1
ATOM 5326 O O . GLY A 1 367 ? -29.625 5.687 -0.941 1.00 34.87 384 GLY A O 1
ATOM 5330 N N . ASN A 1 368 ? -30.327 4.476 0.818 1.00 24.13 385 ASN A N 1
ATOM 5331 C CA . ASN A 1 368 ? -29.419 5.138 1.755 1.00 25.23 385 ASN A CA 1
ATOM 5332 C C . ASN A 1 368 ? -27.938 4.764 1.501 1.00 29.76 385 ASN A C 1
ATOM 5333 O O . ASN A 1 368 ? -27.035 5.537 1.826 1.00 30.89 385 ASN A O 1
ATOM 5344 N N . ARG A 1 369 ? -27.712 3.583 0.931 1.00 22.53 386 ARG A N 1
ATOM 5345 C CA . ARG A 1 369 ? -26.372 3.039 0.709 1.00 21.29 386 ARG A CA 1
ATOM 5346 C C . ARG A 1 369 ? -25.536 3.119 2.004 1.00 21.52 386 ARG A C 1
ATOM 5347 O O . ARG A 1 369 ? -24.327 3.400 1.996 1.00 20.31 386 ARG A O 1
ATOM 5368 N N . HIS A 1 370 ? -26.201 2.822 3.114 1.00 20.01 387 HIS A N 1
ATOM 5369 C CA . HIS A 1 370 ? -25.568 2.898 4.436 1.00 19.88 387 HIS A CA 1
ATOM 5370 C C . HIS A 1 370 ? -25.068 1.516 4.840 1.00 19.36 387 HIS A C 1
ATOM 5371 O O . HIS A 1 370 ? -23.898 1.209 4.616 1.00 19.28 387 HIS A O 1
ATOM 5385 N N . SER A 1 371 ? -25.950 0.686 5.395 1.00 19.14 388 SER A N 1
ATOM 5386 C CA . SER A 1 371 ? -25.581 -0.647 5.866 1.00 18.80 388 SER A CA 1
ATOM 5387 C C . SER A 1 371 ? -26.561 -1.725 5.461 1.00 22.32 388 SER A C 1
ATOM 5388 O O . SER A 1 371 ? -27.781 -1.506 5.415 1.00 20.85 388 SER A O 1
ATOM 5396 N N . ALA A 1 372 ? -26.033 -2.925 5.244 1.00 19.24 389 ALA A N 1
ATOM 5397 C CA . ALA A 1 372 ? -26.868 -4.087 4.986 1.00 18.67 389 ALA A CA 1
ATOM 5398 C C . ALA A 1 372 ? -26.108 -5.333 5.422 1.00 18.95 389 ALA A C 1
ATOM 5399 O O . ALA A 1 372 ? -24.873 -5.304 5.552 1.00 20.85 389 ALA A O 1
ATOM 5406 N N . HIS A 1 373 ? -26.831 -6.423 5.655 1.00 18.77 390 HIS A N 1
ATOM 5407 C CA . HIS A 1 373 ? -26.248 -7.602 6.289 1.00 19.06 390 HIS A CA 1
ATOM 5408 C C . HIS A 1 373 ? -26.788 -8.855 5.648 1.00 19.28 390 HIS A C 1
ATOM 5409 O O . HIS A 1 373 ? -27.887 -8.846 5.080 1.00 19.52 390 HIS A O 1
ATOM 5423 N N . ILE A 1 374 ? -26.012 -9.925 5.701 1.00 20.37 391 ILE A N 1
ATOM 5424 C CA . ILE A 1 374 ? -26.495 -11.196 5.149 1.00 21.57 391 ILE A CA 1
ATOM 5425 C C . ILE A 1 374 ? -25.932 -12.365 5.907 1.00 20.46 391 ILE A C 1
ATOM 5426 O O . ILE A 1 374 ? -24.782 -12.327 6.370 1.00 20.29 391 ILE A O 1
ATOM 5442 N N . HIS A 1 375 ? -26.771 -13.385 6.059 1.00 22.49 392 HIS A N 1
ATOM 5443 C CA . HIS A 1 375 ? -26.345 -14.689 6.556 1.00 21.70 392 HIS A CA 1
ATOM 5444 C C . HIS A 1 375 ? -26.557 -15.676 5.421 1.00 22.48 392 HIS A C 1
ATOM 5445 O O . HIS A 1 375 ? -27.681 -15.913 4.985 1.00 22.92 392 HIS A O 1
ATOM 5459 N N . SER A 1 376 ? -25.439 -16.205 4.930 1.00 23.65 393 SER A N 1
ATOM 5460 C CA . SER A 1 376 ? -25.396 -17.103 3.784 1.00 24.11 393 SER A CA 1
ATOM 5461 C C . SER A 1 376 ? -23.998 -17.675 3.742 1.00 26.03 393 SER A C 1
ATOM 5462 O O . SER A 1 376 ? -23.038 -16.966 4.056 1.00 25.27 393 SER A O 1
ATOM 5470 N N . LYS A 1 377 ? -23.870 -18.936 3.374 1.00 24.95 394 LYS A N 1
ATOM 5471 C CA . LYS A 1 377 ? -22.545 -19.515 3.209 1.00 25.42 394 LYS A CA 1
ATOM 5472 C C . LYS A 1 377 ? -22.149 -19.601 1.739 1.00 27.16 394 LYS A C 1
ATOM 5473 O O . LYS A 1 377 ? -21.095 -20.162 1.409 1.00 27.69 394 LYS A O 1
ATOM 5492 N N . ASN A 1 378 ? -22.998 -19.068 0.853 1.00 28.65 395 ASN A N 1
ATOM 5493 C CA . ASN A 1 378 ? -22.800 -19.232 -0.587 1.00 27.36 395 ASN A CA 1
ATOM 5494 C C . ASN A 1 378 ? -22.126 -18.008 -1.218 1.00 29.63 395 ASN A C 1
ATOM 5495 O O . ASN A 1 378 ? -22.681 -16.915 -1.176 1.00 24.77 395 ASN A O 1
ATOM 5506 N N . VAL A 1 379 ? -20.946 -18.202 -1.822 1.00 28.72 396 VAL A N 1
ATOM 5507 C CA . VAL A 1 379 ? -20.161 -17.080 -2.334 1.00 25.69 396 VAL A CA 1
ATOM 5508 C C . VAL A 1 379 ? -20.889 -16.330 -3.432 1.00 25.05 396 VAL A C 1
ATOM 5509 O O . VAL A 1 379 ? -20.776 -15.123 -3.514 1.00 26.90 396 VAL A O 1
ATOM 5522 N N . ASP A 1 380 ? -21.621 -17.044 -4.287 1.00 25.98 397 ASP A N 1
ATOM 5523 C CA . ASP A 1 380 ? -22.349 -16.372 -5.365 1.00 26.04 397 ASP A CA 1
ATOM 5524 C C . ASP A 1 380 ? -23.495 -15.526 -4.863 1.00 28.41 397 ASP A C 1
ATOM 5525 O O . ASP A 1 380 ? -23.734 -14.441 -5.391 1.00 25.14 397 ASP A O 1
ATOM 5534 N N . ARG A 1 381 ? -24.237 -16.066 -3.896 1.00 25.40 398 ARG A N 1
ATOM 5535 C CA . ARG A 1 381 ? -25.340 -15.364 -3.247 1.00 26.54 398 ARG A CA 1
ATOM 5536 C C . ARG A 1 381 ? -24.837 -14.084 -2.576 1.00 24.33 398 ARG A C 1
ATOM 5537 O O . ARG A 1 381 ? -25.417 -13.012 -2.708 1.00 22.93 398 ARG A O 1
ATOM 5558 N N . ILE A 1 382 ? -23.748 -14.224 -1.847 1.00 23.08 399 ILE A N 1
ATOM 5559 C CA . ILE A 1 382 ? -23.180 -13.095 -1.140 1.00 24.37 399 ILE A CA 1
ATOM 5560 C C . ILE A 1 382 ? -22.806 -11.992 -2.139 1.00 26.48 399 ILE A C 1
ATOM 5561 O O . ILE A 1 382 ? -23.075 -10.809 -1.917 1.00 23.27 399 ILE A O 1
ATOM 5577 N N . THR A 1 383 ? -22.177 -12.394 -3.234 1.00 22.91 400 THR A N 1
ATOM 5578 C CA . THR A 1 383 ? -21.742 -11.463 -4.269 1.00 22.55 400 THR A CA 1
ATOM 5579 C C . THR A 1 383 ? -22.914 -10.738 -4.894 1.00 24.60 400 THR A C 1
ATOM 5580 O O . THR A 1 383 ? -22.917 -9.502 -5.014 1.00 27.20 400 THR A O 1
ATOM 5591 N N . THR A 1 384 ? -23.931 -11.500 -5.272 1.00 23.16 401 THR A N 1
ATOM 5592 C CA . THR A 1 384 ? -25.132 -10.916 -5.870 1.00 23.45 401 THR A CA 1
ATOM 5593 C C . THR A 1 384 ? -25.719 -9.827 -4.992 1.00 22.54 401 THR A C 1
ATOM 5594 O O . THR A 1 384 ? -26.036 -8.709 -5.447 1.00 22.68 401 THR A O 1
ATOM 5605 N N . TYR A 1 385 ? -25.842 -10.156 -3.712 1.00 22.97 402 TYR A N 1
ATOM 5606 C CA . TYR A 1 385 ? -26.443 -9.246 -2.750 1.00 24.22 402 TYR A CA 1
ATOM 5607 C C . TYR A 1 385 ? -25.573 -8.006 -2.539 1.00 23.68 402 TYR A C 1
ATOM 5608 O O . TYR A 1 385 ? -26.063 -6.878 -2.551 1.00 22.67 402 TYR A O 1
ATOM 5626 N N . ALA A 1 386 ? -24.273 -8.227 -2.394 1.00 23.44 403 ALA A N 1
ATOM 5627 C CA . ALA A 1 386 ? -23.337 -7.131 -2.197 1.00 23.04 403 ALA A CA 1
ATOM 5628 C C . ALA A 1 386 ? -23.372 -6.144 -3.357 1.00 23.87 403 ALA A C 1
ATOM 5629 O O . ALA A 1 386 ? -23.370 -4.932 -3.135 1.00 22.16 403 ALA A O 1
ATOM 5636 N N . LYS A 1 387 ? -23.372 -6.658 -4.581 1.00 23.87 404 LYS A N 1
ATOM 5637 C CA . LYS A 1 387 ? -23.428 -5.803 -5.751 1.00 26.50 404 LYS A CA 1
ATOM 5638 C C . LYS A 1 387 ? -24.730 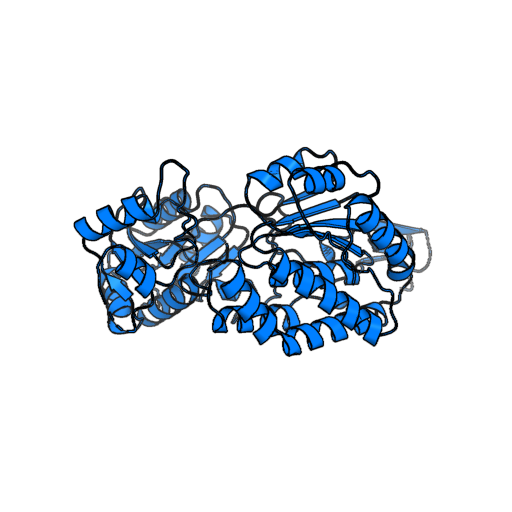-5.030 -5.826 1.00 31.52 404 LYS A C 1
ATOM 5639 O O . LYS A 1 387 ? -24.709 -3.842 -6.123 1.00 28.43 404 LYS A O 1
ATOM 5658 N N . ALA A 1 388 ? -25.854 -5.713 -5.594 1.00 25.27 405 ALA A N 1
ATOM 5659 C CA . ALA A 1 388 ? -27.168 -5.086 -5.706 1.00 25.11 405 ALA A CA 1
ATOM 5660 C C . ALA A 1 388 ? -27.404 -4.011 -4.659 1.00 29.01 405 ALA A C 1
ATOM 5661 O O . ALA A 1 388 ? -28.046 -2.994 -4.952 1.00 30.21 405 ALA A O 1
ATOM 5668 N N . ILE A 1 389 ? -26.901 -4.211 -3.442 1.00 25.48 406 ILE A N 1
ATOM 5669 C CA . ILE A 1 389 ? -27.330 -3.350 -2.344 1.00 25.00 406 ILE A CA 1
ATOM 5670 C C . ILE A 1 389 ? -26.370 -2.158 -2.166 1.00 28.84 406 ILE A C 1
ATOM 5671 O O . ILE A 1 389 ? -26.795 -1.098 -1.711 1.00 24.43 406 ILE A O 1
ATOM 5687 N N . ASP A 1 390 ? -25.100 -2.321 -2.551 1.00 24.15 407 ASP A N 1
ATOM 5688 C CA . ASP A 1 390 ? -24.194 -1.173 -2.771 1.00 23.21 407 ASP A CA 1
ATOM 5689 C C . ASP A 1 390 ? -24.045 -0.205 -1.591 1.00 28.69 407 ASP A C 1
ATOM 5690 O O . ASP A 1 390 ? -24.027 1.012 -1.737 1.00 26.37 407 ASP A O 1
ATOM 5699 N N . THR A 1 391 ? -23.883 -0.770 -0.417 1.00 22.76 408 THR A N 1
ATOM 5700 C CA . THR A 1 391 ? -23.861 -0.005 0.821 1.00 21.35 408 THR A CA 1
ATOM 5701 C C . THR A 1 391 ? -22.444 0.315 1.271 1.00 23.82 408 THR A C 1
ATOM 5702 O O . THR A 1 391 ? -21.481 -0.370 0.906 1.00 21.62 408 THR A O 1
ATOM 5713 N N . ALA A 1 392 ? -22.310 1.328 2.116 1.00 18.29 409 ALA A N 1
ATOM 5714 C CA . ALA A 1 392 ? -21.013 1.625 2.714 1.00 17.50 409 ALA A CA 1
ATOM 5715 C C . ALA A 1 392 ? -20.526 0.462 3.567 1.00 18.34 409 ALA A C 1
ATOM 5716 O O . ALA A 1 392 ? -19.330 0.294 3.754 1.00 17.43 409 ALA A O 1
ATOM 5723 N N . ILE A 1 393 ? -21.468 -0.297 4.129 1.00 19.42 410 ILE A N 1
ATOM 5724 C CA . ILE A 1 393 ? -21.164 -1.413 5.016 1.00 17.25 410 ILE A CA 1
ATOM 5725 C C . ILE A 1 393 ? -21.968 -2.634 4.589 1.00 20.24 410 ILE A C 1
ATOM 5726 O O . ILE A 1 393 ? -23.186 -2.548 4.358 1.00 18.42 410 ILE A O 1
ATOM 5742 N N . LEU A 1 394 ? -21.287 -3.772 4.486 1.00 20.23 411 LEU A N 1
ATOM 5743 C CA . LEU A 1 394 ? -21.948 -5.058 4.280 1.00 19.55 411 LEU A CA 1
ATOM 5744 C C . LEU A 1 394 ? -21.305 -6.058 5.221 1.00 21.17 411 LEU A C 1
ATOM 5745 O O . LEU A 1 394 ? -20.094 -6.287 5.131 1.00 22.81 411 LEU A O 1
ATOM 5761 N N . VAL A 1 395 ? -22.094 -6.624 6.138 1.00 19.85 412 VAL A N 1
ATOM 5762 C CA . VAL A 1 395 ? -21.583 -7.641 7.071 1.00 19.36 412 VAL A CA 1
ATOM 5763 C C . VAL A 1 395 ? -22.173 -8.992 6.695 1.00 20.39 412 VAL A C 1
ATOM 5764 O O . VAL A 1 395 ? -23.397 -9.128 6.490 1.00 20.82 412 VAL A O 1
ATOM 5777 N N . LYS A 1 396 ? -21.291 -9.987 6.624 1.00 20.92 413 LYS A N 1
ATOM 5778 C CA . LYS A 1 396 ? -21.648 -11.345 6.234 1.00 22.11 413 LYS A CA 1
ATOM 5779 C C . LYS A 1 396 ? -21.386 -12.301 7.400 1.00 22.58 413 LYS A C 1
ATOM 5780 O O . LYS A 1 396 ? -20.257 -12.421 7.860 1.00 22.49 413 LYS A O 1
ATOM 5799 N N . ASN A 1 397 ? -22.454 -12.942 7.863 1.00 23.19 414 ASN A N 1
ATOM 5800 C CA . ASN A 1 397 ? -22.415 -13.956 8.912 1.00 23.92 414 ASN A CA 1
ATOM 5801 C C . ASN A 1 397 ? -21.850 -13.493 10.250 1.00 23.31 414 ASN A C 1
ATOM 5802 O O . ASN A 1 397 ? -21.110 -14.236 10.917 1.00 23.93 414 ASN A O 1
ATOM 5813 N N . ALA A 1 398 ? -22.270 -12.300 10.652 1.00 22.31 415 ALA A N 1
ATOM 5814 C CA . ALA A 1 398 ? -21.972 -11.771 11.984 1.00 21.89 415 ALA A CA 1
ATOM 5815 C C . ALA A 1 398 ? -22.983 -10.712 12.343 1.00 21.24 415 ALA A C 1
ATOM 5816 O O . ALA A 1 398 ? -23.712 -10.219 11.472 1.00 20.98 415 ALA A O 1
ATOM 5823 N N . PRO A 1 399 ? -23.006 -10.316 13.628 1.00 21.12 416 PRO A N 1
ATOM 5824 C CA . PRO A 1 399 ? -23.801 -9.134 13.958 1.00 20.58 416 PRO A CA 1
ATOM 5825 C C . PRO A 1 399 ? -23.283 -7.893 13.257 1.00 24.49 416 PRO A C 1
ATOM 5826 O O . PRO A 1 399 ? -22.090 -7.777 12.924 1.00 21.30 416 PRO A O 1
ATOM 5837 N N . SER A 1 400 ? -24.171 -6.931 13.079 1.00 20.75 417 SER A N 1
ATOM 5838 C CA . SER A 1 400 ? -23.800 -5.662 12.456 1.00 18.66 417 SER A CA 1
ATOM 5839 C C . SER A 1 400 ? -22.567 -4.983 13.060 1.00 19.19 417 SER A C 1
ATOM 5840 O O . SER A 1 400 ? -21.777 -4.363 12.334 1.00 19.97 417 SER A O 1
ATOM 5848 N N . TYR A 1 401 ? -22.388 -5.082 14.371 1.00 21.00 418 TYR A N 1
ATOM 5849 C CA . TYR A 1 401 ? -21.290 -4.370 14.959 1.00 18.29 418 TYR A CA 1
ATOM 5850 C C . TYR A 1 401 ? -19.925 -4.936 14.583 1.00 18.26 418 TYR A C 1
ATOM 5851 O O . TYR A 1 401 ? -18.907 -4.321 14.896 1.00 21.51 418 TYR A O 1
ATOM 5869 N N . ALA A 1 402 ? -19.876 -6.058 13.868 1.00 20.87 419 ALA A N 1
ATOM 5870 C CA . ALA A 1 402 ? -18.602 -6.486 13.281 1.00 18.55 419 ALA A CA 1
ATOM 5871 C C . ALA A 1 402 ? -18.073 -5.480 12.291 1.00 19.58 419 ALA A C 1
ATOM 5872 O O . ALA A 1 402 ? -16.867 -5.449 12.033 1.00 24.02 419 ALA A O 1
ATOM 5879 N N . ALA A 1 403 ? -18.951 -4.612 11.787 1.00 17.44 420 ALA A N 1
ATOM 5880 C CA . ALA A 1 403 ? -18.571 -3.587 10.823 1.00 18.95 420 ALA A CA 1
ATOM 5881 C C . ALA A 1 403 ? -17.694 -2.481 11.405 1.00 23.91 420 ALA A C 1
ATOM 5882 O O . ALA A 1 403 ? -17.036 -1.763 10.621 1.00 20.96 420 ALA A O 1
ATOM 5889 N N . ILE A 1 404 ? -17.686 -2.332 12.736 1.00 24.19 421 ILE A N 1
ATOM 5890 C CA . ILE A 1 404 ? -16.837 -1.321 13.378 1.00 20.53 421 ILE A CA 1
ATOM 5891 C C . ILE A 1 404 ? -15.814 -1.956 14.291 1.00 25.56 421 ILE A C 1
ATOM 5892 O O . ILE A 1 404 ? -15.292 -1.325 15.232 1.00 22.80 421 ILE A O 1
ATOM 5908 N N . GLY A 1 405 ? -15.481 -3.217 13.995 1.00 20.61 422 GLY A N 1
ATOM 5909 C CA . GLY A 1 405 ? -14.360 -3.868 14.647 1.00 22.29 422 GLY A CA 1
ATOM 5910 C C . GLY A 1 405 ? -14.700 -4.671 15.893 1.00 26.28 422 GLY A C 1
ATOM 5911 O O . GLY A 1 405 ? -13.819 -5.166 16.574 1.00 28.25 422 GLY A O 1
ATOM 5915 N N . PHE A 1 406 ? -15.980 -4.821 16.188 1.00 24.70 423 PHE A N 1
ATOM 5916 C CA . PHE A 1 406 ? -16.421 -5.674 17.294 1.00 24.09 423 PHE A CA 1
ATOM 5917 C C . PHE A 1 406 ? -16.724 -7.087 16.756 1.00 30.89 423 PHE A C 1
ATOM 5918 O O . PHE A 1 406 ? -17.834 -7.369 16.315 1.00 26.11 423 PHE A O 1
ATOM 5935 N N . GLY A 1 407 ? -15.723 -7.961 16.742 1.00 28.99 424 GLY A N 1
ATOM 5936 C CA . GLY A 1 407 ? -15.878 -9.277 16.137 1.00 34.59 424 GLY A CA 1
ATOM 5937 C C . GLY A 1 407 ? -15.717 -9.318 14.618 1.00 37.84 424 GLY A C 1
ATOM 5938 O O . GLY A 1 407 ? -16.162 -10.266 13.958 1.00 35.16 424 GLY A O 1
ATOM 5942 N N . GLY A 1 408 ? -15.088 -8.282 14.056 1.00 28.76 425 GLY A N 1
ATOM 5943 C CA . GLY A 1 408 ? -14.746 -8.272 12.645 1.00 25.52 425 GLY A CA 1
ATOM 5944 C C . GLY A 1 408 ? -13.415 -7.585 12.468 1.00 26.53 425 GLY A C 1
ATOM 5945 O O . GLY A 1 408 ? -13.020 -6.788 13.309 1.00 25.74 425 GLY A O 1
ATOM 5949 N N . GLU A 1 409 ? -12.698 -7.916 11.403 1.00 22.69 426 GLU A N 1
ATOM 5950 C CA . GLU A 1 409 ? -11.456 -7.195 11.079 1.00 21.04 426 GLU A CA 1
ATOM 5951 C C . GLU A 1 409 ? -11.758 -5.766 10.682 1.00 23.05 426 GLU A C 1
ATOM 5952 O O . GLU A 1 409 ? -12.730 -5.500 9.959 1.00 21.40 426 GLU A O 1
ATOM 5964 N N . GLY A 1 410 ? -10.919 -4.845 11.151 1.00 25.63 427 GLY A N 1
ATOM 5965 C CA . GLY A 1 410 ? -11.053 -3.449 10.762 1.00 24.00 427 GLY A CA 1
ATOM 5966 C C . GLY A 1 410 ? -11.244 -2.519 11.943 1.00 21.27 427 GLY A C 1
ATOM 5967 O O . GLY A 1 410 ? -11.530 -2.954 13.051 1.00 21.76 427 GLY A O 1
ATOM 5971 N N . PHE A 1 411 ? -11.074 -1.229 11.694 1.00 22.45 428 PHE A N 1
ATOM 5972 C CA . PHE A 1 411 ? -11.117 -0.237 12.765 1.00 21.81 428 PHE A CA 1
ATOM 5973 C C . PHE A 1 411 ? -12.518 0.234 13.067 1.00 21.84 428 PHE A C 1
ATOM 5974 O O . PHE A 1 411 ? -13.459 0.028 12.285 1.00 22.20 428 PHE A O 1
ATOM 5991 N N . CYS A 1 412 ? -12.623 0.938 14.186 1.00 20.07 429 CYS A N 1
ATOM 5992 C CA . CYS A 1 412 ? -13.882 1.524 14.624 1.00 21.64 429 CYS A CA 1
ATOM 5993 C C . CYS A 1 412 ? -14.059 2.959 14.156 1.00 20.15 429 CYS A C 1
ATOM 5994 O O . CYS A 1 412 ? -13.117 3.747 14.191 1.00 21.75 429 CYS A O 1
ATOM 6002 N N . THR A 1 413 ? -15.280 3.293 13.742 1.00 18.03 430 THR A N 1
ATOM 6003 C CA . THR A 1 413 ? -15.693 4.688 13.630 1.00 16.92 430 THR A CA 1
ATOM 6004 C C . THR A 1 413 ? -17.127 4.829 14.103 1.00 18.56 430 THR A C 1
ATOM 6005 O O . THR A 1 413 ? -17.830 3.838 14.183 1.00 19.82 430 THR A O 1
ATOM 6016 N N . PHE A 1 414 ? -17.525 6.056 14.438 1.00 19.38 431 PHE A N 1
ATOM 6017 C CA . PHE A 1 414 ? -18.930 6.394 14.707 1.00 18.87 431 PHE A CA 1
ATOM 6018 C C . PHE A 1 414 ? -19.425 7.457 13.744 1.00 20.39 431 PHE A C 1
ATOM 6019 O O . PHE A 1 414 ? -20.506 8.007 13.932 1.00 23.67 431 PHE A O 1
ATOM 6036 N N . THR A 1 415 ? -18.635 7.708 12.691 1.00 17.29 432 THR A N 1
ATOM 6037 C CA . THR A 1 415 ? -19.017 8.670 11.662 1.00 17.47 432 THR A CA 1
ATOM 6038 C C . THR A 1 415 ? -18.860 7.963 10.331 1.00 19.78 432 THR A C 1
ATOM 6039 O O . THR A 1 415 ? -17.740 7.821 9.807 1.00 18.47 432 THR A O 1
ATOM 6050 N N . ILE A 1 416 ? -19.991 7.483 9.823 1.00 18.16 433 ILE A N 1
ATOM 6051 C CA . ILE A 1 416 ? -20.040 6.697 8.601 1.00 17.08 433 ILE A CA 1
ATOM 6052 C C . ILE A 1 416 ? -20.605 7.578 7.515 1.00 19.44 433 ILE A C 1
ATOM 6053 O O . ILE A 1 416 ? -21.798 7.847 7.481 1.00 19.77 433 ILE A O 1
ATOM 6069 N N . ALA A 1 417 ? -19.715 8.059 6.651 1.00 19.11 434 ALA A N 1
ATOM 6070 C CA . ALA A 1 417 ? -20.033 9.115 5.682 1.00 18.27 434 ALA A CA 1
ATOM 6071 C C . ALA A 1 417 ? -20.713 8.545 4.454 1.00 22.45 434 ALA A C 1
ATOM 6072 O O . ALA A 1 417 ? -20.186 8.598 3.339 1.00 23.76 434 ALA A O 1
ATOM 6079 N N . SER A 1 418 ? -21.886 7.969 4.677 1.00 21.52 435 SER A N 1
ATOM 6080 C CA . SER A 1 418 ? -22.643 7.297 3.618 1.00 25.01 435 SER A CA 1
ATOM 6081 C C . SER A 1 418 ? -23.171 8.251 2.538 1.00 31.88 435 SER A C 1
ATOM 6082 O O . SER A 1 418 ? -23.317 7.872 1.369 1.00 31.39 435 SER A O 1
ATOM 6090 N N . ARG A 1 419 ? -23.470 9.484 2.928 1.00 21.35 436 ARG A N 1
ATOM 6091 C CA . ARG A 1 419 ? -24.007 10.462 1.989 1.00 21.29 436 ARG A CA 1
ATOM 6092 C C . ARG A 1 419 ? -22.929 11.013 1.035 1.00 21.30 436 ARG A C 1
ATOM 6093 O O . ARG A 1 419 ? -23.228 11.247 -0.148 1.00 24.71 436 ARG A O 1
ATOM 6114 N N . THR A 1 420 ? -21.705 11.221 1.531 1.00 20.48 437 THR A N 1
ATOM 6115 C CA . THR A 1 420 ? -20.681 11.915 0.754 1.00 20.75 437 THR A CA 1
ATOM 6116 C C . THR A 1 420 ? -19.598 10.961 0.251 1.00 21.14 437 THR A C 1
ATOM 6117 O O . THR A 1 420 ? -18.788 11.329 -0.608 1.00 23.19 437 THR A O 1
ATOM 6128 N N . GLY A 1 421 ? -19.640 9.722 0.720 1.00 22.35 438 GLY A N 1
ATOM 6129 C CA . GLY A 1 421 ? -18.853 8.656 0.133 1.00 22.75 438 GLY A CA 1
ATOM 6130 C C . GLY A 1 421 ? -17.536 8.284 0.757 1.00 20.96 438 GLY A C 1
ATOM 6131 O O . GLY A 1 421 ? -16.863 7.353 0.268 1.00 23.46 438 GLY A O 1
ATOM 6135 N N . GLU A 1 422 ? -17.129 8.960 1.830 1.00 19.55 439 GLU A N 1
ATOM 6136 C CA . GLU A 1 422 ? -15.860 8.627 2.422 1.00 20.44 439 GLU A CA 1
ATOM 6137 C C . GLU A 1 422 ? -15.955 7.344 3.281 1.00 22.10 439 GLU A C 1
ATOM 6138 O O . GLU A 1 422 ? -14.955 6.868 3.793 1.00 24.02 439 GLU A O 1
ATOM 6150 N N . GLY A 1 423 ? -17.151 6.793 3.448 1.00 21.32 440 GLY A N 1
ATOM 6151 C CA . GLY A 1 423 ? -17.295 5.563 4.214 1.00 21.12 440 GLY A CA 1
ATOM 6152 C C . GLY A 1 423 ? -16.960 5.695 5.711 1.00 17.88 440 GLY A C 1
ATOM 6153 O O . GLY A 1 423 ? -17.280 6.720 6.334 1.00 18.63 440 GLY A O 1
ATOM 6157 N N . LEU A 1 424 ? -16.329 4.679 6.283 1.00 21.03 441 LEU A N 1
ATOM 6158 C CA . LEU A 1 424 ? -15.988 4.711 7.700 1.00 16.63 441 LEU A CA 1
ATOM 6159 C C . LEU A 1 424 ? -14.811 5.664 7.909 1.00 24.02 441 LEU A C 1
ATOM 6160 O O . LEU A 1 424 ? -13.659 5.338 7.626 1.00 19.93 441 LEU A O 1
ATOM 6176 N N . THR A 1 425 ? -15.102 6.839 8.434 1.00 19.04 442 THR A N 1
A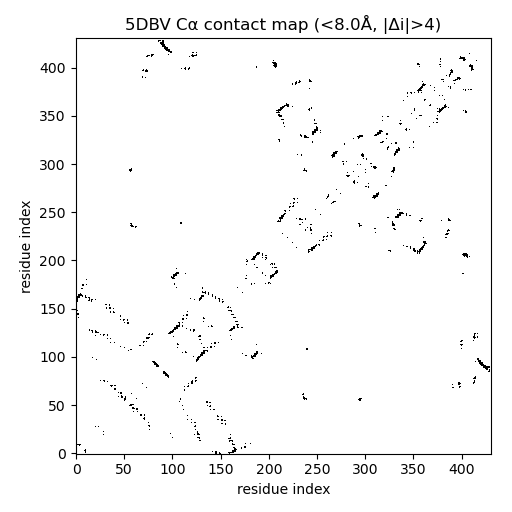TOM 6177 C CA . THR A 1 425 ? -14.085 7.872 8.563 1.00 16.72 442 THR A CA 1
ATOM 6178 C C . THR A 1 425 ? -13.032 7.559 9.631 1.00 17.69 442 THR A C 1
ATOM 6179 O O . THR A 1 425 ? -13.278 6.878 10.640 1.00 18.79 442 THR A O 1
ATOM 6190 N N . SER A 1 426 ? -11.845 8.097 9.393 1.00 18.00 443 SER A N 1
ATOM 6191 C CA . SER A 1 426 ? -10.721 7.941 10.325 1.00 16.62 443 SER A CA 1
ATOM 6192 C C . SER A 1 426 ? -9.801 9.133 10.079 1.00 16.54 443 SER A C 1
ATOM 6193 O O . SER A 1 426 ? -10.129 10.004 9.269 1.00 18.39 443 SER A O 1
ATOM 6201 N N . ALA A 1 427 ? -8.651 9.147 10.735 1.00 17.80 444 ALA A N 1
ATOM 6202 C CA . ALA A 1 427 ? -7.735 10.271 10.658 1.00 17.02 444 ALA A CA 1
ATOM 6203 C C . ALA A 1 427 ? -7.460 10.700 9.192 1.00 16.72 444 ALA A C 1
ATOM 6204 O O . ALA A 1 427 ? -7.533 11.895 8.850 1.00 18.11 444 ALA A O 1
ATOM 6211 N N . SER A 1 428 ? -7.184 9.735 8.323 1.00 19.21 445 SER A N 1
ATOM 6212 C CA . SER A 1 428 ? -6.820 10.064 6.937 1.00 16.08 445 SER A CA 1
ATOM 6213 C C . SER A 1 428 ? -7.944 10.823 6.215 1.00 16.74 445 SER A C 1
ATOM 6214 O O . SER A 1 428 ? -7.700 11.630 5.316 1.00 19.29 445 SER A O 1
ATOM 6222 N N . THR A 1 429 ? -9.189 10.571 6.616 1.00 17.50 446 THR A N 1
ATOM 6223 C CA . THR A 1 429 ? -10.322 11.237 6.013 1.00 18.81 446 THR A CA 1
ATOM 6224 C C . THR A 1 429 ? -10.255 12.747 6.162 1.00 16.93 446 THR A C 1
ATOM 6225 O O . THR A 1 429 ? -10.638 13.494 5.269 1.00 18.14 446 THR A O 1
ATOM 6236 N N . PHE A 1 430 ? -9.735 13.197 7.296 1.00 19.28 447 PHE A N 1
ATOM 6237 C CA . PHE A 1 430 ? -9.789 14.585 7.679 1.00 19.23 447 PHE A CA 1
ATOM 6238 C C . PHE A 1 430 ? -8.466 15.306 7.392 1.00 20.38 447 PHE A C 1
ATOM 6239 O O . PHE A 1 430 ? -8.013 16.143 8.167 1.00 19.67 447 PHE A O 1
ATOM 6256 N N . THR A 1 431 ? -7.862 14.967 6.253 1.00 19.27 448 THR A N 1
ATOM 6257 C CA . THR A 1 431 ? -6.629 15.595 5.827 1.00 21.72 448 THR A CA 1
ATOM 6258 C C . THR A 1 431 ? -6.717 16.035 4.380 1.00 19.59 448 THR A C 1
ATOM 6259 O O . THR A 1 431 ? -7.513 15.485 3.595 1.00 23.27 448 THR A O 1
ATOM 6270 N N . LYS A 1 432 ? -5.904 17.039 4.074 1.00 19.08 449 LYS A N 1
ATOM 6271 C CA . LYS A 1 432 ? -5.730 17.546 2.721 1.00 19.39 449 LYS A CA 1
ATOM 6272 C C . LYS A 1 432 ? -4.538 16.821 2.091 1.00 23.16 449 LYS A C 1
ATOM 6273 O O . LYS A 1 432 ? -3.541 16.541 2.771 1.00 27.20 449 LYS A O 1
ATOM 6292 N N . ARG A 1 433 ? -4.635 16.518 0.805 1.00 18.85 450 ARG A N 1
ATOM 6293 C CA . ARG A 1 433 ? -3.555 15.800 0.120 1.00 18.57 450 ARG A CA 1
ATOM 6294 C C . ARG A 1 433 ? -2.615 16.841 -0.505 1.00 19.29 450 ARG A C 1
ATOM 6295 O O . ARG A 1 433 ? -3.033 17.858 -1.102 1.00 19.99 450 ARG A O 1
ATOM 6316 N N . ARG A 1 434 ? -1.332 16.566 -0.343 1.00 19.22 451 ARG A N 1
ATOM 6317 C CA . ARG A 1 434 ? -0.266 17.415 -0.819 1.00 19.89 451 ARG A CA 1
ATOM 6318 C C . ARG A 1 434 ? 0.757 16.604 -1.618 1.00 19.74 451 ARG A C 1
ATOM 6319 O O . ARG A 1 434 ? 1.289 15.626 -1.100 1.00 19.30 451 ARG A O 1
ATOM 6340 N N . ARG A 1 435 ? 1.036 17.031 -2.840 1.00 20.25 452 ARG A N 1
ATOM 6341 C CA . ARG A 1 435 ? 2.074 16.407 -3.656 1.00 20.34 452 ARG A CA 1
ATOM 6342 C C . ARG A 1 435 ? 3.323 17.276 -3.656 1.00 21.01 452 ARG A C 1
ATOM 6343 O O . ARG A 1 435 ? 3.240 18.476 -3.904 1.00 21.69 452 ARG A O 1
ATOM 6364 N N . CYS A 1 436 ? 4.482 16.656 -3.420 1.00 20.97 453 CYS A N 1
ATOM 6365 C CA . CYS A 1 436 ? 5.755 17.342 -3.318 1.00 21.65 453 CYS A CA 1
ATOM 6366 C C . CYS A 1 436 ? 6.688 16.675 -4.344 1.00 21.90 453 CYS A C 1
ATOM 6367 O O . CYS A 1 436 ? 6.976 15.481 -4.217 1.00 21.54 453 CYS A O 1
ATOM 6375 N N . VAL A 1 437 ? 7.112 17.432 -5.357 1.00 22.63 454 VAL A N 1
ATOM 6376 C CA . VAL A 1 437 ? 7.873 16.894 -6.488 1.00 23.04 454 VAL A CA 1
ATOM 6377 C C . VAL A 1 437 ? 9.302 17.370 -6.407 1.00 23.75 454 VAL A C 1
ATOM 6378 O O . VAL A 1 437 ? 9.591 18.541 -6.691 1.00 24.46 454 VAL A O 1
ATOM 6391 N N . MET A 1 438 ? 10.190 16.441 -6.060 1.00 23.70 455 MET A N 1
ATOM 6392 C CA . MET A 1 438 ? 11.617 16.708 -5.928 1.00 24.46 455 MET A CA 1
ATOM 6393 C C . MET A 1 438 ? 12.255 16.252 -7.222 1.00 25.03 455 MET A C 1
ATOM 6394 O O . MET A 1 438 ? 12.434 15.065 -7.456 1.00 24.92 455 MET A O 1
ATOM 6408 N N . SER A 1 439 ? 12.570 17.201 -8.072 1.00 25.77 456 SER A N 1
ATOM 6409 C CA . SER A 1 439 ? 12.920 16.879 -9.433 1.00 26.83 456 SER A CA 1
ATOM 6410 C C . SER A 1 439 ? 14.380 16.541 -9.569 1.00 30.75 456 SER A C 1
ATOM 6411 O O . SER A 1 439 ? 15.262 17.326 -9.197 1.00 33.92 456 SER A O 1
ATOM 6419 N N . ASP A 1 440 ? 14.615 15.363 -10.137 1.00 28.92 457 ASP A N 1
ATOM 6420 C CA . ASP A 1 440 ? 15.929 14.924 -10.554 1.00 29.18 457 ASP A CA 1
ATOM 6421 C C . ASP A 1 440 ? 16.852 14.767 -9.372 1.00 28.31 457 ASP A C 1
ATOM 6422 O O . ASP A 1 440 ? 18.059 14.901 -9.516 1.00 34.35 457 ASP A O 1
ATOM 6431 N N . SER A 1 441 ? 16.288 14.465 -8.209 1.00 31.35 458 SER A N 1
ATOM 6432 C CA . SER A 1 441 ? 17.109 14.050 -7.068 1.00 32.48 458 SER A CA 1
ATOM 6433 C C . SER A 1 441 ? 16.331 13.162 -6.097 1.00 26.88 458 SER A C 1
ATOM 6434 O O . SER A 1 441 ? 15.097 13.060 -6.145 1.00 27.22 458 SER A O 1
ATOM 6442 N N . LEU A 1 442 ? 17.096 12.508 -5.222 1.00 29.19 459 LEU A N 1
ATOM 6443 C CA . LEU A 1 442 ? 16.569 11.710 -4.112 1.00 26.69 459 LEU A CA 1
ATOM 6444 C C . LEU A 1 442 ? 15.785 10.466 -4.566 1.00 27.13 459 LEU A C 1
ATOM 6445 O O . LEU A 1 442 ? 14.958 9.938 -3.820 1.00 25.51 459 LEU A O 1
ATOM 6461 N N . CYS A 1 443 ? 16.063 9.990 -5.776 1.00 29.91 460 CYS A N 1
ATOM 6462 C CA . CYS A 1 443 ? 15.838 8.582 -6.091 1.00 34.01 460 CYS A CA 1
ATOM 6463 C C . CYS A 1 443 ? 17.180 7.877 -5.975 1.00 31.68 460 CYS A C 1
ATOM 6464 O O . CYS A 1 443 ? 18.057 8.104 -6.813 1.00 30.41 460 CYS A O 1
ATOM 6472 N N . ILE A 1 444 ? 17.349 7.022 -4.959 1.00 28.32 461 ILE A N 1
ATOM 6473 C CA . ILE A 1 444 ? 18.682 6.479 -4.659 1.00 32.11 461 ILE A CA 1
ATOM 6474 C C . ILE A 1 444 ? 19.034 5.229 -5.428 1.00 30.69 461 ILE A C 1
ATOM 6475 O O . ILE A 1 444 ? 20.125 4.719 -5.271 1.00 32.00 461 ILE A O 1
ATOM 6491 N N . ARG A 1 445 ? 18.107 4.722 -6.233 1.00 30.22 462 ARG A N 1
ATOM 6492 C CA . ARG A 1 445 ? 18.294 3.395 -6.830 1.00 32.57 462 ARG A CA 1
ATOM 6493 C C . ARG A 1 445 ? 19.465 3.361 -7.804 1.00 34.53 462 ARG A C 1
ATOM 6494 O O . ARG A 1 445 ? 19.776 4.357 -8.479 1.00 37.12 462 ARG A O 1
#

Secondary structure (DSSP, 8-state):
--EESSHHHHHHHHHHHHHHHTTS-HHHHHHHHHHHHHHHHHTHHHHHHHHHHHH--S-HHHHHHHHHHHHHHS--GGG---EEEEETTEEEEEEEEE-SEEEEE--SSSHHHHHHHHHHHHHHTT-EEEEE--TTSHHHHHHHHHHHHHHHHHTT--S-SEEEESS--HHHHHHHHH-TT--EEEE-S-HHHHHHHTTSSSEEEE------EEEE-TTS-HHHHHHHHHHHHHGGGG-STTS--EEEEEHHHHHHHHHHHHHHS-EEEPPHHHHHHHHHHHEETTEE-TTTTT--HHHHHHHTT-----EEEEE--TTSHHHHS---SSEEEEEEESSHHHHHHHHHHHHTT--SEEEEE---HHHHHHHHHHH--SEEEESS-GGGGGTSSSSS---S-EETTTS-EE--GGGGEEEEEEEEET-----

Nearest PDB structures (foldseek):
  5dbv-assembly1_A  TM=1.002E+00  e=1.038E-94  Lachnoclostridium phytofermentans ISDg
  4c3s-assembly1_A-2  TM=1.001E+00  e=1.002E-91  Lachnoclostridium phytofermentans
  5j78-assembly1_D  TM=9.479E-01  e=3.618E-42  Parageobacillus thermoglucosidasius
  3k9d-assembly2_D  TM=9.341E-01  e=1.376E-37  Listeria monocytogenes
  3my7-assembly2_C  TM=8.479E-01  e=2.597E-39  Vibrio parahaemolyticus RIMD 2210633

Organism: Lachnoclostridium phytofermentans (strain ATCC 700394 / DSM 18823 / ISDg) (NCBI:txid357809)

Radius of gyration: 22.67 Å; Cα contacts (8 Å, |Δi|>4): 1023; chains: 1; bounding box: 72×55×47 Å

Solvent-accessible surface area: 17989 Å² total; per-residue (Å²): 88,5,29,47,99,61,1,77,91,0,0,82,12,0,76,109,7,17,96,75,0,89,167,18,56,69,120,99,21,47,127,3,0,57,17,0,42,143,38,0,78,104,46,0,89,50,0,0,131,26,2,39,135,55,27,27,15,8,40,54,42,55,1,30,75,2,0,54,17,0,1,121,79,4,12,0,18,118,30,28,74,72,67,64,134,45,22,144,205,5,33,21,53,28,68,38,8,52,34,10,5,0,0,0,12,3,14,19,21,12,0,0,1,0,0,0,8,3,2,0,1,0,2,0,2,0,0,1,0,0,0,9,1,62,90,45,0,33,154,0,0,16,61,0,0,69,4,0,0,82,0,0,82,88,15,73,18,26,60,26,2,0,0,0,2,109,131,6,67,129,104,11,11,112,63,0,20,75,38,156,52,1,57,0,0,0,0,12,28,34,82,58,53,0,47,37,0,71,138,29,86,29,109,5,0,0,7,13,29,2,1,0,0,0,0,0,0,77,54,11,66,11,140,89,0,0,79,9,0,0,40,0,0,8,11,0,12,1,2,8,33,7,1,0,7,0,0,0,0,13,70,84,14,0,88,79,0,28,94,58,0,74,180,76,21,14,1,72,58,8,83,151,141,44,10,124,118,0,25,120,45,0,54,35,132,177,29,39,22,175,109,0,12,0,53,67,0,156,55,0,9,41,83,8,71,23,175,168,51,80,0,0,2,7,69,10,114,61,110,35,53,1,0,8,83,43,6,37,1,1,3,0,0,0,3,74,1,178,53,19,92,22,0,12,123,37,0,60,107,0,4,78,65,46,136,2,0,0,0,0,5,0,129,55,113,100,59,31,65,58,0,34,160,50,8,75,25,41,9,43,12,106,40,16,17,1,27,12,22,6,1,73,70,26,184,51,74,0,2,17,1,14,0,18,106,48,64,53,16,44,4,10,0,25,19,3,5,109,134,162,163,74,96,88,77,105,50,111,36,168,223

Foldseek 3Di:
DLAAAALVVSQVLQQVQLVVLQPDDLVLLVQLLLLLLVLLLVCQQVLLVLLCVQQVFFHRVLSSVLSNQLSPFFDALVVFDKDWDADQFGIKIKGWAFPEEEEEEAESLNQLSQQSSCLRLNSSRSYAYEYQYDQSRQVSNVVSLVSSQVSQVVSPDDGSSYHYYNGHDPVRLLCQLQPPRHQEYEYQDEPVSQVVSVVSPHHYQADYAWAAEEEEEPQFPLLLVLQQLLCQCLRRQNSARLGHQEYEYEQVCQVVNVVSNVVPVQEDEDDPVLLVLLCPVQQDPVGGDSNQANDFPQVSCVVSPHHSHGAYEYEDDCPSCSNLDRHNHRYYYYYYAHDLVRSLVSSLVSGPPLLAYYEYGHPDPVSLVVSCVSNNHLYYYYSGHSCLRQPPVHDHGHHRRASSPVPPGRDHNSNRTDMDMDRDTSDDPPD

Sequence (431 aa):
LGVFDDMNQAIEAAKEAQLVVKKMSMDDQREKIISAIRKKTIEHAETLARMAVEETGMGNVGHKILKHQLVAEKTPGTEDITTTAWSGDRGLTLVEMGPFGVIGAITPCTNPSETIICNTIGMLAGGNTVVFNPHPAAIKTSNFAVQLINEASLSAGGPVNIACSVRKPTLDSSKIMMSHQDIPLIAATGGPGVVTAVLQSGKRGIGAGAGNPPVLVDETADIRKAAEDIINGCTFDNNLPAIAEKEVVAIDAIANELMNYMVKEQGCYAITKEQQEKLTNLVITPKGLNRNCVGKDARTLLGMIGIDNIRCIIFEGEKEHPLISEELMMPILGIVRAKSFDDAVEKAVWLEHGNRHSAHIHSKNVDRITTYAKAIDTAILVKNAPSYAAIGFGGEGFCTFTIASRTGEGLTSASTFTKRRRCVMSDSLCIR

InterPro domains:
  IPR012408 Acetaldehyde/propionaldehyde dehydrogenase, EutE/PduP-related [NF011927] (4-462)
  IPR012408 Acetaldehyde/propionaldehyde dehydrogenase, EutE/PduP-related [PIRSF036410] (7-462)
  IPR012408 Acetaldehyde/propionaldehyde dehydrogenase, EutE/PduP-related [cd07121] (30-455)
  IPR015590 Aldehyde dehydrogenase domain [PF00171] (32-425)
  IPR016161 Aldehyde/histidinol dehydrogenase [SSF53720] (33-453)
  IPR016162 Aldehyde dehydrogenase, N-terminal [G3DSA:3.40.605.10] (34-239)
  IPR016163 Aldehyde dehydrogenase, C-terminal [G3DSA:3.40.309.10] (240-416)

CATH classification: 3.40.605.10 (+1 more: 3.40.309.10)

B-factor: mean 38.02, std 26.21, range [16.08, 484.12]